Protein AF-0000000074486616 (afdb_homodimer)

InterPro domains:
  IPR001910 Inosine/uridine-preferring nucleoside hydrolase domain [PF01156] (8-369)
  IPR015910 Inosine/uridine-preferring nucleoside hydrolase, conserved site [PS01247] (11-21)
  IPR023186 Inosine/uridine-preferring nucleoside hydrolase [PTHR12304] (7-376)
  IPR036452 Ribonucleoside hydrolase-like [G3DSA:3.90.245.10] (1-377)
  IPR036452 Ribonucleoside hydrolase-like [SSF53590] (5-376)

Nearest PDB structures (foldseek):
  6zk5-assembly1_B  TM=9.108E-01  e=3.977E-26  Zea mays
  6zk1-assembly2_C  TM=8.961E-01  e=3.470E-25  Zea mays
  4kpn-assembly1_B  TM=8.952E-01  e=1.955E-23  Physcomitrium patens
  6ba1-assembly1_A  TM=8.740E-01  e=4.024E-23  Gardnerella vaginalis 315-A
  3t8j-assembly1_A  TM=8.726E-01  e=1.054E-22  Saccharolobus solfataricus P2

Solvent-accessible surface area (backbone atoms only — not comparable to full-atom values): 38657 Å² total; per-residue (Å²): 132,87,70,74,62,42,35,27,35,42,32,31,20,40,18,43,46,40,45,52,18,52,54,43,42,43,36,30,65,51,43,38,68,58,32,38,27,37,25,28,24,30,28,51,42,68,39,24,53,54,40,49,53,50,49,52,46,34,50,39,39,28,54,48,35,57,69,60,45,65,93,47,88,54,74,54,66,82,37,37,44,67,75,74,42,92,64,50,34,31,37,17,52,35,88,40,51,30,84,65,79,70,68,43,64,36,32,91,59,19,23,85,57,6,32,20,35,43,55,79,77,39,53,56,63,75,74,75,76,73,49,32,51,63,57,51,49,44,32,50,75,43,59,54,79,59,68,74,68,56,77,70,61,50,47,43,77,48,94,39,41,18,27,53,42,54,50,48,53,47,70,75,41,68,72,52,51,40,31,36,40,29,58,24,27,37,34,39,60,34,49,26,39,73,75,35,54,73,59,54,64,30,46,46,33,38,38,31,40,35,29,10,74,91,35,54,17,78,72,39,44,42,11,16,52,30,17,38,36,13,10,48,20,40,22,53,55,64,69,41,86,52,45,33,36,31,47,18,47,59,21,29,73,64,26,22,63,44,56,45,66,57,44,60,66,58,38,45,69,63,65,40,48,51,34,50,50,54,60,50,26,47,44,48,40,33,54,49,35,32,63,37,64,67,42,51,55,44,64,30,49,37,34,48,58,51,43,35,74,77,39,59,79,36,41,44,71,40,69,51,51,59,47,40,26,42,64,17,86,71,40,26,12,17,49,46,57,71,70,52,84,76,44,72,78,44,73,69,58,69,68,67,62,41,67,36,32,27,33,38,72,41,48,37,38,69,62,39,47,35,51,50,35,24,55,71,67,37,38,60,40,82,61,56,57,58,72,72,106,134,86,70,75,64,42,36,28,34,42,34,32,20,40,18,44,46,40,44,54,19,50,53,42,43,42,36,30,65,51,42,38,69,60,31,38,27,37,24,27,25,32,28,51,42,68,41,24,54,54,40,49,52,51,49,52,48,33,51,40,35,29,54,46,33,58,70,61,44,64,92,47,87,54,72,51,66,82,37,34,48,66,76,75,43,92,61,50,35,32,36,17,50,34,90,39,52,29,82,64,79,70,68,44,64,35,31,91,60,19,21,84,58,6,34,21,36,43,53,78,77,38,51,54,62,77,76,74,77,72,50,32,50,63,56,49,49,40,33,51,74,39,60,53,82,59,66,77,66,58,81,71,62,50,46,42,77,48,93,40,42,17,28,53,43,53,50,47,52,47,69,74,42,66,73,52,52,39,29,36,40,30,58,24,26,37,34,40,59,34,49,25,39,72,75,37,54,73,60,53,64,29,45,47,34,36,38,30,39,36,28,10,75,92,34,54,16,78,70,40,45,43,10,16,52,29,18,38,36,13,9,48,20,38,22,53,54,63,69,43,85,53,47,33,36,32,46,18,46,59,22,30,71,64,27,22,62,44,56,45,65,58,43,60,68,59,37,44,69,64,65,39,47,50,34,49,51,54,62,51,25,46,44,49,39,32,53,48,36,31,63,37,66,68,40,51,55,45,64,31,49,37,34,48,59,51,41,35,74,78,39,58,79,36,41,44,70,39,69,49,50,59,46,39,25,43,64,16,84,72,41,26,12,17,49,45,57,71,71,51,82,75,45,70,77,44,73,68,56,69,67,66,62,42,70,36,32,28,35,39,71,43,48,36,40,69,62,39,47,35,50,49,36,24,54,70,67,35,37,59,39,81,60,55,57,58,72,73,103

Secondary structure (DSSP, 8-state):
-----EEEEEEE---HHHHHHHHHHHT-TTEEEEEEEE-SSSS-HHHHHHHHHHHHHHHHHHHHHHHHS-S-S--------STT-SSPEEEEE--SS-SSS-----HHHH-TTSSTTHHHHS-B-SSSS--BHHHHHHHHHTT-SS----SBTTEEE-SS-HHHHHHHHHHHS-TT-EEEEE-S-THHHHHHHHH-HHHHTT-SEEEEE---SSS--SSSSS--HHHHHTHHHHHHHHHSSS-EEEE-HHHHHHH-EEEHHHIIIIIGGG--HHHHHHHHHTHHHHHHHHHHHS--EEE-HHHHHHHHHH-GGGEEEEE---EE-SS-TTTTT-EE---SPPPTTS---GGGG--SEEEEEEE-HHHHHHHHHHHHH---HHHHHHHH-/-----EEEEEEE---HHHHHHHHHHHT-TTEEEEEEEE-SSSS-HHHHHHHHHHHHHHHHHHHHHHHHS-S-S--------STT-SSPEEEEE--SS-SSS-----HHHH-TTSSTTHHHHS-B-SSSS--BHHHHHHHHHTT-SS----SBTTEEE-SS-HHHHHHHHHHHS-TT-EEEEE-S-THHHHHHHHH-HHHHTT-SEEEEE---SSS--SSSSS--HHHHHTHHHHHHHHHSSS-EEEE-HHHHHHH-EEEHHHIIIIIGGG--HHHHHHHHHTHHHHHHHHHHHS--EEE-HHHHHHHHHH-GGGEEEEE---EE-SS-TTTTT-EE---SPPPTTS---GGGG--SEEEEEEE-HHHHHHHHHHHHH---HHHHHHHH-

Radius of gyration: 33.06 Å; Cα contacts (8 Å, |Δi|>4): 1768; chains: 2; bounding box: 50×106×76 Å

Sequence (778 aa):
MSGGKHSVIIDTDPGVDDAIALLFAFLSPNIDIRAITLTQGNTTIENAFRNIKQILAVQAAHERYLASTAPTDIKVAPPAALVSRESPVVIALGQGIPLEGEAEYAHHFHGEDGLGNYFTMNPPNGSGDGQTEAVSKAAAAAGAKTPDAGAEGLYTVSERSAEDEIIHQLQSHPDKTITILALGPLSNVARAMQKAPETMKKVKHIISMGGAINHPGNITPVSEFNWFADGLAAHLVIASSLPVRVLPLDVTMVSAVVESRYLYEHVAALSTPLSNFVTQIIQHILQLTERSWGYRWLTMHDPLTIGCLVDNSLVEFEPLHFEVEPSGKLTRGMCIIDRRPPKLNEPAPAATKRKNVEVAVRGDTHKFLKLFYYTLFGLDWDTLKKTTSMSGGKHSVIIDTDPGVDDAIALLFAFLSPNIDIRAITLTQGNTTIENAFRNIKQILAVQAAHERYLASTAPTDIKVAPPAALVSRESPVVIALGQGIPLEGEAEYAHHFHGEDGLGNYFTMNPPNGSGDGQTEAVSKAAAAAGAKTPDAGAEGLYTVSERSAEDEIIHQLQSHPDKTITILALGPLSNVARAMQKAPETMKKVKHIISMGGAINHPGNITPVSEFNWFADGLAAHLVIASSLPVRVLPLDVTMVSAVVESRYLYEHVAALSTPLSNFVTQIIQHILQLTERSWGYRWLTMHDPLTIGCLVDNSLVEFEPLHFEVEPSGKLTRGMCIIDRRPPKLNEPAPAATKRKNVEVAVRGDTHKFLKLFYYTLFGLDWDTLKKTTS

pLDDT: mean 87.42, std 16.72, range [29.62, 98.94]

Organism: Spizellomyces punctatus (strain DAOM BR117) (NCBI:txid645134)

Foldseek 3Di:
DPDAAQEEEEEDQDFQLNLLQVLLQQLQARYHYQAYEYEAFQAFLVLSVLVVLASLLLQQLQLLLCVLDPPPPLPRPNGNHLVPDPAAHEYAYAPRAAPDDGFDHNCLQRNHSRQLCPCVVFPCPPPPLSYTPLSQVLSVVSVVVDRCPGSPRSYHYDPDHSLVVVLVVLVVDAFLRYEYEYEAAQRSVLVNCVVCVPSNLSHNEYEYEFADDPAAEDVARFTDRRCLRALQSQQRVLLDLAQYEYEYCLAQVPQAKAAVVLLVVPLCVLVHSLSVSSNNRCVSNQVVCCVVPNGRMDRSRSNLSSVCVSPVQQFDKFFFQWGTARDDPRGRRGTGHPPDDDDPPDDPPPSRVRRSYIYTNYGHNQVSVQSSCCSRPSDGVVVSVVVVD/DPDAAQEEEEEDADFQLNLLQVLLQQLQARYHYQAYEYEAFQAFLVLSVLVVLASLLLLQLQLLLCVLDPVPLLPRPNGNHLVPDPAAHEYAYAPRAAPDDGFDHNCLQRNHSRQLCPCVVFPCPPPPLSYTVLSQVSNVVSVVVPRPPGSPGSYHYDPDHSLVVVLVVLVVDAFLRYEYEYEAAQRSVLVNCVVCVPSNLSHNEYEYEFADDPAAEDVARFTDRRCLRALQSQQRVLQDLAQYEYEYCLAQVPQAKAAVVLLVVPLCVVVHSLSVSSNNRCVSNQVVCCVVPNGRMDRSRSNVSSVCVSPVQQFDKDFAQWGTARDDPRGRRGTGHPPDDDDPPDDPPPSRVRRSYIYTNYGHNQVSVQSSCCSRPSDGPVVSVVVVD

Structure (mmCIF, N/CA/C/O backbone):
data_AF-0000000074486616-model_v1
#
loop_
_entity.id
_entity.type
_entity.pdbx_description
1 polymer 'Inosine/uridine-preferring nucleoside hydrolase domain-containing protein'
#
loop_
_atom_site.group_PDB
_atom_site.id
_atom_site.type_symbol
_atom_site.label_atom_id
_atom_site.label_alt_id
_atom_site.label_comp_id
_atom_site.label_asym_id
_atom_site.label_entity_id
_atom_site.label_seq_id
_atom_site.pdbx_PDB_ins_code
_atom_site.Cartn_x
_atom_site.Cartn_y
_atom_site.Cartn_z
_atom_site.occupancy
_atom_site.B_iso_or_equiv
_atom_site.auth_seq_id
_atom_site.auth_comp_id
_atom_site.auth_asym_id
_atom_site.auth_atom_id
_atom_site.pdbx_PDB_model_num
ATOM 1 N N . MET A 1 1 ? -9.414 -41.938 3.262 1 29.62 1 MET A N 1
ATOM 2 C CA . MET A 1 1 ? -10.234 -40.781 2.889 1 29.62 1 MET A CA 1
ATOM 3 C C . MET A 1 1 ? -10.594 -40.844 1.407 1 29.62 1 MET A C 1
ATOM 5 O O . MET A 1 1 ? -9.75 -40.562 0.549 1 29.62 1 MET A O 1
ATOM 9 N N . SER A 1 2 ? -11.336 -41.781 0.972 1 38 2 SER A N 1
ATOM 10 C CA . SER A 1 2 ? -11.891 -42.219 -0.304 1 38 2 SER A CA 1
ATOM 11 C C . SER A 1 2 ? -12.422 -41.031 -1.109 1 38 2 SER A C 1
ATOM 13 O O . SER A 1 2 ? -13.406 -41.188 -1.84 1 38 2 SER A O 1
ATOM 15 N N . GLY A 1 3 ? -12.305 -39.656 -0.715 1 48.19 3 GLY A N 1
ATOM 16 C CA . GLY A 1 3 ? -13.102 -38.625 -1.329 1 48.19 3 GLY A CA 1
ATOM 17 C C . GLY A 1 3 ? -12.898 -38.5 -2.828 1 48.19 3 GLY A C 1
ATOM 18 O O . GLY A 1 3 ? -11.898 -39 -3.359 1 48.19 3 GLY A O 1
ATOM 19 N N . GLY A 1 4 ? -14.055 -38.469 -3.637 1 64.75 4 GLY A N 1
ATOM 20 C CA . GLY A 1 4 ? -14.195 -38.344 -5.082 1 64.75 4 GLY A CA 1
ATOM 21 C C . GLY A 1 4 ? -13.172 -37.438 -5.719 1 64.75 4 GLY A C 1
ATOM 22 O O . GLY A 1 4 ? -12.484 -36.688 -5.023 1 64.75 4 GLY A O 1
ATOM 23 N N . LYS A 1 5 ? -12.711 -37.656 -6.992 1 84.25 5 LYS A N 1
ATOM 24 C CA . LYS A 1 5 ? -11.758 -36.875 -7.777 1 84.25 5 LYS A CA 1
ATOM 25 C C . LYS A 1 5 ? -12.172 -35.406 -7.848 1 84.25 5 LYS A C 1
ATOM 27 O O . LYS A 1 5 ? -13.359 -35.094 -7.949 1 84.25 5 LYS A O 1
ATOM 32 N N . HIS A 1 6 ? -11.219 -34.594 -7.531 1 90 6 HIS A N 1
ATOM 33 C CA . HIS A 1 6 ? -11.414 -33.188 -7.758 1 90 6 HIS A CA 1
ATOM 34 C C . HIS A 1 6 ? -11.305 -32.844 -9.242 1 90 6 HIS A C 1
ATOM 36 O O . HIS A 1 6 ? -10.242 -32.969 -9.844 1 90 6 HIS A O 1
ATOM 42 N N . SER A 1 7 ? -12.453 -32.438 -9.805 1 94.88 7 SER A N 1
ATOM 43 C CA . SER A 1 7 ? -12.391 -31.922 -11.164 1 94.88 7 SER A CA 1
ATOM 44 C C . SER A 1 7 ? -11.852 -30.484 -11.188 1 94.88 7 SER A C 1
ATOM 46 O O . SER A 1 7 ? -12.359 -29.625 -10.477 1 94.88 7 SER A O 1
ATOM 48 N N . VAL A 1 8 ? -10.758 -30.281 -12.047 1 97.69 8 VAL A N 1
ATOM 49 C CA . VAL A 1 8 ? -10.125 -28.969 -11.93 1 97.69 8 VAL A CA 1
ATOM 50 C C . VAL A 1 8 ? -9.852 -28.406 -13.32 1 97.69 8 VAL A C 1
ATOM 52 O O . VAL A 1 8 ? -9.727 -29.141 -14.289 1 97.69 8 VAL A O 1
ATOM 55 N N . ILE A 1 9 ? -9.945 -27.094 -13.414 1 98.56 9 ILE A N 1
ATOM 56 C CA . ILE A 1 9 ? -9.297 -26.312 -14.461 1 98.56 9 ILE A CA 1
ATOM 57 C C . ILE A 1 9 ? -8.023 -25.672 -13.906 1 98.56 9 ILE A C 1
ATOM 59 O O . ILE A 1 9 ? -8.055 -25.031 -12.859 1 98.56 9 ILE A O 1
ATOM 63 N N . ILE A 1 10 ? -6.887 -25.906 -14.539 1 98.75 10 ILE A N 1
ATOM 64 C CA . ILE A 1 10 ? -5.641 -25.266 -14.125 1 98.75 10 ILE A CA 1
ATOM 65 C C . ILE A 1 10 ? -5.332 -24.094 -15.055 1 98.75 10 ILE A C 1
ATOM 67 O O . ILE A 1 10 ? -5.074 -24.281 -16.25 1 98.75 10 ILE A O 1
ATOM 71 N N . ASP A 1 11 ? -5.449 -22.891 -14.555 1 98.88 11 ASP A N 1
ATOM 72 C CA . ASP A 1 11 ? -5.082 -21.656 -15.258 1 98.88 11 ASP A CA 1
ATOM 73 C C . ASP A 1 11 ? -3.645 -21.25 -14.945 1 98.88 11 ASP A C 1
ATOM 75 O O . ASP A 1 11 ? -3.322 -20.922 -13.797 1 98.88 11 ASP A O 1
ATOM 79 N N . THR A 1 12 ? -2.771 -21.266 -15.961 1 98.75 12 THR A N 1
ATOM 80 C CA . THR A 1 12 ? -1.354 -21.219 -15.625 1 98.75 12 THR A CA 1
ATOM 81 C C . THR A 1 12 ? -0.568 -20.469 -16.688 1 98.75 12 THR A C 1
ATOM 83 O O . THR A 1 12 ? -1.095 -20.172 -17.766 1 98.75 12 THR A O 1
ATOM 86 N N . ASP A 1 13 ? 0.527 -19.922 -16.375 1 97.94 13 ASP A N 1
ATOM 87 C CA . ASP A 1 13 ? 1.591 -19.344 -17.188 1 97.94 13 ASP A CA 1
ATOM 88 C C . ASP A 1 13 ? 2.902 -20.109 -17 1 97.94 13 ASP A C 1
ATOM 90 O O . ASP A 1 13 ? 3.85 -19.578 -16.406 1 97.94 13 ASP A O 1
ATOM 94 N N . PRO A 1 14 ? 2.926 -21.328 -17.531 1 97.06 14 PRO A N 1
ATOM 95 C CA . PRO A 1 14 ? 3.863 -22.375 -17.109 1 97.06 14 PRO A CA 1
ATOM 96 C C . PRO A 1 14 ? 5.32 -21.922 -17.172 1 97.06 14 PRO A C 1
ATOM 98 O O . PRO A 1 14 ? 6.016 -22.172 -18.156 1 97.06 14 PRO A O 1
ATOM 101 N N . GLY A 1 15 ? 5.723 -21.344 -16.031 1 96.69 15 GLY A N 1
ATOM 102 C CA . GLY A 1 15 ? 7.125 -21.203 -15.68 1 96.69 15 GLY A CA 1
ATOM 103 C C . GLY A 1 15 ? 7.688 -22.422 -14.977 1 96.69 15 GLY A C 1
ATOM 104 O O . GLY A 1 15 ? 7.188 -23.547 -15.156 1 96.69 15 GLY A O 1
ATOM 105 N N . VAL A 1 16 ? 8.727 -22.281 -14.25 1 97.12 16 VAL A N 1
ATOM 106 C CA . VAL A 1 16 ? 9.461 -23.391 -13.656 1 97.12 16 VAL A CA 1
ATOM 107 C C . VAL A 1 16 ? 8.602 -24.062 -12.578 1 97.12 16 VAL A C 1
ATOM 109 O O . VAL A 1 16 ? 8.336 -25.266 -12.641 1 97.12 16 VAL A O 1
ATOM 112 N N . ASP A 1 17 ? 8.109 -23.25 -11.57 1 96.5 17 ASP A N 1
ATOM 113 C CA . ASP A 1 17 ? 7.367 -23.906 -10.5 1 96.5 17 ASP A CA 1
ATOM 114 C C . ASP A 1 17 ? 5.957 -24.266 -10.961 1 96.5 17 ASP A C 1
ATOM 116 O O . ASP A 1 17 ? 5.32 -25.156 -10.383 1 96.5 17 ASP A O 1
ATOM 120 N N . ASP A 1 18 ? 5.461 -23.656 -12.062 1 98.25 18 ASP A N 1
ATOM 121 C CA . ASP A 1 18 ? 4.23 -24.109 -12.695 1 98.25 18 ASP A CA 1
ATOM 122 C C . ASP A 1 18 ? 4.398 -25.516 -13.273 1 98.25 18 ASP A C 1
ATOM 124 O O . ASP A 1 18 ? 3.5 -26.359 -13.148 1 98.25 18 ASP A O 1
ATOM 128 N N . ALA A 1 19 ? 5.5 -25.703 -13.953 1 98.06 19 ALA A N 1
ATOM 129 C CA . ALA A 1 19 ? 5.773 -27 -14.555 1 98.06 19 ALA A CA 1
ATOM 130 C C . ALA A 1 19 ? 5.762 -28.109 -13.5 1 98.06 19 ALA A C 1
ATOM 132 O O . ALA A 1 19 ? 5.141 -29.156 -13.695 1 98.06 19 ALA A O 1
ATOM 133 N N . ILE A 1 20 ? 6.41 -27.828 -12.445 1 97.81 20 ILE A N 1
ATOM 134 C CA . ILE A 1 20 ? 6.477 -28.797 -11.359 1 97.81 20 ILE A CA 1
ATOM 135 C C . ILE A 1 20 ? 5.09 -29 -10.758 1 97.81 20 ILE A C 1
ATOM 137 O O . ILE A 1 20 ? 4.715 -30.125 -10.422 1 97.81 20 ILE A O 1
ATOM 141 N N . ALA A 1 21 ? 4.305 -27.953 -10.68 1 98.38 21 ALA A N 1
ATOM 142 C CA . ALA A 1 21 ? 2.939 -28.031 -10.172 1 98.38 21 ALA A CA 1
ATOM 143 C C . ALA A 1 21 ? 2.066 -28.891 -11.078 1 98.38 21 ALA A C 1
ATOM 145 O O . ALA A 1 21 ? 1.251 -29.688 -10.602 1 98.38 21 ALA A O 1
ATOM 146 N N . LEU A 1 22 ? 2.199 -28.703 -12.352 1 97.19 22 LEU A N 1
ATOM 147 C CA . LEU A 1 22 ? 1.423 -29.484 -13.312 1 97.19 22 LEU A CA 1
ATOM 148 C C . LEU A 1 22 ? 1.784 -30.953 -13.234 1 97.19 22 LEU A C 1
ATOM 150 O O . LEU A 1 22 ? 0.9 -31.812 -13.234 1 97.19 22 LEU A O 1
ATOM 154 N N . LEU A 1 23 ? 3.092 -31.266 -13.188 1 95.69 23 LEU A N 1
ATOM 155 C CA . LEU A 1 23 ? 3.531 -32.656 -13.008 1 95.69 23 LEU A CA 1
ATOM 156 C C . LEU A 1 23 ? 2.977 -33.219 -11.719 1 95.69 23 LEU A C 1
ATOM 158 O O . LEU A 1 23 ? 2.492 -34.375 -11.703 1 95.69 23 LEU A O 1
ATOM 162 N N . PHE A 1 24 ? 3.043 -32.406 -10.664 1 95.56 24 PHE A N 1
ATOM 163 C CA . PHE A 1 24 ? 2.494 -32.75 -9.367 1 95.56 24 PHE A CA 1
ATOM 164 C C . PHE A 1 24 ? 1.009 -33.094 -9.477 1 95.56 24 PHE A C 1
ATOM 166 O O . PHE A 1 24 ? 0.541 -34.094 -8.93 1 95.56 24 PHE A O 1
ATOM 173 N N . ALA A 1 25 ? 0.254 -32.344 -10.203 1 95.75 25 ALA A N 1
ATOM 174 C CA . ALA A 1 25 ? -1.183 -32.531 -10.383 1 95.75 25 ALA A CA 1
ATOM 175 C C . ALA A 1 25 ? -1.471 -33.812 -11.156 1 95.75 25 ALA A C 1
ATOM 177 O O . ALA A 1 25 ? -2.34 -34.594 -10.766 1 95.75 25 ALA A O 1
ATOM 178 N N . PHE A 1 26 ? -0.761 -34.062 -12.234 1 92.88 26 PHE A N 1
ATOM 179 C CA . PHE A 1 26 ? -0.978 -35.25 -13.055 1 92.88 26 PHE A CA 1
ATOM 180 C C . PHE A 1 26 ? -0.644 -36.531 -12.281 1 92.88 26 PHE A C 1
ATOM 182 O O . PHE A 1 26 ? -1.21 -37.594 -12.539 1 92.88 26 PHE A O 1
ATOM 189 N N . LEU A 1 27 ? 0.223 -36.406 -11.312 1 92 27 LEU A N 1
ATOM 190 C CA . LEU A 1 27 ? 0.656 -37.562 -10.547 1 92 27 LEU A CA 1
ATOM 191 C C . LEU A 1 27 ? -0.166 -37.719 -9.273 1 92 27 LEU A C 1
ATOM 193 O O . LEU A 1 27 ? 0.069 -38.625 -8.484 1 92 27 LEU A O 1
ATOM 197 N N . SER A 1 28 ? -1.092 -36.812 -9.047 1 91.31 28 SER A N 1
ATOM 198 C CA . SER A 1 28 ? -2 -36.906 -7.91 1 91.31 28 SER A CA 1
ATOM 199 C C . SER A 1 28 ? -3.271 -37.656 -8.273 1 91.31 28 SER A C 1
ATOM 201 O O . SER A 1 28 ? -4.047 -37.188 -9.117 1 91.31 28 SER A O 1
ATOM 203 N N . PRO A 1 29 ? -3.553 -38.781 -7.641 1 83 29 PRO A N 1
ATOM 204 C CA . PRO A 1 29 ? -4.648 -39.656 -8.07 1 83 29 PRO A CA 1
ATOM 205 C C . PRO A 1 29 ? -6.023 -39.031 -7.824 1 83 29 PRO A C 1
ATOM 207 O O . PRO A 1 29 ? -7.008 -39.438 -8.453 1 83 29 PRO A O 1
ATOM 210 N N . ASN A 1 30 ? -6.117 -38.031 -7.043 1 87.75 30 ASN A N 1
ATOM 211 C CA . ASN A 1 30 ? -7.426 -37.469 -6.719 1 87.75 30 ASN A CA 1
ATOM 212 C C . ASN A 1 30 ? -7.699 -36.188 -7.5 1 87.75 30 ASN A C 1
ATOM 214 O O . ASN A 1 30 ? -8.641 -35.469 -7.191 1 87.75 30 ASN A O 1
ATOM 218 N N . ILE A 1 31 ? -6.902 -35.906 -8.523 1 92.62 31 ILE A N 1
ATOM 219 C CA . ILE A 1 31 ? -7.117 -34.719 -9.344 1 92.62 31 ILE A CA 1
ATOM 220 C C . ILE A 1 31 ? -7.5 -35.125 -10.758 1 92.62 31 ILE A C 1
ATOM 222 O O . ILE A 1 31 ? -6.824 -35.969 -11.375 1 92.62 31 ILE A O 1
ATOM 226 N N . ASP A 1 32 ? -8.602 -34.656 -11.188 1 92.31 32 ASP A N 1
ATOM 227 C CA . ASP A 1 32 ? -9.055 -34.812 -12.562 1 92.31 32 ASP A CA 1
ATOM 228 C C . ASP A 1 32 ? -8.961 -33.5 -13.336 1 92.31 32 ASP A C 1
ATOM 230 O O . ASP A 1 32 ? -9.828 -32.625 -13.203 1 92.31 32 ASP A O 1
ATOM 234 N N . ILE A 1 33 ? -7.941 -33.375 -14.188 1 95.44 33 ILE A N 1
ATOM 235 C CA . ILE A 1 33 ? -7.719 -32.156 -14.93 1 95.44 33 ILE A CA 1
ATOM 236 C C . ILE A 1 33 ? -8.617 -32.125 -16.156 1 95.44 33 ILE A C 1
ATOM 238 O O . ILE A 1 33 ? -8.406 -32.875 -17.109 1 95.44 33 ILE A O 1
ATOM 242 N N . ARG A 1 34 ? -9.539 -31.219 -16.125 1 94.38 34 ARG A N 1
ATOM 243 C CA . ARG A 1 34 ? -10.492 -31.094 -17.219 1 94.38 34 ARG A CA 1
ATOM 244 C C . ARG A 1 34 ? -9.938 -30.219 -18.344 1 94.38 34 ARG A C 1
ATOM 246 O O . ARG A 1 34 ? -10.18 -30.469 -19.516 1 94.38 34 ARG A O 1
ATOM 253 N N . ALA A 1 35 ? -9.305 -29.219 -17.953 1 96.5 35 ALA A N 1
ATOM 254 C CA . ALA A 1 35 ? -8.734 -28.266 -18.906 1 96.5 35 ALA A CA 1
ATOM 255 C C . ALA A 1 35 ? -7.531 -27.547 -18.312 1 96.5 35 ALA A C 1
ATOM 257 O O . ALA A 1 35 ? -7.43 -27.406 -17.094 1 96.5 35 ALA A O 1
ATOM 258 N N . ILE A 1 36 ? -6.648 -27.203 -19.172 1 98 36 ILE A N 1
ATOM 259 C CA . ILE A 1 36 ? -5.551 -26.281 -18.859 1 98 36 ILE A CA 1
ATOM 260 C C . ILE A 1 36 ? -5.703 -25 -19.672 1 98 36 ILE A C 1
ATOM 262 O O . ILE A 1 36 ? -5.738 -25.047 -20.906 1 98 36 ILE A O 1
ATOM 266 N N . THR A 1 37 ? -5.879 -23.906 -19 1 98.19 37 THR A N 1
ATOM 267 C CA . THR A 1 37 ? -5.98 -22.594 -19.656 1 98.19 37 THR A CA 1
ATOM 268 C C . THR A 1 37 ? -4.699 -21.797 -19.453 1 98.19 37 THR A C 1
ATOM 270 O O . THR A 1 37 ? -4.133 -21.781 -18.359 1 98.19 37 THR A O 1
ATOM 273 N N . LEU A 1 38 ? -4.234 -21.203 -20.562 1 96.75 38 LEU A N 1
ATOM 274 C CA . LEU A 1 38 ? -2.941 -20.531 -20.531 1 96.75 38 LEU A CA 1
ATOM 275 C C . LEU A 1 38 ? -3.119 -19.016 -20.469 1 96.75 38 LEU A C 1
ATOM 277 O O . LEU A 1 38 ? -4.004 -18.453 -21.125 1 96.75 38 LEU A O 1
ATOM 281 N N . THR A 1 39 ? -2.34 -18.359 -19.641 1 97.56 39 THR A N 1
ATOM 282 C CA . THR A 1 39 ? -2.324 -16.906 -19.531 1 97.56 39 THR A CA 1
ATOM 283 C C . THR A 1 39 ? -0.899 -16.375 -19.625 1 97.56 39 THR A C 1
ATOM 285 O O . THR A 1 39 ? 0.059 -17.156 -19.672 1 97.56 39 THR A O 1
ATOM 288 N N . GLN A 1 40 ? -0.749 -15.055 -19.781 1 95.12 40 GLN A N 1
ATOM 289 C CA . GLN A 1 40 ? 0.545 -14.383 -19.719 1 95.12 40 GLN A CA 1
ATOM 290 C C . GLN A 1 40 ? 1.01 -14.234 -18.266 1 95.12 40 GLN A C 1
ATOM 292 O O . GLN A 1 40 ? 0.198 -14.289 -17.344 1 95.12 40 GLN A O 1
ATOM 297 N N . GLY A 1 41 ? 2.281 -14.016 -18.094 1 97.5 41 GLY A N 1
ATOM 298 C CA . GLY A 1 41 ? 2.836 -13.781 -16.766 1 97.5 41 GLY A CA 1
ATOM 299 C C . GLY A 1 41 ? 4.324 -14.07 -16.688 1 97.5 41 GLY A C 1
ATOM 300 O O . GLY A 1 41 ? 5.145 -13.227 -17.047 1 97.5 41 GLY A O 1
ATOM 301 N N . ASN A 1 42 ? 4.617 -15.367 -16.312 1 97.69 42 ASN A N 1
ATOM 302 C CA . ASN A 1 42 ? 6.023 -15.758 -16.281 1 97.69 42 ASN A CA 1
ATOM 303 C C . ASN A 1 42 ? 6.691 -15.562 -17.641 1 97.69 42 ASN A C 1
ATOM 305 O O . ASN A 1 42 ? 7.879 -15.25 -17.703 1 97.69 42 ASN A O 1
ATOM 309 N N . THR A 1 43 ? 5.883 -15.789 -18.656 1 95.62 43 THR A N 1
ATOM 310 C CA . THR A 1 43 ? 6.348 -15.633 -20.031 1 95.62 43 THR A CA 1
ATOM 311 C C . THR A 1 43 ? 5.184 -15.305 -20.969 1 95.62 43 THR A C 1
ATOM 313 O O . THR A 1 43 ? 4.066 -15.062 -20.516 1 95.62 43 THR A O 1
ATOM 316 N N . THR A 1 44 ? 5.477 -15.234 -22.344 1 93 44 THR A N 1
ATOM 317 C CA . THR A 1 44 ? 4.453 -14.922 -23.328 1 93 44 THR A CA 1
ATOM 318 C C . THR A 1 44 ? 3.51 -16.094 -23.531 1 93 44 THR A C 1
ATOM 320 O O . THR A 1 44 ? 3.83 -17.234 -23.156 1 93 44 THR A O 1
ATOM 323 N N . ILE A 1 45 ? 2.363 -15.812 -24.125 1 92.44 45 ILE A N 1
ATOM 324 C CA . ILE A 1 45 ? 1.369 -16.844 -24.359 1 92.44 45 ILE A CA 1
ATOM 325 C C . ILE A 1 45 ? 1.931 -17.891 -25.328 1 92.44 45 ILE A C 1
ATOM 327 O O . ILE A 1 45 ? 1.618 -19.078 -25.219 1 92.44 45 ILE A O 1
ATOM 331 N N . GLU A 1 46 ? 2.76 -17.516 -26.297 1 89.25 46 GLU A N 1
ATOM 332 C CA . GLU A 1 46 ? 3.402 -18.422 -27.234 1 89.25 46 GLU 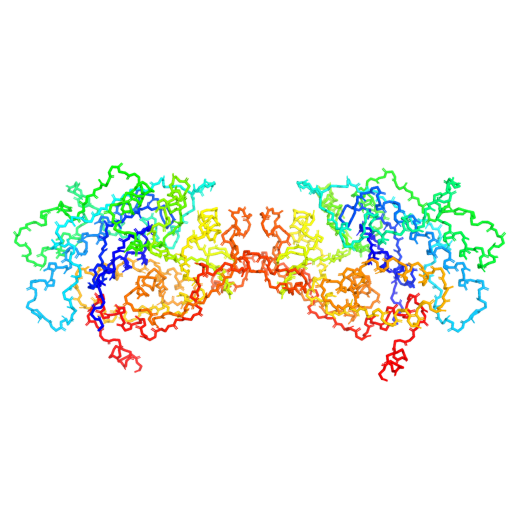A CA 1
ATOM 333 C C . GLU A 1 46 ? 4.359 -19.375 -26.516 1 89.25 46 GLU A C 1
ATOM 335 O O . GLU A 1 46 ? 4.328 -20.578 -26.734 1 89.25 46 GLU A O 1
ATOM 340 N N . ASN A 1 47 ? 5.191 -18.766 -25.656 1 91.88 47 ASN A N 1
ATOM 341 C CA . ASN A 1 47 ? 6.09 -19.594 -24.844 1 91.88 47 ASN A CA 1
ATOM 342 C C . ASN A 1 47 ? 5.32 -20.531 -23.922 1 91.88 47 ASN A C 1
ATOM 344 O O . ASN A 1 47 ? 5.719 -21.672 -23.719 1 91.88 47 ASN A O 1
ATOM 348 N N . ALA A 1 48 ? 4.254 -19.984 -23.344 1 93.62 48 ALA A N 1
ATOM 349 C CA . ALA A 1 48 ? 3.43 -20.797 -22.453 1 93.62 48 ALA A CA 1
ATOM 350 C C . ALA A 1 48 ? 2.898 -22.031 -23.172 1 93.62 48 ALA A C 1
ATOM 352 O O . ALA A 1 48 ? 2.893 -23.125 -22.594 1 93.62 48 ALA A O 1
ATOM 353 N N . PHE A 1 49 ? 2.482 -21.844 -24.391 1 90.12 49 PHE A N 1
ATOM 354 C CA . PHE A 1 49 ? 1.965 -22.953 -25.172 1 90.12 49 PHE A CA 1
ATOM 355 C C . PHE A 1 49 ? 3.068 -23.969 -25.484 1 90.12 49 PHE A C 1
ATOM 357 O O . PHE A 1 49 ? 2.865 -25.172 -25.359 1 90.12 49 PHE A O 1
ATOM 364 N N . ARG A 1 50 ? 4.203 -23.5 -25.844 1 89.06 50 ARG A N 1
ATOM 365 C CA . ARG A 1 50 ? 5.355 -24.375 -26.062 1 89.06 50 ARG A CA 1
ATOM 366 C C . ARG A 1 50 ? 5.695 -25.156 -24.797 1 89.06 50 ARG A C 1
ATOM 368 O O . ARG A 1 50 ? 5.926 -26.359 -24.844 1 89.06 50 ARG A O 1
ATOM 375 N N . ASN A 1 51 ? 5.738 -24.484 -23.688 1 93.69 51 ASN A N 1
ATOM 376 C CA . ASN A 1 51 ? 6.141 -25.062 -22.422 1 93.69 51 ASN A CA 1
ATOM 377 C C . ASN A 1 51 ? 5.164 -26.156 -21.969 1 93.69 51 ASN A C 1
ATOM 379 O O . ASN A 1 51 ? 5.582 -27.203 -21.469 1 93.69 51 ASN A O 1
ATOM 383 N N . ILE A 1 52 ? 3.838 -25.891 -22.156 1 93.25 52 ILE A N 1
ATOM 384 C CA . ILE A 1 52 ? 2.854 -26.875 -21.719 1 93.25 52 ILE A CA 1
ATOM 385 C C . ILE A 1 52 ? 3 -28.156 -22.547 1 93.25 52 ILE A C 1
ATOM 387 O O . ILE A 1 52 ? 2.846 -29.266 -22.016 1 93.25 52 ILE A O 1
ATOM 391 N N . LYS A 1 53 ? 3.316 -28.031 -23.797 1 88.31 53 LYS A N 1
ATOM 392 C CA . LYS A 1 53 ? 3.529 -29.203 -24.625 1 88.31 53 LYS A CA 1
ATOM 393 C C . LYS A 1 53 ? 4.711 -30.031 -24.125 1 88.31 53 LYS A C 1
ATOM 395 O O . LYS A 1 53 ? 4.641 -31.266 -24.078 1 88.31 53 LYS A O 1
ATOM 400 N N . GLN A 1 54 ? 5.715 -29.359 -23.797 1 90.06 54 GLN A N 1
ATOM 401 C CA . GLN A 1 54 ? 6.895 -30.031 -23.266 1 90.06 54 GLN A CA 1
ATOM 402 C C . GLN A 1 54 ? 6.598 -30.719 -21.938 1 90.06 54 GLN A C 1
ATOM 404 O O . GLN A 1 54 ? 7.035 -31.844 -21.703 1 90.06 54 GLN A O 1
ATOM 409 N N . ILE A 1 55 ? 5.906 -30.078 -21.094 1 93.81 55 ILE A N 1
ATOM 410 C CA . ILE A 1 55 ? 5.559 -30.609 -19.781 1 93.81 55 ILE A CA 1
ATOM 411 C C . ILE A 1 55 ? 4.715 -31.875 -19.938 1 93.81 55 ILE A C 1
ATOM 413 O O . ILE A 1 55 ? 4.957 -32.875 -19.281 1 93.81 55 ILE A O 1
ATOM 417 N N . LEU A 1 56 ? 3.744 -31.875 -20.875 1 91 56 LEU A N 1
ATOM 418 C CA . LEU A 1 56 ? 2.895 -33.031 -21.125 1 91 56 LEU A CA 1
ATOM 419 C C . LEU A 1 56 ? 3.699 -34.188 -21.734 1 91 56 LEU A C 1
ATOM 421 O O . LEU A 1 56 ? 3.451 -35.344 -21.422 1 91 56 LEU A O 1
ATOM 425 N N . ALA A 1 57 ? 4.648 -33.781 -22.562 1 87.5 57 ALA A N 1
ATOM 426 C CA . ALA A 1 57 ? 5.523 -34.812 -23.125 1 87.5 57 ALA A CA 1
ATOM 427 C C . ALA A 1 57 ? 6.336 -35.5 -22.047 1 87.5 57 ALA A C 1
ATOM 429 O O . ALA A 1 57 ? 6.5 -36.719 -22.062 1 87.5 57 ALA A O 1
ATOM 430 N N . VAL A 1 58 ? 6.832 -34.719 -21.141 1 89.62 58 VAL A N 1
ATOM 431 C CA . VAL A 1 58 ? 7.605 -35.281 -20.031 1 89.62 58 VAL A CA 1
ATOM 432 C C . VAL A 1 58 ? 6.719 -36.156 -19.172 1 89.62 58 VAL A C 1
ATOM 434 O O . VAL A 1 58 ? 7.129 -37.25 -18.75 1 89.62 58 VAL A O 1
ATOM 437 N N . GLN A 1 59 ? 5.539 -35.688 -18.875 1 91.19 59 GLN A N 1
ATOM 438 C CA . GLN A 1 59 ? 4.586 -36.438 -18.094 1 91.19 59 GLN A CA 1
ATOM 439 C C . GLN A 1 59 ? 4.297 -37.781 -18.75 1 91.19 59 GLN A C 1
ATOM 441 O O . GLN A 1 59 ? 4.297 -38.844 -18.078 1 91.19 59 GLN A O 1
ATOM 446 N N . ALA A 1 60 ? 4.059 -37.812 -20.016 1 86.88 60 ALA A N 1
ATOM 447 C CA . ALA A 1 60 ? 3.766 -39.031 -20.766 1 86.88 60 ALA A CA 1
ATOM 448 C C . ALA A 1 60 ? 4.953 -40 -20.719 1 86.88 60 ALA A C 1
ATOM 450 O O . ALA A 1 60 ? 4.781 -41.188 -20.5 1 86.88 60 ALA A O 1
ATOM 451 N N . ALA A 1 61 ? 6.125 -39.406 -20.969 1 84.81 61 ALA A N 1
ATOM 452 C CA . ALA A 1 61 ? 7.336 -40.219 -20.938 1 84.81 61 ALA A CA 1
ATOM 453 C C . ALA A 1 61 ? 7.535 -40.844 -19.562 1 84.81 61 ALA A C 1
ATOM 455 O O . ALA A 1 61 ? 7.969 -42 -19.453 1 84.81 61 ALA A O 1
ATOM 456 N N . HIS A 1 62 ? 7.242 -40.094 -18.609 1 88.06 62 HIS A N 1
ATOM 457 C CA . HIS A 1 62 ? 7.418 -40.594 -17.25 1 88.06 62 HIS A CA 1
ATOM 458 C C . HIS A 1 62 ? 6.422 -41.688 -16.938 1 88.06 62 HIS A C 1
ATOM 460 O O . HIS A 1 62 ? 6.777 -42.688 -16.297 1 88.06 62 HIS A O 1
ATOM 466 N N . GLU A 1 63 ? 5.191 -41.562 -17.344 1 84.81 63 GLU A N 1
ATOM 467 C CA . GLU A 1 63 ? 4.176 -42.594 -17.141 1 84.81 63 GLU A CA 1
ATOM 468 C C . GLU A 1 63 ? 4.559 -43.875 -17.844 1 84.81 63 GLU A C 1
ATOM 470 O O . GLU A 1 63 ? 4.359 -44.969 -17.297 1 84.81 63 GLU A O 1
ATOM 475 N N . ARG A 1 64 ? 5.121 -43.719 -18.984 1 82.88 64 ARG A N 1
ATOM 476 C CA . ARG A 1 64 ? 5.562 -44.875 -19.734 1 82.88 64 ARG A CA 1
ATOM 477 C C . ARG A 1 64 ? 6.738 -45.562 -19.047 1 82.88 64 ARG A C 1
ATOM 479 O O . ARG A 1 64 ? 6.824 -46.781 -19.016 1 82.88 64 ARG A O 1
ATOM 486 N N . TYR A 1 65 ? 7.59 -44.719 -18.578 1 82.38 65 TYR A N 1
ATOM 487 C CA . TYR A 1 65 ? 8.719 -45.25 -17.812 1 82.38 65 TYR A CA 1
ATOM 488 C C . TYR A 1 65 ? 8.242 -46.062 -16.625 1 82.38 65 TYR A C 1
ATOM 490 O O . TYR A 1 65 ? 8.719 -47.156 -16.375 1 82.38 65 TYR A O 1
ATOM 498 N N . LEU A 1 66 ? 7.301 -45.531 -15.898 1 81.44 66 LEU A N 1
ATOM 499 C CA . LEU A 1 66 ? 6.777 -46.219 -14.719 1 81.44 66 LEU A CA 1
ATOM 500 C C . LEU A 1 66 ? 6.098 -47.531 -15.094 1 81.44 66 LEU A C 1
ATOM 502 O O . LEU A 1 66 ? 6.172 -48.5 -14.352 1 81.44 66 LEU A O 1
ATOM 506 N N . ALA A 1 67 ? 5.449 -47.562 -16.219 1 77.81 67 ALA A N 1
ATOM 507 C CA . ALA A 1 67 ? 4.742 -48.75 -16.672 1 77.81 67 ALA A CA 1
ATOM 508 C C . ALA A 1 67 ? 5.719 -49.844 -17.078 1 77.81 67 ALA A C 1
ATOM 510 O O . ALA A 1 67 ? 5.398 -51.031 -17 1 77.81 67 ALA A O 1
ATOM 511 N N . SER A 1 68 ? 6.836 -49.531 -17.562 1 76.62 68 SER A N 1
ATOM 512 C CA . SER A 1 68 ? 7.809 -50.5 -18.062 1 76.62 68 SER A CA 1
ATOM 513 C C . SER A 1 68 ? 8.656 -51.062 -16.938 1 76.62 68 SER A C 1
ATOM 515 O O . SER A 1 68 ? 9.25 -52.125 -17.094 1 76.62 68 SER A O 1
ATOM 517 N N . THR A 1 69 ? 8.828 -50.312 -16.047 1 69.38 69 THR A N 1
ATOM 518 C CA . THR A 1 69 ? 9.688 -50.75 -14.945 1 69.38 69 THR A CA 1
ATOM 519 C C . THR A 1 69 ? 8.883 -51.562 -13.93 1 69.38 69 THR A C 1
ATOM 521 O O . THR A 1 69 ? 7.711 -51.281 -13.68 1 69.38 69 THR A O 1
ATOM 524 N N . ALA A 1 70 ? 9.07 -53.062 -13.906 1 53.72 70 ALA A N 1
ATOM 525 C CA . ALA A 1 70 ? 8.492 -53.906 -12.867 1 53.72 70 ALA A CA 1
ATOM 526 C C . ALA A 1 70 ? 8.281 -53.094 -11.578 1 53.72 70 ALA A C 1
ATOM 528 O O . ALA A 1 70 ? 8.969 -52.125 -11.328 1 53.72 70 ALA A O 1
ATOM 529 N N . PRO A 1 71 ? 7.07 -53.375 -10.844 1 49.12 71 PRO A N 1
ATOM 530 C CA . PRO A 1 71 ? 6.816 -52.625 -9.609 1 49.12 71 PRO A CA 1
ATOM 531 C C . PRO A 1 71 ? 8.102 -52.219 -8.883 1 49.12 71 PRO A C 1
ATOM 533 O O . PRO A 1 71 ? 8.812 -53.094 -8.367 1 49.12 71 PRO A O 1
ATOM 536 N N . THR A 1 72 ? 8.914 -51.562 -9.547 1 45.59 72 THR A N 1
ATOM 537 C CA . THR A 1 72 ? 10.078 -51.156 -8.781 1 45.59 72 THR A CA 1
ATOM 538 C C . THR A 1 72 ? 9.656 -50.5 -7.461 1 45.59 72 THR A C 1
ATOM 540 O O . THR A 1 72 ? 8.484 -50.156 -7.273 1 45.59 72 THR A O 1
ATOM 543 N N . ASP A 1 73 ? 10.57 -50.5 -6.539 1 44.94 73 ASP A N 1
ATOM 544 C CA . ASP A 1 73 ? 10.438 -49.969 -5.184 1 44.94 73 ASP A CA 1
ATOM 545 C C . ASP A 1 73 ? 9.82 -48.594 -5.195 1 44.94 73 ASP A C 1
ATOM 547 O O . ASP A 1 73 ? 9.672 -47.969 -4.148 1 44.94 73 ASP A O 1
ATOM 551 N N . ILE A 1 74 ? 9.805 -48.062 -6.418 1 49.28 74 ILE A N 1
ATOM 552 C CA . ILE A 1 74 ? 9.195 -46.75 -6.32 1 49.28 74 ILE A CA 1
ATOM 553 C C . ILE A 1 74 ? 7.676 -46.906 -6.191 1 49.28 74 ILE A C 1
ATOM 555 O O . ILE A 1 74 ? 7.023 -47.438 -7.086 1 49.28 74 ILE A O 1
ATOM 559 N N . LYS A 1 75 ? 7.191 -46.969 -4.996 1 45.75 75 LYS A N 1
ATOM 560 C CA . LYS A 1 75 ? 5.82 -47.188 -4.539 1 45.75 75 LYS A CA 1
ATOM 561 C C . LYS A 1 75 ? 4.895 -46.094 -5.086 1 45.75 75 LYS A C 1
ATOM 563 O O . LYS A 1 75 ? 3.809 -45.875 -4.547 1 45.75 75 LYS A O 1
ATOM 568 N N . VAL A 1 76 ? 5.359 -45.344 -6.086 1 49.5 76 VAL A N 1
ATOM 569 C CA . VAL A 1 76 ? 4.445 -44.25 -6.438 1 49.5 76 VAL A CA 1
ATOM 570 C C . VAL A 1 76 ? 3.197 -44.812 -7.105 1 49.5 76 VAL A C 1
ATOM 572 O O . VAL A 1 76 ? 3.289 -45.75 -7.922 1 49.5 76 VAL A O 1
ATOM 575 N N . ALA A 1 77 ? 1.979 -44.719 -6.551 1 48.91 77 ALA A N 1
ATOM 576 C CA . ALA A 1 77 ? 0.634 -45.094 -6.961 1 48.91 77 ALA A CA 1
ATOM 577 C C . ALA A 1 77 ? 0.408 -44.812 -8.445 1 48.91 77 ALA A C 1
ATOM 579 O O . ALA A 1 77 ? 1.001 -43.875 -9 1 48.91 77 ALA A O 1
ATOM 580 N N . PRO A 1 78 ? -0.48 -45.656 -9.031 1 49.41 78 PRO A N 1
ATOM 581 C CA . PRO A 1 78 ? -0.809 -45.438 -10.445 1 49.41 78 PRO A CA 1
ATOM 582 C C . PRO A 1 78 ? -1.302 -44.031 -10.727 1 49.41 78 PRO A C 1
ATOM 584 O O . PRO A 1 78 ? -2.211 -43.531 -10.047 1 49.41 78 PRO A O 1
ATOM 587 N N . PRO A 1 79 ? -0.517 -42.969 -11.141 1 50.47 79 PRO A N 1
ATOM 588 C CA . PRO A 1 79 ? -0.806 -41.562 -11.414 1 50.47 79 PRO A CA 1
ATOM 589 C C . PRO A 1 79 ? -2.121 -41.375 -12.164 1 50.47 79 PRO A C 1
ATOM 591 O O . PRO A 1 79 ? -2.613 -42.281 -12.812 1 50.47 79 PRO A O 1
ATOM 594 N N . ALA A 1 80 ? -3.072 -40.594 -11.719 1 55.38 80 ALA A N 1
ATOM 595 C CA . ALA A 1 80 ? -4.059 -40.094 -12.672 1 55.38 80 ALA A CA 1
ATOM 596 C C . ALA A 1 80 ? -3.408 -39.781 -14.016 1 55.38 80 ALA A C 1
ATOM 598 O O . ALA A 1 80 ? -2.436 -39.031 -14.086 1 55.38 80 ALA A O 1
ATOM 599 N N . ALA A 1 81 ? -3.369 -40.812 -15.008 1 68.88 81 ALA A N 1
ATOM 600 C CA . ALA A 1 81 ? -2.41 -41.031 -16.094 1 68.88 81 ALA A CA 1
ATOM 601 C C . ALA A 1 81 ? -2.793 -40.188 -17.312 1 68.88 81 ALA A C 1
ATOM 603 O O . ALA A 1 81 ? -3.973 -40.094 -17.656 1 68.88 81 ALA A O 1
ATOM 604 N N . LEU A 1 82 ? -2.014 -39.188 -17.672 1 79.81 82 LEU A N 1
ATOM 605 C CA . LEU A 1 82 ? -2.121 -38.469 -18.922 1 79.81 82 LEU A CA 1
ATOM 606 C C . LEU A 1 82 ? -2.283 -39.438 -20.109 1 79.81 82 LEU A C 1
ATOM 608 O O . LEU A 1 82 ? -3.168 -39.25 -20.938 1 79.81 82 LEU A O 1
ATOM 612 N N . VAL A 1 83 ? -1.642 -40.5 -20.016 1 78.5 83 VAL A N 1
ATOM 613 C CA . VAL A 1 83 ? -1.57 -41.406 -21.156 1 78.5 83 VAL A CA 1
ATOM 614 C C . VAL A 1 83 ? -2.812 -42.312 -21.188 1 78.5 83 VAL A C 1
ATOM 616 O O . VAL A 1 83 ? -3.318 -42.656 -22.25 1 78.5 83 VAL A O 1
ATOM 619 N N . SER A 1 84 ? -3.34 -42.656 -20.047 1 76.19 84 SER A N 1
ATOM 620 C CA . SER A 1 84 ? -4.426 -43.625 -19.984 1 76.19 84 SER A CA 1
ATOM 621 C C . SER A 1 84 ? -5.773 -42.938 -19.812 1 76.19 84 SER A C 1
ATOM 623 O O . SER A 1 84 ? -6.793 -43.594 -19.609 1 76.19 84 SER A O 1
ATOM 625 N N . ARG A 1 85 ? -5.754 -41.688 -19.969 1 82.81 85 ARG A N 1
ATOM 626 C CA . ARG A 1 85 ? -7.004 -40.969 -19.797 1 82.81 85 ARG A CA 1
ATOM 627 C C . ARG A 1 85 ? -7.984 -41.281 -20.922 1 82.81 85 ARG A C 1
ATOM 629 O O . ARG A 1 85 ? -7.578 -41.531 -22.047 1 82.81 85 ARG A O 1
ATOM 636 N N . GLU A 1 86 ? -9.266 -41.219 -20.484 1 77.75 86 GLU A N 1
ATOM 637 C CA . GLU A 1 86 ? -10.312 -41.5 -21.469 1 77.75 86 GLU A CA 1
ATOM 638 C C . GLU A 1 86 ? -10.406 -40.375 -22.516 1 77.75 86 GLU A C 1
ATOM 640 O O . GLU A 1 86 ? -10.602 -40.656 -23.703 1 77.75 86 GLU A O 1
ATOM 645 N N . SER A 1 87 ? -10.336 -39.156 -22.016 1 80.75 87 SER A N 1
ATOM 646 C CA . SER A 1 87 ? -10.352 -38 -22.891 1 80.75 87 SER A CA 1
ATOM 647 C C . SER A 1 87 ? -9.109 -37.125 -22.688 1 80.75 87 SER A C 1
ATOM 649 O O . SER A 1 87 ? -8.688 -36.906 -21.547 1 80.75 87 SER A O 1
ATOM 651 N N . PRO A 1 88 ? -8.586 -36.688 -23.812 1 85.69 88 PRO A N 1
ATOM 652 C CA . PRO A 1 88 ? -7.395 -35.844 -23.672 1 85.69 88 PRO A CA 1
ATOM 653 C C . PRO A 1 88 ? -7.656 -34.594 -22.875 1 85.69 88 PRO A C 1
ATOM 655 O O . PRO A 1 88 ? -8.789 -34.094 -22.859 1 85.69 88 PRO A O 1
ATOM 658 N N . VAL A 1 89 ? -6.66 -34.156 -22.234 1 89.19 89 VAL A N 1
ATOM 659 C CA . VAL A 1 89 ? -6.773 -32.875 -21.547 1 89.19 89 VAL A CA 1
ATOM 660 C C . VAL A 1 89 ? -6.957 -31.766 -22.562 1 89.19 89 VAL A C 1
ATOM 662 O O . VAL A 1 89 ? -6.336 -31.781 -23.641 1 89.19 89 VAL A O 1
ATOM 665 N N . VAL A 1 90 ? -7.809 -30.797 -22.266 1 92.12 90 VAL A N 1
ATOM 666 C CA . VAL A 1 90 ? -8.055 -29.672 -23.156 1 92.12 90 VAL A CA 1
ATOM 667 C C . VAL A 1 90 ? -7.113 -28.531 -22.812 1 92.12 90 VAL A C 1
ATOM 669 O O . VAL A 1 90 ? -6.969 -28.172 -21.641 1 92.12 90 VAL A O 1
ATOM 672 N N . ILE A 1 91 ? -6.441 -28 -23.828 1 94.19 91 ILE A N 1
ATOM 673 C CA . ILE A 1 91 ? -5.625 -26.797 -23.672 1 94.19 91 ILE A CA 1
ATOM 674 C C . ILE A 1 91 ? -6.297 -25.625 -24.375 1 94.19 91 ILE A C 1
ATOM 676 O O . ILE A 1 91 ? -6.695 -25.734 -25.531 1 94.19 91 ILE A O 1
ATOM 680 N N . ALA A 1 92 ? -6.523 -24.547 -23.656 1 95.44 92 ALA A N 1
ATOM 681 C CA . ALA A 1 92 ? -7.09 -23.328 -24.25 1 95.44 92 ALA A CA 1
ATOM 682 C C . ALA A 1 92 ? -6.184 -22.125 -24 1 95.44 92 ALA A C 1
ATOM 684 O O . ALA A 1 92 ? -5.625 -21.984 -22.906 1 95.44 92 ALA A O 1
ATOM 685 N N . LEU A 1 93 ? -6.047 -21.297 -25.031 1 95.44 93 LEU A N 1
ATOM 686 C CA . LEU A 1 93 ? -5.133 -20.172 -24.953 1 95.44 93 LEU A CA 1
ATOM 687 C C . LEU A 1 93 ? -5.871 -18.891 -24.562 1 95.44 93 LEU A C 1
ATOM 689 O O . LEU A 1 93 ? -6.957 -18.609 -25.078 1 95.44 93 LEU A O 1
ATOM 693 N N . GLY A 1 94 ? -5.309 -18.219 -23.547 1 96.94 94 GLY A N 1
ATOM 694 C CA . GLY A 1 94 ? -5.828 -16.891 -23.219 1 96.94 94 GLY A CA 1
ATOM 695 C C . GLY A 1 94 ? -5.406 -15.828 -24.203 1 96.94 94 GLY A C 1
ATOM 696 O O . GLY A 1 94 ? -4.723 -16.109 -25.188 1 96.94 94 GLY A O 1
ATOM 697 N N . GLN A 1 95 ? -5.781 -14.586 -23.953 1 94.19 95 GLN A N 1
ATOM 698 C CA . GLN A 1 95 ? -5.5 -13.461 -24.844 1 94.19 95 GLN A CA 1
ATOM 699 C C . GLN A 1 95 ? -4.031 -13.047 -24.766 1 94.19 95 GLN A C 1
ATOM 701 O O . GLN A 1 95 ? -3.527 -12.344 -25.641 1 94.19 95 GLN A O 1
ATOM 706 N N . GLY A 1 96 ? -3.414 -13.43 -23.781 1 94.31 96 GLY A N 1
ATOM 707 C CA . GLY A 1 96 ? -1.988 -13.172 -23.641 1 94.31 96 GLY A CA 1
ATOM 708 C C . GLY A 1 96 ? -1.676 -11.781 -23.141 1 94.31 96 GLY A C 1
ATOM 709 O O . GLY A 1 96 ? -0.526 -11.336 -23.188 1 94.31 96 GLY A O 1
ATOM 710 N N . ILE A 1 97 ? -2.695 -11.062 -22.641 1 95.5 97 ILE A N 1
ATOM 711 C CA . ILE A 1 97 ? -2.51 -9.711 -22.141 1 95.5 97 ILE A CA 1
ATOM 712 C C . ILE A 1 97 ? -3.393 -9.492 -20.906 1 95.5 97 ILE A C 1
ATOM 714 O O . ILE A 1 97 ? -4.441 -10.125 -20.766 1 95.5 97 ILE A O 1
ATOM 718 N N . PRO A 1 98 ? -2.91 -8.633 -19.984 1 98.06 98 PRO A N 1
ATOM 719 C CA . PRO A 1 98 ? -3.775 -8.289 -18.844 1 98.06 98 PRO A CA 1
ATOM 720 C C . PRO A 1 98 ? -5.012 -7.5 -19.266 1 98.06 98 PRO A C 1
ATOM 722 O O . PRO A 1 98 ? -5.137 -7.121 -20.438 1 98.06 98 PRO A O 1
ATOM 725 N N . LEU A 1 99 ? -5.918 -7.316 -18.344 1 98.25 99 LEU A N 1
ATOM 726 C CA . LEU A 1 99 ? -7.148 -6.59 -18.641 1 98.25 99 LEU A CA 1
ATOM 727 C C . LEU A 1 99 ? -6.848 -5.145 -19.031 1 98.25 99 LEU A C 1
ATOM 729 O O . LEU A 1 99 ? -7.562 -4.559 -19.844 1 98.25 99 LEU A O 1
ATOM 733 N N . GLU A 1 100 ? -5.863 -4.566 -18.359 1 96.06 100 GLU A N 1
ATOM 734 C CA . GLU A 1 100 ? -5.41 -3.211 -18.656 1 96.06 100 GLU A CA 1
ATOM 735 C C . GLU A 1 100 ? -3.887 -3.117 -18.625 1 96.06 100 GLU A C 1
ATOM 737 O O . GLU A 1 100 ? -3.234 -3.834 -17.859 1 96.06 100 GLU A O 1
ATOM 742 N N . GLY A 1 101 ? -3.406 -2.238 -19.453 1 93.69 101 GLY A N 1
ATOM 743 C CA . GLY A 1 101 ? -1.968 -2.02 -19.469 1 93.69 101 GLY A CA 1
ATOM 744 C C . GLY A 1 101 ? -1.216 -3.045 -20.297 1 93.69 101 GLY A C 1
ATOM 745 O O . GLY A 1 101 ? -1.813 -3.754 -21.109 1 93.69 101 GLY A O 1
ATOM 746 N N . GLU A 1 102 ? 0.109 -3.072 -20.078 1 93.31 102 GLU A N 1
ATOM 747 C CA . GLU A 1 102 ? 0.992 -3.971 -20.828 1 93.31 102 GLU A CA 1
ATOM 748 C C . GLU A 1 102 ? 1.332 -5.211 -20 1 93.31 102 GLU A C 1
ATOM 750 O O . GLU A 1 102 ? 1.31 -5.172 -18.766 1 93.31 102 GLU A O 1
ATOM 755 N N . ALA A 1 103 ? 1.608 -6.293 -20.75 1 94.5 103 ALA A N 1
ATOM 756 C CA . ALA A 1 103 ? 1.988 -7.535 -20.078 1 94.5 103 ALA A CA 1
ATOM 757 C C . ALA A 1 103 ? 3.352 -7.398 -19.406 1 94.5 103 ALA A C 1
ATOM 759 O O . ALA A 1 103 ? 4.262 -6.77 -19.953 1 94.5 103 ALA A O 1
ATOM 760 N N . GLU A 1 104 ? 3.416 -7.879 -18.219 1 94.62 104 GLU A N 1
ATOM 761 C CA . GLU A 1 104 ? 4.668 -8.023 -17.484 1 94.62 104 GLU A CA 1
ATOM 762 C C . GLU A 1 104 ? 5.125 -9.477 -17.453 1 94.62 104 GLU A C 1
ATOM 764 O O . GLU A 1 104 ? 4.305 -10.383 -17.312 1 94.62 104 GLU A O 1
ATOM 769 N N . TYR A 1 105 ? 6.402 -9.672 -17.625 1 95.81 105 TYR A N 1
ATOM 770 C CA . TYR A 1 105 ? 6.922 -11.031 -17.656 1 95.81 105 TYR A CA 1
ATOM 771 C C . TYR A 1 105 ? 7.984 -11.234 -16.594 1 95.81 105 TYR A C 1
ATOM 773 O O . TYR A 1 105 ? 8.57 -10.273 -16.094 1 95.81 105 TYR A O 1
ATOM 781 N N . ALA A 1 106 ? 8.195 -12.453 -16.203 1 96.44 106 ALA A N 1
ATOM 782 C CA . ALA A 1 106 ? 9.203 -12.82 -15.227 1 96.44 106 ALA A CA 1
ATOM 783 C C . ALA A 1 106 ? 10.352 -13.586 -15.875 1 96.44 106 ALA A C 1
ATOM 785 O O . ALA A 1 106 ? 10.867 -14.547 -15.305 1 96.44 106 ALA A O 1
ATOM 786 N N . HIS A 1 107 ? 10.789 -13.141 -17.016 1 94 107 HIS A N 1
ATOM 787 C CA . HIS A 1 107 ? 11.852 -13.805 -17.766 1 94 107 HIS A CA 1
ATOM 788 C C . HIS A 1 107 ? 13.148 -13.844 -16.953 1 94 107 HIS A C 1
ATOM 790 O O . HIS A 1 107 ? 13.922 -14.797 -17.062 1 94 107 HIS A O 1
ATOM 796 N N . HIS A 1 108 ? 13.344 -12.844 -16.203 1 92.38 108 HIS A N 1
ATOM 797 C CA . HIS A 1 108 ? 14.547 -12.789 -15.383 1 92.38 108 HIS A CA 1
ATOM 798 C C . HIS A 1 108 ? 14.609 -13.953 -14.398 1 92.38 108 HIS A C 1
ATOM 800 O O . HIS A 1 108 ? 15.688 -14.438 -14.07 1 92.38 108 HIS A O 1
ATOM 806 N N . PHE A 1 109 ? 13.477 -14.445 -13.953 1 93.88 109 PHE A N 1
ATOM 807 C CA . PHE A 1 109 ? 13.383 -15.484 -12.938 1 93.88 109 PHE A CA 1
ATOM 808 C C . PHE A 1 109 ? 13.195 -16.859 -13.57 1 93.88 109 PHE A C 1
ATOM 810 O O . PHE A 1 109 ? 13.828 -17.828 -13.156 1 93.88 109 PHE A O 1
ATOM 817 N N . HIS A 1 110 ? 12.422 -16.938 -14.625 1 96.25 110 HIS A N 1
ATOM 818 C CA . HIS A 1 110 ? 12.055 -18.219 -15.211 1 96.25 110 HIS A CA 1
ATOM 819 C C . HIS A 1 110 ? 12.828 -18.484 -16.5 1 96.25 110 HIS A C 1
ATOM 821 O O . HIS A 1 110 ? 12.617 -19.516 -17.156 1 96.25 110 HIS A O 1
ATOM 827 N N . GLY A 1 111 ? 13.719 -17.609 -16.859 1 95.31 111 GLY A N 1
ATOM 828 C CA . GLY A 1 111 ? 14.422 -17.734 -18.141 1 95.31 111 GLY A CA 1
ATOM 829 C C . GLY A 1 111 ? 13.672 -17.094 -19.297 1 95.31 111 GLY A C 1
ATOM 830 O O . GLY A 1 111 ? 12.461 -16.906 -19.219 1 95.31 111 GLY A O 1
ATOM 831 N N . GLU A 1 112 ? 14.344 -16.891 -20.375 1 93.19 112 GLU A N 1
ATOM 832 C CA . GLU A 1 112 ? 13.75 -16.234 -21.531 1 93.19 112 GLU A CA 1
ATOM 833 C C . GLU A 1 112 ? 12.617 -17.062 -22.125 1 93.19 112 GLU A C 1
ATOM 835 O O . GLU A 1 112 ? 11.648 -16.5 -22.641 1 93.19 112 GLU A O 1
ATOM 840 N N . ASP A 1 113 ? 12.766 -18.375 -22.047 1 93.81 113 ASP A N 1
ATOM 841 C CA . ASP A 1 113 ? 11.758 -19.266 -22.609 1 93.81 113 ASP A CA 1
ATOM 842 C C . ASP A 1 113 ? 10.664 -19.562 -21.594 1 93.81 113 ASP A C 1
ATOM 844 O O . ASP A 1 113 ? 9.734 -20.328 -21.875 1 93.81 113 ASP A O 1
ATOM 848 N N . GLY A 1 114 ? 10.812 -19.062 -20.375 1 96 114 GLY A N 1
ATOM 849 C CA . GLY A 1 114 ? 9.828 -19.266 -19.312 1 96 114 GLY A CA 1
ATOM 850 C C . GLY A 1 114 ? 9.992 -20.594 -18.609 1 96 114 GLY A C 1
ATOM 851 O O . GLY A 1 114 ? 9.219 -20.922 -17.703 1 96 114 GLY A O 1
ATOM 852 N N . LEU A 1 115 ? 10.977 -21.344 -19 1 96.75 115 LEU A N 1
ATOM 853 C CA . LEU A 1 115 ? 11.117 -22.688 -18.453 1 96.75 115 LEU A CA 1
ATOM 854 C C . LEU A 1 115 ? 12.578 -22.969 -18.094 1 96.75 115 LEU A C 1
ATOM 856 O O . LEU A 1 115 ? 13.117 -24.016 -18.484 1 96.75 115 LEU A O 1
ATOM 860 N N . GLY A 1 116 ? 13.219 -21.953 -17.469 1 96.38 116 GLY A N 1
ATOM 861 C CA . GLY A 1 116 ? 14.594 -22.109 -17 1 96.38 116 GLY A CA 1
ATOM 862 C C . GLY A 1 116 ? 15.586 -22.234 -18.141 1 96.38 116 GLY A C 1
ATOM 863 O O . GLY A 1 116 ? 16.609 -22.906 -18 1 96.38 116 GLY A O 1
ATOM 864 N N . ASN A 1 117 ? 15.234 -21.75 -19.328 1 94.94 117 ASN A N 1
ATOM 865 C CA . ASN A 1 117 ? 16.047 -21.828 -20.547 1 94.94 117 ASN A CA 1
ATOM 866 C C . ASN A 1 117 ? 16.234 -23.266 -21 1 94.94 117 ASN A C 1
ATOM 868 O O . ASN A 1 117 ? 17.297 -23.641 -21.484 1 94.94 117 ASN A O 1
ATOM 872 N N . TYR A 1 118 ? 15.266 -24 -20.75 1 93.5 118 TYR A N 1
ATOM 873 C CA . TYR A 1 118 ? 15.273 -25.406 -21.109 1 93.5 118 TYR A CA 1
ATOM 874 C C . TYR A 1 118 ? 15.516 -25.594 -22.609 1 93.5 118 TYR A C 1
ATOM 876 O O . TYR A 1 118 ? 16.312 -26.438 -23.016 1 93.5 118 TYR A O 1
ATOM 884 N N . PHE A 1 119 ? 14.938 -24.797 -23.453 1 90.12 119 PHE A N 1
ATOM 885 C CA . PHE A 1 119 ? 14.969 -24.969 -24.891 1 90.12 119 PHE A CA 1
ATOM 886 C C . PHE A 1 119 ? 16.281 -24.453 -25.484 1 90.12 119 PHE A C 1
ATOM 888 O O . PHE A 1 119 ? 16.656 -24.828 -26.594 1 90.12 119 PHE A O 1
ATOM 895 N N . THR A 1 120 ? 16.844 -23.547 -24.781 1 85.88 120 THR A N 1
ATOM 896 C CA . THR A 1 120 ? 18.188 -23.141 -25.156 1 85.88 120 THR A CA 1
ATOM 897 C C . THR A 1 120 ? 19.172 -24.281 -24.953 1 85.88 120 THR A C 1
ATOM 899 O O . THR A 1 120 ? 20.062 -24.5 -25.781 1 85.88 120 THR A O 1
ATOM 902 N N . MET A 1 121 ? 18.938 -25.016 -23.922 1 82.69 121 MET A N 1
ATOM 903 C CA . MET A 1 121 ? 19.828 -26.125 -23.578 1 82.69 121 MET A CA 1
ATOM 904 C C . MET A 1 121 ? 19.453 -27.375 -24.359 1 82.69 121 MET A C 1
ATOM 906 O O . MET A 1 121 ? 20.297 -28.25 -24.578 1 82.69 121 MET A O 1
ATOM 910 N N . ASN A 1 122 ? 18.141 -27.438 -24.672 1 84.31 122 ASN A N 1
ATOM 911 C CA . ASN A 1 122 ? 17.594 -28.578 -25.406 1 84.31 122 ASN A CA 1
ATOM 912 C C . ASN A 1 122 ? 16.828 -28.156 -26.641 1 84.31 122 ASN A C 1
ATOM 914 O O . ASN A 1 122 ? 15.594 -28.188 -26.656 1 84.31 122 ASN A O 1
ATOM 918 N N . PRO A 1 123 ? 17.484 -27.828 -27.703 1 77.94 123 PRO A N 1
ATOM 919 C CA . PRO A 1 123 ? 16.781 -27.359 -28.906 1 77.94 123 PRO A CA 1
ATOM 920 C C . PRO A 1 123 ? 15.93 -28.453 -29.547 1 77.94 123 PRO A C 1
ATOM 922 O O . PRO A 1 123 ? 16.297 -29.625 -29.516 1 77.94 123 PRO A O 1
ATOM 925 N N . PRO A 1 124 ? 14.727 -28.047 -30 1 71.44 124 PRO A N 1
ATOM 926 C CA . PRO A 1 124 ? 13.867 -29.062 -30.641 1 71.44 124 PRO A CA 1
ATOM 927 C C . PRO A 1 124 ? 14.547 -29.734 -31.828 1 71.44 124 PRO A C 1
ATOM 929 O O . PRO A 1 124 ? 15.375 -29.125 -32.5 1 71.44 124 PRO A O 1
ATOM 932 N N . ASN A 1 125 ? 14.523 -31.141 -31.906 1 60.72 125 ASN A N 1
ATOM 933 C CA . ASN A 1 125 ? 15.203 -31.953 -32.906 1 60.72 125 ASN A CA 1
ATOM 934 C C . ASN A 1 125 ? 14.688 -31.688 -34.312 1 60.72 125 ASN A C 1
ATOM 936 O O . ASN A 1 125 ? 15.141 -32.312 -35.281 1 60.72 125 ASN A O 1
ATOM 940 N N . GLY A 1 126 ? 14.172 -30.578 -34.594 1 53.28 126 GLY A N 1
ATOM 941 C CA . GLY A 1 126 ? 13.766 -30.25 -35.969 1 53.28 126 GLY A CA 1
ATOM 942 C C . GLY A 1 126 ? 12.703 -31.188 -36.5 1 53.28 126 GLY A C 1
ATOM 943 O O . GLY A 1 126 ? 12.297 -31.078 -37.656 1 53.28 126 GLY A O 1
ATOM 944 N N . SER A 1 127 ? 12.516 -32.438 -35.812 1 45.47 127 SER A N 1
ATOM 945 C CA . SER A 1 127 ? 11.695 -33.469 -36.406 1 45.47 127 SER A CA 1
ATOM 946 C C . SER A 1 127 ? 10.219 -33.094 -36.438 1 45.47 127 SER A C 1
ATOM 948 O O . SER A 1 127 ? 9.367 -33.875 -36.844 1 45.47 127 SER A O 1
ATOM 950 N N . GLY A 1 128 ? 9.945 -31.984 -36.438 1 47.03 128 GLY A N 1
ATOM 951 C CA . GLY A 1 128 ? 8.586 -31.5 -36.656 1 47.03 128 GLY A CA 1
ATOM 952 C C . GLY A 1 128 ? 7.676 -31.75 -35.469 1 47.03 128 GLY A C 1
ATOM 953 O O . GLY A 1 128 ? 6.559 -31.219 -35.438 1 47.03 128 GLY A O 1
ATOM 954 N N . ASP A 1 129 ? 8.031 -32.812 -34.656 1 45.41 129 ASP A N 1
ATOM 955 C CA . ASP A 1 129 ? 7.062 -33.125 -33.594 1 45.41 129 ASP A CA 1
ATOM 956 C C . ASP A 1 129 ? 7.184 -32.156 -32.438 1 45.41 129 ASP A C 1
ATOM 958 O O . ASP A 1 129 ? 6.41 -32.25 -31.469 1 45.41 129 ASP A O 1
ATOM 962 N N . GLY A 1 130 ? 8.062 -31.312 -32.656 1 52.56 130 GLY A N 1
ATOM 963 C CA . GLY A 1 130 ? 8.219 -30.25 -31.672 1 52.56 130 GLY A CA 1
ATOM 964 C C . GLY A 1 130 ? 8.797 -30.719 -30.359 1 52.56 130 GLY A C 1
ATOM 965 O O . GLY A 1 130 ? 8.875 -29.969 -29.391 1 52.56 130 GLY A O 1
ATOM 966 N N . GLN A 1 131 ? 9.18 -32.094 -30.328 1 52.78 131 GLN A N 1
ATOM 967 C CA . GLN A 1 131 ? 9.727 -32.688 -29.109 1 52.78 131 GLN A CA 1
ATOM 968 C C . GLN A 1 131 ? 11.227 -32.406 -29 1 52.78 131 GLN A C 1
ATOM 970 O O . GLN A 1 131 ? 11.922 -32.344 -30.016 1 52.78 131 GLN A O 1
ATOM 975 N N . THR A 1 132 ? 11.641 -32.219 -27.797 1 58.66 132 THR A N 1
ATOM 976 C CA . THR A 1 132 ? 13.062 -32 -27.562 1 58.66 132 THR A CA 1
ATOM 977 C C . THR A 1 132 ? 13.797 -33.344 -27.531 1 58.66 132 THR A C 1
ATOM 979 O O . THR A 1 132 ? 13.18 -34.406 -27.344 1 58.66 132 THR A O 1
ATOM 982 N N . GLU A 1 133 ? 15 -33.406 -27.891 1 57.59 133 GLU A N 1
ATOM 983 C CA . GLU A 1 133 ? 15.852 -34.562 -27.859 1 57.59 133 GLU A CA 1
ATOM 984 C C . GLU A 1 133 ? 15.82 -35.219 -26.484 1 57.59 133 GLU A C 1
ATOM 986 O O . GLU A 1 133 ? 15.812 -36.469 -26.375 1 57.59 133 GLU A O 1
ATOM 991 N N . ALA A 1 134 ? 15.656 -34.469 -25.547 1 51.62 134 ALA A N 1
ATOM 992 C CA . ALA A 1 134 ? 15.641 -35 -24.188 1 51.62 134 ALA A CA 1
ATOM 993 C C . ALA A 1 134 ? 14.406 -35.844 -23.953 1 51.62 134 ALA A C 1
ATOM 995 O O . ALA A 1 134 ? 14.516 -36.938 -23.391 1 51.62 134 ALA A O 1
ATOM 996 N N . VAL A 1 135 ? 13.406 -35.406 -24.422 1 54.03 135 VAL A N 1
ATOM 997 C CA . VAL A 1 135 ? 12.172 -36.188 -24.281 1 54.03 135 VAL A CA 1
ATOM 998 C C . VAL A 1 135 ? 12.258 -37.469 -25.125 1 54.03 135 VAL A C 1
ATOM 1000 O O . VAL A 1 135 ? 11.875 -38.531 -24.672 1 54.03 135 VAL A O 1
ATOM 1003 N N . SER A 1 136 ? 12.836 -37.344 -26.219 1 55.78 136 SER A N 1
ATOM 1004 C CA . SER A 1 136 ? 12.984 -38.5 -27.094 1 55.78 136 SER A CA 1
ATOM 1005 C C . SER A 1 136 ? 13.914 -39.531 -26.484 1 55.78 136 SER A C 1
ATOM 1007 O O . SER A 1 136 ? 13.617 -40.719 -26.516 1 55.78 136 SER A O 1
ATOM 1009 N N . LYS A 1 137 ? 14.961 -39.094 -25.984 1 54.47 137 LYS A N 1
ATOM 1010 C CA . LYS A 1 137 ? 15.945 -40 -25.375 1 54.47 137 LYS A CA 1
ATOM 1011 C C . LYS A 1 137 ? 15.359 -40.719 -24.156 1 54.47 137 LYS A C 1
ATOM 1013 O O . LYS A 1 137 ? 15.57 -41.906 -23.984 1 54.47 137 LYS A O 1
ATOM 1018 N N . ALA A 1 138 ? 14.766 -39.969 -23.422 1 48.38 138 ALA A N 1
ATOM 1019 C CA . ALA A 1 138 ? 14.164 -40.594 -22.234 1 48.38 138 ALA A CA 1
ATOM 1020 C C . ALA A 1 138 ? 13.117 -41.625 -22.609 1 48.38 138 ALA A C 1
ATOM 1022 O O . ALA A 1 138 ? 13.031 -42.688 -22 1 48.38 138 ALA A O 1
ATOM 1023 N N . ALA A 1 139 ? 12.398 -41.344 -23.609 1 48.06 139 ALA A N 1
ATOM 1024 C CA . ALA A 1 139 ? 11.406 -42.281 -24.109 1 48.06 139 ALA A CA 1
ATOM 1025 C C . ALA A 1 139 ? 12.078 -43.531 -24.641 1 48.06 139 ALA A C 1
ATOM 1027 O O . ALA A 1 139 ? 11.625 -44.656 -24.375 1 48.06 139 ALA A O 1
ATOM 1028 N N . ALA A 1 140 ? 13.094 -43.406 -25.328 1 52.75 140 ALA A N 1
ATOM 1029 C CA . ALA A 1 140 ? 13.852 -44.531 -25.875 1 52.75 140 ALA A CA 1
ATOM 1030 C C . ALA A 1 140 ? 14.445 -45.375 -24.75 1 52.75 140 ALA A C 1
ATOM 1032 O O . ALA A 1 140 ? 14.391 -46.625 -24.812 1 52.75 140 ALA A O 1
ATOM 1033 N N . ALA A 1 141 ? 15.055 -44.75 -23.891 1 47.22 141 ALA A N 1
ATOM 1034 C CA . ALA A 1 141 ? 15.672 -45.469 -22.766 1 47.22 141 ALA A CA 1
ATOM 1035 C C . ALA A 1 141 ? 14.641 -46.281 -21.984 1 47.22 141 ALA A C 1
ATOM 1037 O O . ALA A 1 141 ? 14.969 -47.312 -21.406 1 47.22 141 ALA A O 1
ATOM 1038 N N . ALA A 1 142 ? 13.477 -45.75 -22.062 1 40.44 142 ALA A N 1
ATOM 1039 C CA . ALA A 1 142 ? 12.398 -46.438 -21.359 1 40.44 142 ALA A CA 1
ATOM 1040 C C . ALA A 1 142 ? 11.891 -47.625 -22.172 1 40.44 142 ALA A C 1
ATOM 1042 O O . ALA A 1 142 ? 10.992 -48.344 -21.734 1 40.44 142 ALA A O 1
ATOM 1043 N N . GLY A 1 143 ? 12.609 -48.094 -23.297 1 42.47 143 GLY A N 1
ATOM 1044 C CA . GLY A 1 143 ? 12.242 -49.219 -24.141 1 42.47 143 GLY A CA 1
ATOM 1045 C C . GLY A 1 143 ? 10.906 -49.031 -24.844 1 42.47 143 GLY A C 1
ATOM 1046 O O . GLY A 1 143 ? 10.227 -50 -25.156 1 42.47 143 GLY A O 1
ATOM 1047 N N . ALA A 1 144 ? 10.453 -47.969 -24.859 1 40.22 144 ALA A N 1
ATOM 1048 C CA . ALA A 1 144 ? 9.148 -47.781 -25.5 1 40.22 144 ALA A CA 1
ATOM 1049 C C . ALA A 1 144 ? 9.164 -48.281 -26.938 1 40.22 144 ALA A C 1
ATOM 1051 O O . ALA A 1 144 ? 10.055 -47.906 -27.719 1 40.22 144 ALA A O 1
ATOM 1052 N N . LYS A 1 145 ? 8.797 -49.594 -27.234 1 41.75 145 LYS A N 1
ATOM 1053 C CA . LYS A 1 145 ? 8.664 -50.25 -28.516 1 41.75 145 LYS A CA 1
ATOM 1054 C C . LYS A 1 145 ? 7.895 -49.406 -29.516 1 41.75 145 LYS A C 1
ATOM 1056 O O . LYS A 1 145 ? 7.871 -49.688 -30.703 1 41.75 145 LYS A O 1
ATOM 1061 N N . THR A 1 146 ? 6.859 -48.844 -29.188 1 35.25 146 THR A N 1
ATOM 1062 C CA . THR A 1 146 ? 6.09 -48.031 -30.141 1 35.25 146 THR A CA 1
ATOM 1063 C C . THR A 1 146 ? 6.594 -46.594 -30.156 1 35.25 146 THR A C 1
ATOM 1065 O O . THR A 1 146 ? 6.785 -45.969 -29.094 1 35.25 146 THR A O 1
ATOM 1068 N N . PRO A 1 147 ? 7.246 -46.375 -31.125 1 36.31 147 PRO A N 1
ATOM 1069 C CA . PRO A 1 147 ? 7.59 -44.938 -31.266 1 36.31 147 PRO A CA 1
ATOM 1070 C C . PRO A 1 147 ? 6.551 -44.031 -30.625 1 36.31 147 PRO A C 1
ATOM 1072 O O . PRO A 1 147 ? 5.363 -44.375 -30.594 1 36.31 147 PRO A O 1
ATOM 1075 N N . ASP A 1 148 ? 6.918 -43.188 -29.594 1 39.62 148 ASP A N 1
ATOM 1076 C CA . ASP A 1 148 ? 6.055 -42.156 -29.047 1 39.62 148 ASP A CA 1
ATOM 1077 C C . ASP A 1 148 ? 5.02 -41.688 -30.078 1 39.62 148 ASP A C 1
ATOM 1079 O O . ASP A 1 148 ? 5.371 -41.156 -31.125 1 39.62 148 ASP A O 1
ATOM 1083 N N . ALA A 1 149 ? 4.293 -42.531 -30.516 1 40.66 149 ALA A N 1
ATOM 1084 C CA . ALA A 1 149 ? 3.273 -41.938 -31.375 1 40.66 149 ALA A CA 1
ATOM 1085 C C . ALA A 1 149 ? 2.984 -40.469 -30.984 1 40.66 149 ALA A C 1
ATOM 1087 O O . ALA A 1 149 ? 2.42 -40.219 -29.906 1 40.66 149 ALA A O 1
ATOM 1088 N N . GLY A 1 150 ? 3.955 -39.625 -31 1 44.34 150 GLY A N 1
ATOM 1089 C CA . GLY A 1 150 ? 3.922 -38.188 -30.812 1 44.34 150 GLY A CA 1
ATOM 1090 C C . GLY A 1 150 ? 2.922 -37.75 -29.75 1 44.34 150 GLY A C 1
ATOM 1091 O O . GLY A 1 150 ? 2.23 -38.562 -29.172 1 44.34 150 GLY A O 1
ATOM 1092 N N . ALA A 1 151 ? 3.131 -36.406 -29.062 1 50.94 151 ALA A N 1
ATOM 1093 C CA . ALA A 1 151 ? 2.186 -35.594 -28.297 1 50.94 151 ALA A CA 1
ATOM 1094 C C . ALA A 1 151 ? 0.77 -35.719 -28.844 1 50.94 151 ALA A C 1
ATOM 1096 O O . ALA A 1 151 ? -0.166 -35.094 -28.344 1 50.94 151 ALA A O 1
ATOM 1097 N N . GLU A 1 152 ? 0.657 -36.688 -29.922 1 52.19 152 GLU A N 1
ATOM 1098 C CA . GLU A 1 152 ? -0.658 -36.75 -30.547 1 52.19 152 GLU A CA 1
ATOM 1099 C C . GLU A 1 152 ? -1.65 -37.5 -29.688 1 52.19 152 GLU A C 1
ATOM 1101 O O . GLU A 1 152 ? -1.328 -38.562 -29.156 1 52.19 152 GLU A O 1
ATOM 1106 N N . GLY A 1 153 ? -2.537 -36.938 -29.062 1 70.75 153 GLY A N 1
ATOM 1107 C CA . GLY A 1 153 ? -3.691 -37.438 -28.344 1 70.75 153 GLY A CA 1
ATOM 1108 C C . GLY A 1 153 ? -3.668 -37.094 -26.875 1 70.75 153 GLY A C 1
ATOM 1109 O O . GLY A 1 153 ? -4.633 -37.344 -26.156 1 70.75 153 GLY A O 1
ATOM 1110 N N . LEU A 1 154 ? -2.453 -36.656 -26.406 1 78.38 154 LEU A N 1
ATOM 1111 C CA . LEU A 1 154 ? -2.33 -36.312 -25 1 78.38 154 LEU A CA 1
ATOM 1112 C C . LEU A 1 154 ? -3.223 -35.125 -24.641 1 78.38 154 LEU A C 1
ATOM 1114 O O . LEU A 1 154 ? -3.699 -35.031 -23.516 1 78.38 154 LEU A O 1
ATOM 1118 N N . TYR A 1 155 ? -3.363 -34.344 -25.641 1 85.31 155 TYR A N 1
ATOM 1119 C CA . TYR A 1 155 ? -4.145 -33.125 -25.422 1 85.31 155 TYR A CA 1
ATOM 1120 C C . TYR A 1 155 ? -4.867 -32.688 -26.688 1 85.31 155 TYR A C 1
ATOM 1122 O O . TYR A 1 155 ? -4.559 -33.188 -27.781 1 85.31 155 TYR A O 1
ATOM 1130 N N . THR A 1 156 ? -5.891 -31.938 -26.531 1 86.94 156 THR A N 1
ATOM 1131 C CA . THR A 1 156 ? -6.551 -31.219 -27.609 1 86.94 156 THR A CA 1
ATOM 1132 C C . THR A 1 156 ? -6.48 -29.719 -27.375 1 86.94 156 THR A C 1
ATOM 1134 O O . THR A 1 156 ? -6.625 -29.25 -26.25 1 86.94 156 THR A O 1
ATOM 1137 N N . VAL A 1 157 ? -6.184 -29 -28.406 1 89.75 157 VAL A N 1
ATOM 1138 C CA . VAL A 1 157 ? -6.199 -27.531 -28.328 1 89.75 157 VAL A CA 1
ATOM 1139 C C . VAL A 1 157 ? -7.602 -27.016 -28.641 1 89.75 157 VAL A C 1
ATOM 1141 O O . VAL A 1 157 ? -8.117 -27.25 -29.734 1 89.75 157 VAL A O 1
ATOM 1144 N N . SER A 1 158 ? -8.109 -26.359 -27.688 1 92.25 158 SER A N 1
ATOM 1145 C CA . SER A 1 158 ? -9.477 -25.859 -27.844 1 92.25 158 SER A CA 1
ATOM 1146 C C . SER A 1 158 ? -9.539 -24.734 -28.859 1 92.25 158 SER A C 1
ATOM 1148 O O . SER A 1 158 ? -8.641 -23.891 -28.922 1 92.25 158 SER A O 1
ATOM 1150 N N . GLU A 1 159 ? -10.672 -24.672 -29.578 1 91 159 GLU A N 1
ATOM 1151 C CA . GLU A 1 159 ? -10.961 -23.516 -30.422 1 91 159 GLU A CA 1
ATOM 1152 C C . GLU A 1 159 ? -11.453 -22.328 -29.594 1 91 159 GLU A C 1
ATOM 1154 O O . GLU A 1 159 ? -11.461 -21.188 -30.062 1 91 159 GLU A O 1
ATOM 1159 N N . ARG A 1 160 ? -11.82 -22.641 -28.391 1 94.19 160 ARG A N 1
ATOM 1160 C CA . ARG A 1 160 ? -12.273 -21.609 -27.469 1 94.19 160 ARG A CA 1
ATOM 1161 C C . ARG A 1 160 ? -11.094 -20.891 -26.812 1 94.19 160 ARG A C 1
ATOM 1163 O O . ARG A 1 160 ? -10.055 -21.516 -26.547 1 94.19 160 ARG A O 1
ATOM 1170 N N . SER A 1 161 ? -11.367 -19.625 -26.609 1 94.88 161 SER A N 1
ATOM 1171 C CA . SER A 1 161 ? -10.406 -18.922 -25.766 1 94.88 161 SER A CA 1
ATOM 1172 C C . SER A 1 161 ? -10.391 -19.484 -24.344 1 94.88 161 SER A C 1
ATOM 1174 O O . SER A 1 161 ? -11.305 -20.219 -23.953 1 94.88 161 SER A O 1
ATOM 1176 N N . ALA A 1 162 ? -9.352 -19.188 -23.641 1 97.75 162 ALA A N 1
ATOM 1177 C CA . ALA A 1 162 ? -9.25 -19.672 -22.266 1 97.75 162 ALA A CA 1
ATOM 1178 C C . ALA A 1 162 ? -10.484 -19.281 -21.453 1 97.75 162 ALA A C 1
ATOM 1180 O O . ALA A 1 162 ? -11.039 -20.109 -20.734 1 97.75 162 ALA A O 1
ATOM 1181 N N . GLU A 1 163 ? -10.922 -17.969 -21.547 1 98.62 163 GLU A N 1
ATOM 1182 C CA . GLU A 1 163 ? -12.094 -17.531 -20.797 1 98.62 163 GLU A CA 1
ATOM 1183 C C . GLU A 1 163 ? -13.352 -18.266 -21.25 1 98.62 163 GLU A C 1
ATOM 1185 O O . GLU A 1 163 ? -14.195 -18.641 -20.438 1 98.62 163 GLU A O 1
ATOM 1190 N N . ASP A 1 164 ? -13.445 -18.562 -22.562 1 97.88 164 ASP A N 1
ATOM 1191 C CA . ASP A 1 164 ? -14.594 -19.281 -23.094 1 97.88 164 ASP A CA 1
ATOM 1192 C C . ASP A 1 164 ? -14.547 -20.75 -22.688 1 97.88 164 ASP A C 1
ATOM 1194 O O . ASP A 1 164 ? -15.586 -21.375 -22.469 1 97.88 164 ASP A O 1
ATOM 1198 N N . GLU A 1 165 ? -13.336 -21.328 -22.609 1 97.75 165 GLU A N 1
ATOM 1199 C CA . GLU A 1 165 ? -13.195 -22.719 -22.188 1 97.75 165 GLU A CA 1
ATOM 1200 C C . GLU A 1 165 ? -13.562 -22.891 -20.719 1 97.75 165 GLU A C 1
ATOM 1202 O O . GLU A 1 165 ? -14.188 -23.891 -20.344 1 97.75 165 GLU A O 1
ATOM 1207 N N . ILE A 1 166 ? -13.195 -21.922 -19.891 1 98.81 166 ILE A N 1
ATOM 1208 C CA . ILE A 1 166 ? -13.602 -21.938 -18.484 1 98.81 166 ILE A CA 1
ATOM 1209 C C . ILE A 1 166 ? -15.125 -21.953 -18.391 1 98.81 166 ILE A C 1
ATOM 1211 O O . ILE A 1 166 ? -15.695 -22.797 -17.703 1 98.81 166 ILE A O 1
ATOM 1215 N N . ILE A 1 167 ? -15.734 -21.094 -19.156 1 98.81 167 ILE A N 1
ATOM 1216 C CA . ILE A 1 167 ? -17.188 -20.984 -19.156 1 98.81 167 ILE A CA 1
ATOM 1217 C C . ILE A 1 167 ? -17.797 -22.297 -19.625 1 98.81 167 ILE A C 1
ATOM 1219 O O . ILE A 1 167 ? -18.734 -22.812 -19.016 1 98.81 167 ILE A O 1
ATOM 1223 N N . HIS A 1 168 ? -17.266 -22.859 -20.672 1 98.56 168 HIS A N 1
ATOM 1224 C CA . HIS A 1 168 ? -17.766 -24.094 -21.25 1 98.56 168 HIS A CA 1
ATOM 1225 C C . HIS A 1 168 ? -17.703 -25.234 -20.234 1 98.56 168 HIS A C 1
ATOM 1227 O O . HIS A 1 168 ? -18.656 -26 -20.078 1 98.56 168 HIS A O 1
ATOM 1233 N N . GLN A 1 169 ? -16.562 -25.359 -19.562 1 98.06 169 GLN A N 1
ATOM 1234 C CA . GLN A 1 169 ? -16.391 -26.422 -18.578 1 98.06 169 GLN A CA 1
ATOM 1235 C C . GLN A 1 169 ? -17.406 -26.281 -17.438 1 98.06 169 GLN A C 1
ATOM 1237 O O . GLN A 1 169 ? -17.984 -27.281 -17 1 98.06 169 GLN A O 1
ATOM 1242 N N . LEU A 1 170 ? -17.625 -25.062 -17 1 98.62 170 LEU A N 1
ATOM 1243 C CA . LEU A 1 170 ? -18.578 -24.812 -15.914 1 98.62 170 LEU A CA 1
ATOM 1244 C C . LEU A 1 170 ? -20 -25.094 -16.375 1 98.62 170 LEU A C 1
ATOM 1246 O O . LEU A 1 170 ? -20.828 -25.562 -15.578 1 98.62 170 LEU A O 1
ATOM 1250 N N . GLN A 1 171 ? -20.281 -24.875 -17.609 1 98.31 171 GLN A N 1
ATOM 1251 C CA . GLN A 1 171 ? -21.609 -25.141 -18.172 1 98.31 171 GLN A CA 1
ATOM 1252 C C . GLN A 1 171 ? -21.828 -26.625 -18.391 1 98.31 171 GLN A C 1
ATOM 1254 O O . GLN A 1 171 ? -22.953 -27.125 -18.266 1 98.31 171 GLN A O 1
ATOM 1259 N N . SER A 1 172 ? -20.797 -27.328 -18.688 1 96.88 172 SER A N 1
ATOM 1260 C CA . SER A 1 172 ? -20.906 -28.703 -19.125 1 96.88 172 SER A CA 1
ATOM 1261 C C . SER A 1 172 ? -20.812 -29.672 -17.953 1 96.88 172 SER A C 1
ATOM 1263 O O . SER A 1 172 ? -20.922 -30.891 -18.125 1 96.88 172 SER A O 1
ATOM 1265 N N . HIS A 1 173 ? -20.609 -29.188 -16.75 1 96.25 173 HIS A N 1
ATOM 1266 C CA . HIS A 1 173 ? -20.516 -30.016 -15.555 1 96.25 173 HIS A CA 1
ATOM 1267 C C . HIS A 1 173 ? -21.5 -29.562 -14.484 1 96.25 173 HIS A C 1
ATOM 1269 O O . HIS A 1 173 ? -22 -28.438 -14.531 1 96.25 173 HIS A O 1
ATOM 1275 N N . PRO A 1 174 ? -21.859 -30.469 -13.531 1 97 174 PRO A N 1
ATOM 1276 C CA . PRO A 1 174 ? -22.766 -30.047 -12.461 1 97 174 PRO A CA 1
ATOM 1277 C C . PRO A 1 174 ? -22.234 -28.875 -11.648 1 97 174 PRO A C 1
ATOM 1279 O O . PRO A 1 174 ? -21.016 -28.734 -11.492 1 97 174 PRO A O 1
ATOM 1282 N N . ASP A 1 175 ? -23.172 -28.109 -11.109 1 98 175 ASP A N 1
ATOM 1283 C CA . ASP A 1 175 ? -22.812 -26.922 -10.328 1 98 175 ASP A CA 1
ATOM 1284 C C . ASP A 1 175 ? -21.891 -27.312 -9.164 1 98 175 ASP A C 1
ATOM 1286 O O . ASP A 1 175 ? -22.078 -28.359 -8.539 1 98 175 ASP A O 1
ATOM 1290 N N . LYS A 1 176 ? -20.938 -26.453 -8.891 1 97.94 176 LYS A N 1
ATOM 1291 C CA . LYS A 1 176 ? -20.094 -26.531 -7.707 1 97.94 176 LYS A CA 1
ATOM 1292 C C . LYS A 1 176 ? -19.25 -27.797 -7.711 1 97.94 176 LYS A C 1
ATOM 1294 O O . LYS A 1 176 ? -18.984 -28.375 -6.652 1 97.94 176 LYS A O 1
ATOM 1299 N N . THR A 1 177 ? -18.844 -28.25 -8.922 1 97.19 177 THR A N 1
ATOM 1300 C CA . THR A 1 177 ? -18.031 -29.453 -8.992 1 97.19 177 THR A CA 1
ATOM 1301 C C . THR A 1 177 ? -16.641 -29.141 -9.531 1 97.19 177 THR A C 1
ATOM 1303 O O . THR A 1 177 ? -15.711 -29.938 -9.367 1 97.19 177 THR A O 1
ATOM 1306 N N . ILE A 1 178 ? -16.516 -28 -10.211 1 97.88 178 ILE A N 1
ATOM 1307 C CA . ILE A 1 178 ? -15.234 -27.656 -10.828 1 97.88 178 ILE A CA 1
ATOM 1308 C C . ILE A 1 178 ? -14.508 -26.625 -9.969 1 97.88 178 ILE A C 1
ATOM 1310 O O . ILE A 1 178 ? -15.094 -25.609 -9.578 1 97.88 178 ILE A O 1
ATOM 1314 N N . THR A 1 179 ? -13.297 -26.922 -9.633 1 98.44 179 THR A N 1
ATOM 1315 C CA . THR A 1 179 ? -12.398 -25.953 -9 1 98.44 179 THR A CA 1
ATOM 1316 C C . THR A 1 179 ? -11.43 -25.375 -10.023 1 98.44 179 THR A C 1
ATOM 1318 O O . THR A 1 179 ? -10.883 -26.094 -10.859 1 98.44 179 THR A O 1
ATOM 1321 N N . ILE A 1 180 ? -11.281 -24.078 -10.008 1 98.81 180 ILE A N 1
ATOM 1322 C CA . ILE A 1 180 ? -10.273 -23.438 -10.836 1 98.81 180 ILE A CA 1
ATOM 1323 C C . ILE A 1 180 ? -9.016 -23.172 -10.008 1 98.81 180 ILE A C 1
ATOM 1325 O O . ILE A 1 180 ? -9.062 -22.469 -8.992 1 98.81 180 ILE A O 1
ATOM 1329 N N . LEU A 1 181 ? -7.926 -23.797 -10.367 1 98.75 181 LEU A N 1
ATOM 1330 C CA . LEU A 1 181 ? -6.609 -23.516 -9.797 1 98.75 181 LEU A CA 1
ATOM 1331 C C . LEU A 1 181 ? -5.875 -22.469 -10.633 1 98.75 181 LEU A C 1
ATOM 1333 O O . LEU A 1 181 ? -5.332 -22.797 -11.695 1 98.75 181 LEU A O 1
ATOM 1337 N N . ALA A 1 182 ? -5.844 -21.266 -10.133 1 98.88 182 ALA A N 1
ATOM 1338 C CA . ALA A 1 182 ? -5.207 -20.156 -10.836 1 98.88 182 ALA A CA 1
ATOM 1339 C C . ALA A 1 182 ? -3.777 -19.938 -10.352 1 98.88 182 ALA A C 1
ATOM 1341 O O . ALA A 1 182 ? -3.557 -19.297 -9.32 1 98.88 182 ALA A O 1
ATOM 1342 N N . LEU A 1 183 ? -2.812 -20.328 -11.156 1 98.75 183 LEU A N 1
ATOM 1343 C CA . LEU A 1 183 ? -1.405 -20.328 -10.766 1 98.75 183 LEU A CA 1
ATOM 1344 C C . LEU A 1 183 ? -0.698 -19.094 -11.336 1 98.75 183 LEU A C 1
ATOM 1346 O O . LEU A 1 183 ? 0.407 -18.766 -10.906 1 98.75 183 LEU A O 1
ATOM 1350 N N . GLY A 1 184 ? -1.293 -18.469 -12.336 1 98.69 184 GLY A N 1
ATOM 1351 C CA . GLY A 1 184 ? -0.771 -17.25 -12.938 1 98.69 184 GLY A CA 1
ATOM 1352 C C . GLY A 1 184 ? -1.666 -16.047 -12.711 1 98.69 184 GLY A C 1
ATOM 1353 O O . GLY A 1 184 ? -2.539 -16.078 -11.844 1 98.69 184 GLY A O 1
ATOM 1354 N N . PRO A 1 185 ? -1.395 -14.977 -13.508 1 98.81 185 PRO A N 1
ATOM 1355 C CA . PRO A 1 185 ? -2.295 -13.82 -13.445 1 98.81 185 PRO A CA 1
ATOM 1356 C C . PRO A 1 185 ? -3.75 -14.195 -13.711 1 98.81 185 PRO A C 1
ATOM 1358 O O . PRO A 1 185 ? -4.027 -15.078 -14.523 1 98.81 185 PRO A O 1
ATOM 1361 N N . LEU A 1 186 ? -4.645 -13.531 -13.141 1 98.88 186 LEU A N 1
ATOM 1362 C CA . LEU A 1 186 ? -6.051 -13.914 -13.109 1 98.88 186 LEU A CA 1
ATOM 1363 C C . LEU A 1 186 ? -6.777 -13.398 -14.344 1 98.88 186 LEU A C 1
ATOM 1365 O O . LEU A 1 186 ? -8.008 -13.297 -14.344 1 98.88 186 LEU A O 1
ATOM 1369 N N . SER A 1 187 ? -6.109 -13.094 -15.398 1 98.75 187 SER A N 1
ATOM 1370 C CA . SER A 1 187 ? -6.664 -12.469 -16.594 1 98.75 187 SER A CA 1
ATOM 1371 C C . SER A 1 187 ? -7.801 -13.305 -17.172 1 98.75 187 SER A C 1
ATOM 1373 O O . SER A 1 187 ? -8.891 -12.781 -17.438 1 98.75 187 SER A O 1
ATOM 1375 N N . ASN A 1 188 ? -7.582 -14.609 -17.391 1 98.81 188 ASN A N 1
ATOM 1376 C CA . ASN A 1 188 ? -8.594 -15.477 -17.984 1 98.81 188 ASN A CA 1
ATOM 1377 C C . ASN A 1 188 ? -9.828 -15.586 -17.078 1 98.81 188 ASN A C 1
ATOM 1379 O O . ASN A 1 188 ? -10.961 -15.531 -17.562 1 98.81 188 ASN A O 1
ATOM 1383 N N . VAL A 1 189 ? -9.578 -15.719 -15.805 1 98.94 189 VAL A N 1
ATOM 1384 C CA . VAL A 1 189 ? -10.664 -15.883 -14.844 1 98.94 189 VAL A CA 1
ATOM 1385 C C . VAL A 1 189 ? -11.516 -14.609 -14.812 1 98.94 189 VAL A C 1
ATOM 1387 O O . VAL A 1 189 ? -12.75 -14.688 -14.844 1 98.94 189 VAL A O 1
ATOM 1390 N N . ALA A 1 190 ? -10.836 -13.469 -14.758 1 98.94 190 ALA A N 1
ATOM 1391 C CA . ALA A 1 190 ? -11.555 -12.195 -14.719 1 98.94 190 ALA A CA 1
ATOM 1392 C C . ALA A 1 190 ? -12.367 -11.984 -15.992 1 98.94 190 ALA A C 1
ATOM 1394 O O . ALA A 1 190 ? -13.5 -11.508 -15.945 1 98.94 190 ALA A O 1
ATOM 1395 N N . ARG A 1 191 ? -11.789 -12.312 -17.125 1 98.75 191 ARG A N 1
ATOM 1396 C CA . ARG A 1 191 ? -12.508 -12.188 -18.391 1 98.75 191 ARG A CA 1
ATOM 1397 C C . ARG A 1 191 ? -13.727 -13.102 -18.422 1 98.75 191 ARG A C 1
ATOM 1399 O O . ARG A 1 191 ? -14.781 -12.727 -18.938 1 98.75 191 ARG A O 1
ATOM 1406 N N . ALA A 1 192 ? -13.578 -14.32 -17.922 1 98.88 192 ALA A N 1
ATOM 1407 C CA . ALA A 1 192 ? -14.711 -15.234 -17.828 1 98.88 192 ALA A CA 1
ATOM 1408 C C . ALA A 1 192 ? -15.82 -14.656 -16.953 1 98.88 192 ALA A C 1
ATOM 1410 O O . ALA A 1 192 ? -17 -14.734 -17.312 1 98.88 192 ALA A O 1
ATOM 1411 N N . MET A 1 193 ? -15.422 -14.023 -15.852 1 98.81 193 MET A N 1
ATOM 1412 C CA . MET A 1 193 ? -16.375 -13.398 -14.945 1 98.81 193 MET A CA 1
ATOM 1413 C C . MET A 1 193 ? -17.141 -12.273 -15.641 1 98.81 193 MET A C 1
ATOM 1415 O O . MET A 1 193 ? -18.344 -12.125 -15.445 1 98.81 193 MET A O 1
ATOM 1419 N N . GLN A 1 194 ? -16.438 -11.477 -16.406 1 98.44 194 GLN A N 1
ATOM 1420 C CA . GLN A 1 194 ? -17.047 -10.359 -17.109 1 98.44 194 GLN A CA 1
ATOM 1421 C C . GLN A 1 194 ? -18 -10.852 -18.203 1 98.44 194 GLN A C 1
ATOM 1423 O O . GLN A 1 194 ? -19.078 -10.273 -18.406 1 98.44 194 GLN A O 1
ATOM 1428 N N . LYS A 1 195 ? -17.656 -11.906 -18.844 1 98.19 195 LYS A N 1
ATOM 1429 C CA . LYS A 1 195 ? -18.391 -12.43 -19.984 1 98.19 195 LYS A CA 1
ATOM 1430 C C . LYS A 1 195 ? -19.625 -13.195 -19.531 1 98.19 195 LYS A C 1
ATOM 1432 O O . LYS A 1 195 ? -20.688 -13.133 -20.172 1 98.19 195 LYS A O 1
ATOM 1437 N N . ALA A 1 196 ? -19.516 -13.969 -18.438 1 98.62 196 ALA A N 1
ATOM 1438 C CA . ALA A 1 196 ? -20.609 -14.828 -18 1 98.62 196 ALA A CA 1
ATOM 1439 C C . ALA A 1 196 ? -20.688 -14.883 -16.484 1 98.62 196 ALA A C 1
ATOM 1441 O O . ALA A 1 196 ? -20.5 -15.938 -15.875 1 98.62 196 ALA A O 1
ATOM 1442 N N . PRO A 1 197 ? -21.078 -13.797 -15.836 1 98.25 197 PRO A N 1
ATOM 1443 C CA . PRO A 1 197 ? -21.094 -13.711 -14.375 1 98.25 197 PRO A CA 1
ATOM 1444 C C . PRO A 1 197 ? -21.969 -14.789 -13.727 1 98.25 197 PRO A C 1
ATOM 1446 O O . PRO A 1 197 ? -21.609 -15.344 -12.695 1 98.25 197 PRO A O 1
ATOM 1449 N N . GLU A 1 198 ? -23.078 -15.156 -14.344 1 98.31 198 GLU A N 1
ATOM 1450 C CA . GLU A 1 198 ? -23.969 -16.141 -13.758 1 98.31 198 GLU A CA 1
ATOM 1451 C C . GLU A 1 198 ? -23.375 -17.547 -13.852 1 98.31 198 GLU A C 1
ATOM 1453 O O . GLU A 1 198 ? -23.484 -18.344 -12.914 1 98.31 198 GLU A O 1
ATOM 1458 N N . THR A 1 199 ? -22.781 -17.859 -14.969 1 98.69 199 THR A N 1
ATOM 1459 C CA . THR A 1 199 ? -22.141 -19.172 -15.133 1 98.69 199 THR A CA 1
ATOM 1460 C C . THR A 1 199 ? -21 -19.344 -14.133 1 98.69 199 THR A C 1
ATOM 1462 O O . THR A 1 199 ? -20.812 -20.422 -13.586 1 98.69 199 THR A O 1
ATOM 1465 N N . MET A 1 200 ? -20.297 -18.25 -13.867 1 98.69 200 MET A N 1
ATOM 1466 C CA . MET A 1 200 ? -19.141 -18.328 -12.984 1 98.69 200 MET A CA 1
ATOM 1467 C C . MET A 1 200 ? -19.562 -18.641 -11.547 1 98.69 200 MET A C 1
ATOM 1469 O O . MET A 1 200 ? -18.766 -19.141 -10.758 1 98.69 200 MET A O 1
ATOM 1473 N N . LYS A 1 201 ? -20.75 -18.391 -11.234 1 98.19 201 LYS A N 1
ATOM 1474 C CA . LYS A 1 201 ? -21.266 -18.703 -9.906 1 98.19 201 LYS A CA 1
ATOM 1475 C C . LYS A 1 201 ? -21.312 -20.219 -9.688 1 98.19 201 LYS A C 1
ATOM 1477 O O . LYS A 1 201 ? -21.484 -20.688 -8.555 1 98.19 201 LYS A O 1
ATOM 1482 N N . LYS A 1 202 ? -21.188 -20.984 -10.766 1 98.38 202 LYS A N 1
ATOM 1483 C CA . LYS A 1 202 ? -21.25 -22.438 -10.68 1 98.38 202 LYS A CA 1
ATOM 1484 C C . LYS A 1 202 ? -19.922 -23.016 -10.188 1 98.38 202 LYS A C 1
ATOM 1486 O O . LYS A 1 202 ? -19.844 -24.203 -9.844 1 98.38 202 LYS A O 1
ATOM 1491 N N . VAL A 1 203 ? -18.891 -22.203 -10.047 1 98.62 203 VAL A N 1
ATOM 1492 C CA . VAL A 1 203 ? -17.578 -22.688 -9.641 1 98.62 203 VAL A CA 1
ATOM 1493 C C . VAL A 1 203 ? -17.625 -23.172 -8.195 1 98.62 203 VAL A C 1
ATOM 1495 O O . VAL A 1 203 ? -18.297 -22.562 -7.355 1 98.62 203 VAL A O 1
ATOM 1498 N N . LYS A 1 204 ? -16.984 -24.25 -7.949 1 97.75 204 LYS A N 1
ATOM 1499 C CA . LYS A 1 204 ? -16.859 -24.719 -6.57 1 97.75 204 LYS A CA 1
ATOM 1500 C C . LYS A 1 204 ? -15.953 -23.797 -5.766 1 97.75 204 LYS A C 1
ATOM 1502 O O . LYS A 1 204 ? -16.344 -23.297 -4.703 1 97.75 204 LYS A O 1
ATOM 1507 N N . HIS A 1 205 ? -14.688 -23.609 -6.289 1 97.56 205 HIS A N 1
ATOM 1508 C CA . HIS A 1 205 ? -13.711 -22.672 -5.742 1 97.56 205 HIS A CA 1
ATOM 1509 C C . HIS A 1 205 ? -12.797 -22.125 -6.836 1 97.56 205 HIS A C 1
ATOM 1511 O O . HIS A 1 205 ? -12.594 -22.766 -7.863 1 97.56 205 HIS A O 1
ATOM 1517 N N . ILE A 1 206 ? -12.438 -20.922 -6.598 1 98.69 206 ILE A N 1
ATOM 1518 C CA . ILE A 1 206 ? -11.234 -20.406 -7.25 1 98.69 206 ILE A CA 1
ATOM 1519 C C . ILE A 1 206 ? -10.086 -20.359 -6.254 1 98.69 206 ILE A C 1
ATOM 1521 O O . ILE A 1 206 ? -10.141 -19.609 -5.27 1 98.69 206 ILE A O 1
ATOM 1525 N N . ILE A 1 207 ? -9.094 -21.188 -6.445 1 98.62 207 ILE A N 1
ATOM 1526 C CA . ILE A 1 207 ? -7.902 -21.172 -5.605 1 98.62 207 ILE A CA 1
ATOM 1527 C C . ILE A 1 207 ? -6.762 -20.484 -6.34 1 98.62 207 ILE A C 1
ATOM 1529 O O . ILE A 1 207 ? -6.301 -20.953 -7.379 1 98.62 207 ILE A O 1
ATOM 1533 N N . SER A 1 208 ? -6.344 -19.359 -5.789 1 98.75 208 SER A N 1
ATOM 1534 C CA . SER A 1 208 ? -5.379 -18.516 -6.48 1 98.75 208 SER A CA 1
ATOM 1535 C C . SER A 1 208 ? -4.059 -18.453 -5.719 1 98.75 208 SER A C 1
ATOM 1537 O O . SER A 1 208 ? -4.039 -18.172 -4.52 1 98.75 208 SER A O 1
ATOM 1539 N N . MET A 1 209 ? -2.979 -18.766 -6.406 1 98.69 209 MET A N 1
ATOM 1540 C CA . MET A 1 209 ? -1.657 -18.359 -5.938 1 98.69 209 MET A CA 1
ATOM 1541 C C . MET A 1 209 ? -1.413 -16.875 -6.23 1 98.69 209 MET A C 1
ATOM 1543 O O . MET A 1 209 ? -1.35 -16.469 -7.395 1 98.69 209 MET A O 1
ATOM 1547 N N . GLY A 1 210 ? -1.412 -16.062 -5.199 1 98.56 210 GLY A N 1
ATOM 1548 C CA . GLY A 1 210 ? -1.239 -14.633 -5.426 1 98.56 210 GLY A CA 1
ATOM 1549 C C . GLY A 1 210 ? -1.393 -13.812 -4.16 1 98.56 210 GLY A C 1
ATOM 1550 O O . GLY A 1 210 ? -1.925 -14.289 -3.158 1 98.56 210 GLY A O 1
ATOM 1551 N N . GLY A 1 211 ? -0.838 -12.664 -4.281 1 98.5 211 GLY A N 1
ATOM 1552 C CA . GLY A 1 211 ? -1.025 -11.688 -3.217 1 98.5 211 GLY A CA 1
ATOM 1553 C C . GLY A 1 211 ? 0.061 -11.75 -2.16 1 98.5 211 GLY A C 1
ATOM 1554 O O . GLY A 1 211 ? 0.806 -12.727 -2.08 1 98.5 211 GLY A O 1
ATOM 1555 N N . ALA A 1 212 ? 0.181 -10.766 -1.396 1 98.44 212 ALA A N 1
ATOM 1556 C CA . ALA A 1 212 ? 0.982 -10.57 -0.19 1 98.44 212 ALA A CA 1
ATOM 1557 C C . ALA A 1 212 ? 0.205 -9.789 0.866 1 98.44 212 ALA A C 1
ATOM 1559 O O . ALA A 1 212 ? -0.048 -8.594 0.702 1 98.44 212 ALA A O 1
ATOM 1560 N N . ILE A 1 213 ? -0.141 -10.531 1.93 1 96.81 213 ILE A N 1
ATOM 1561 C CA . ILE A 1 213 ? -1.035 -9.93 2.912 1 96.81 213 ILE A CA 1
ATOM 1562 C C . ILE A 1 213 ? -0.216 -9.219 3.988 1 96.81 213 ILE A C 1
ATOM 1564 O O . ILE A 1 213 ? -0.313 -7.996 4.148 1 96.81 213 ILE A O 1
ATOM 1568 N N . ASN A 1 214 ? 0.536 -9.875 4.738 1 95.56 214 ASN A N 1
ATOM 1569 C CA . ASN A 1 214 ? 1.429 -9.359 5.77 1 95.56 214 ASN A CA 1
ATOM 1570 C C . ASN A 1 214 ? 2.889 -9.664 5.453 1 95.56 214 ASN A C 1
ATOM 1572 O O . ASN A 1 214 ? 3.691 -9.883 6.363 1 95.56 214 ASN A O 1
ATOM 1576 N N . HIS A 1 215 ? 3.227 -9.781 4.211 1 96.5 215 HIS A N 1
ATOM 1577 C CA . HIS A 1 215 ? 4.543 -10.102 3.668 1 96.5 215 HIS A CA 1
ATOM 1578 C C . HIS A 1 215 ? 4.941 -9.117 2.572 1 96.5 215 HIS A C 1
ATOM 1580 O O . HIS A 1 215 ? 4.082 -8.578 1.873 1 96.5 215 HIS A O 1
ATOM 1586 N N . PRO A 1 216 ? 6.301 -8.82 2.482 1 96.62 216 PRO A N 1
ATOM 1587 C CA . PRO A 1 216 ? 6.703 -8 1.333 1 96.62 216 PRO A CA 1
ATOM 1588 C C . PRO A 1 216 ? 6.367 -8.664 -0.003 1 96.62 216 PRO A C 1
ATOM 1590 O O . PRO A 1 216 ? 6.191 -9.883 -0.067 1 96.62 216 PRO A O 1
ATOM 1593 N N . GLY A 1 217 ? 6.234 -7.797 -1.014 1 97.06 217 GLY A N 1
ATOM 1594 C CA . GLY A 1 217 ? 6.09 -8.344 -2.352 1 97.06 217 GLY A CA 1
ATOM 1595 C C . GLY A 1 217 ? 7.348 -9.023 -2.857 1 97.06 217 GLY A C 1
ATOM 1596 O O . GLY A 1 217 ? 8.383 -9.016 -2.182 1 97.06 217 GLY A O 1
ATOM 1597 N N . ASN A 1 218 ? 7.242 -9.664 -3.99 1 95.25 218 ASN A N 1
ATOM 1598 C CA . ASN A 1 218 ? 8.414 -10.297 -4.578 1 95.25 218 ASN A CA 1
ATOM 1599 C C . ASN A 1 218 ? 8.82 -9.625 -5.887 1 95.25 218 ASN A C 1
ATOM 1601 O O . ASN A 1 218 ? 9.984 -9.695 -6.293 1 95.25 218 ASN A O 1
ATOM 1605 N N . ILE A 1 219 ? 7.887 -9 -6.598 1 95.94 219 ILE A N 1
ATOM 1606 C CA . ILE A 1 219 ? 8.211 -8.297 -7.832 1 95.94 219 ILE A CA 1
ATOM 1607 C C . ILE A 1 219 ? 8.359 -6.801 -7.551 1 95.94 219 ILE A C 1
ATOM 1609 O O . ILE A 1 219 ? 9.195 -6.129 -8.164 1 95.94 219 ILE A O 1
ATOM 1613 N N . THR A 1 220 ? 7.535 -6.242 -6.676 1 96.44 220 THR A N 1
ATOM 1614 C CA . THR A 1 220 ? 7.676 -4.918 -6.078 1 96.44 220 THR A CA 1
ATOM 1615 C C . THR A 1 220 ? 7.75 -5.016 -4.559 1 96.44 220 THR A C 1
ATOM 1617 O O . THR A 1 220 ? 7.543 -6.09 -3.986 1 96.44 220 THR A O 1
ATOM 1620 N N . PRO A 1 221 ? 8 -3.926 -3.887 1 96.75 221 PRO A N 1
ATOM 1621 C CA . PRO A 1 221 ? 8.07 -3.986 -2.426 1 96.75 221 PRO A CA 1
ATOM 1622 C C . PRO A 1 221 ? 6.773 -4.477 -1.79 1 96.75 221 PRO A C 1
ATOM 1624 O O . PRO A 1 221 ? 6.789 -5.043 -0.694 1 96.75 221 PRO A O 1
ATOM 1627 N N . VAL A 1 222 ? 5.617 -4.344 -2.574 1 97.94 222 VAL A N 1
ATOM 1628 C CA . VAL A 1 222 ? 4.371 -4.566 -1.852 1 97.94 222 VAL A CA 1
ATOM 1629 C C . VAL A 1 222 ? 3.496 -5.555 -2.619 1 97.94 222 VAL A C 1
ATOM 1631 O O . VAL A 1 222 ? 2.428 -5.945 -2.145 1 97.94 222 VAL A O 1
ATOM 1634 N N . SER A 1 223 ? 3.924 -6.035 -3.812 1 98.44 223 SER A N 1
ATOM 1635 C CA . SER A 1 223 ? 3.02 -6.832 -4.633 1 98.44 223 SER A CA 1
ATOM 1636 C C . SER A 1 223 ? 3.645 -8.172 -5.004 1 98.44 223 SER A C 1
ATOM 1638 O O . SER A 1 223 ? 4.848 -8.25 -5.262 1 98.44 223 SER A O 1
ATOM 1640 N N . GLU A 1 224 ? 2.859 -9.188 -5.023 1 98.62 224 GLU A N 1
ATOM 1641 C CA . GLU A 1 224 ? 3.174 -10.5 -5.574 1 98.62 224 GLU A CA 1
ATOM 1642 C C . GLU A 1 224 ? 3.039 -10.508 -7.098 1 98.62 224 GLU A C 1
ATOM 1644 O O . GLU A 1 224 ? 2.203 -9.789 -7.652 1 98.62 224 GLU A O 1
ATOM 1649 N N . PHE A 1 225 ? 3.805 -11.227 -7.785 1 98.56 225 PHE A N 1
ATOM 1650 C CA . PHE A 1 225 ? 3.984 -11.148 -9.227 1 98.56 225 PHE A CA 1
ATOM 1651 C C . PHE A 1 225 ? 2.662 -11.375 -9.953 1 98.56 225 PHE A C 1
ATOM 1653 O O . PHE A 1 225 ? 2.295 -10.609 -10.844 1 98.56 225 PHE A O 1
ATOM 1660 N N . ASN A 1 226 ? 1.896 -12.492 -9.656 1 98.75 226 ASN A N 1
ATOM 1661 C CA . ASN A 1 226 ? 0.677 -12.797 -10.398 1 98.75 226 ASN A CA 1
ATOM 1662 C C . ASN A 1 226 ? -0.324 -11.648 -10.328 1 98.75 226 ASN A C 1
ATOM 1664 O O . ASN A 1 226 ? -0.922 -11.281 -11.344 1 98.75 226 ASN A O 1
ATOM 1668 N N . TRP A 1 227 ? -0.459 -11.141 -9.164 1 98.81 227 TRP A N 1
ATOM 1669 C CA . TRP A 1 227 ? -1.449 -10.086 -8.977 1 98.81 227 TRP A CA 1
ATOM 1670 C C . TRP A 1 227 ? -0.912 -8.742 -9.461 1 98.81 227 TRP A C 1
ATOM 1672 O O . TRP A 1 227 ? -1.68 -7.867 -9.875 1 98.81 227 TRP A O 1
ATOM 1682 N N . PHE A 1 228 ? 0.415 -8.555 -9.445 1 98.62 228 PHE A N 1
ATOM 1683 C CA . PHE A 1 228 ? 1.035 -7.402 -10.086 1 98.62 228 PHE A CA 1
ATOM 1684 C C . PHE A 1 228 ? 0.838 -7.457 -11.594 1 98.62 228 PHE A C 1
ATOM 1686 O O . PHE A 1 228 ? 0.541 -6.441 -12.227 1 98.62 228 PHE A O 1
ATOM 1693 N N . ALA A 1 229 ? 1.003 -8.625 -12.188 1 98.62 229 ALA A N 1
ATOM 1694 C CA . ALA A 1 229 ? 0.992 -8.805 -13.633 1 98.62 229 ALA A CA 1
ATOM 1695 C C . ALA A 1 229 ? -0.392 -8.516 -14.211 1 98.62 229 ALA A C 1
ATOM 1697 O O . ALA A 1 229 ? -0.525 -8.219 -15.398 1 98.62 229 ALA A O 1
ATOM 1698 N N . ASP A 1 230 ? -1.41 -8.648 -13.43 1 98.69 230 ASP A N 1
ATOM 1699 C CA . ASP A 1 230 ? -2.74 -8.18 -13.805 1 98.69 230 ASP A CA 1
ATOM 1700 C C . ASP A 1 230 ? -3.52 -7.707 -12.578 1 98.69 230 ASP A C 1
ATOM 1702 O O . ASP A 1 230 ? -4.398 -8.414 -12.086 1 98.69 230 ASP A O 1
ATOM 1706 N N . GLY A 1 231 ? -3.197 -6.477 -12.18 1 98.62 231 GLY A N 1
ATOM 1707 C CA . GLY A 1 231 ? -3.781 -5.918 -10.969 1 98.62 231 GLY A CA 1
ATOM 1708 C C . GLY A 1 231 ? -5.289 -5.758 -11.055 1 98.62 231 GLY A C 1
ATOM 1709 O O . GLY A 1 231 ? -6 -6 -10.078 1 98.62 231 GLY A O 1
ATOM 1710 N N . LEU A 1 232 ? -5.809 -5.332 -12.188 1 98.75 232 LEU A N 1
ATOM 1711 C CA . LEU A 1 232 ? -7.246 -5.148 -12.359 1 98.75 232 LEU A CA 1
ATOM 1712 C C . LEU A 1 232 ? -7.98 -6.477 -12.25 1 98.75 232 LEU A C 1
ATOM 1714 O O . LEU A 1 232 ? -9.039 -6.555 -11.617 1 98.75 232 LEU A O 1
ATOM 1718 N N . ALA A 1 233 ? -7.426 -7.52 -12.859 1 98.88 233 ALA A N 1
ATOM 1719 C CA . ALA A 1 233 ? -8.047 -8.836 -12.766 1 98.88 233 ALA A CA 1
ATOM 1720 C C . ALA A 1 233 ? -8.125 -9.297 -11.312 1 98.88 233 ALA A C 1
ATOM 1722 O O . ALA A 1 233 ? -9.172 -9.781 -10.859 1 98.88 233 ALA A O 1
ATOM 1723 N N . ALA A 1 234 ? -6.992 -9.148 -10.609 1 98.88 234 ALA A N 1
ATOM 1724 C CA . ALA A 1 234 ? -6.973 -9.531 -9.203 1 98.88 234 ALA A CA 1
ATOM 1725 C C . ALA A 1 234 ? -8.008 -8.742 -8.406 1 98.88 234 ALA A C 1
ATOM 1727 O O . ALA A 1 234 ? -8.719 -9.297 -7.57 1 98.88 234 ALA A O 1
ATOM 1728 N N . HIS A 1 235 ? -8.086 -7.453 -8.664 1 98.69 235 HIS A N 1
ATOM 1729 C CA . HIS A 1 235 ? -9.062 -6.586 -8.016 1 98.69 235 HIS A CA 1
ATOM 1730 C C . HIS A 1 235 ? -10.484 -7.094 -8.234 1 98.69 235 HIS A C 1
ATOM 1732 O O . HIS A 1 235 ? -11.258 -7.219 -7.281 1 98.69 235 HIS A O 1
ATOM 1738 N N . LEU A 1 236 ? -10.836 -7.402 -9.453 1 98.56 236 LEU A N 1
ATOM 1739 C CA . LEU A 1 236 ? -12.18 -7.824 -9.82 1 98.56 236 LEU A CA 1
ATOM 1740 C C . LEU A 1 236 ? -12.523 -9.164 -9.18 1 98.56 236 LEU A C 1
ATOM 1742 O O . LEU A 1 236 ? -13.625 -9.344 -8.641 1 98.56 236 LEU A O 1
ATOM 1746 N N . VAL A 1 237 ? -11.594 -10.117 -9.211 1 98.75 237 VAL A N 1
ATOM 1747 C CA . VAL A 1 237 ? -11.852 -11.453 -8.688 1 98.75 237 VAL A CA 1
ATOM 1748 C C . VAL A 1 237 ? -12.031 -11.391 -7.176 1 98.75 237 VAL A C 1
ATOM 1750 O O . VAL A 1 237 ? -12.969 -11.977 -6.633 1 98.75 237 VAL A O 1
ATOM 1753 N N . ILE A 1 238 ? -11.203 -10.648 -6.488 1 98.12 238 ILE A N 1
ATOM 1754 C CA . ILE A 1 238 ? -11.266 -10.555 -5.031 1 98.12 238 ILE A CA 1
ATOM 1755 C C . ILE A 1 238 ? -12.516 -9.797 -4.609 1 98.12 238 ILE A C 1
ATOM 1757 O O . ILE A 1 238 ? -13.125 -10.102 -3.58 1 98.12 238 ILE A O 1
ATOM 1761 N N . ALA A 1 239 ? -12.93 -8.875 -5.422 1 96.62 239 ALA A N 1
ATOM 1762 C CA . ALA A 1 239 ? -14.109 -8.062 -5.102 1 96.62 239 ALA A CA 1
ATOM 1763 C C . ALA A 1 239 ? -15.398 -8.828 -5.402 1 96.62 239 ALA A C 1
ATOM 1765 O O . ALA A 1 239 ? -16.484 -8.406 -4.996 1 96.62 239 ALA A O 1
ATOM 1766 N N . SER A 1 240 ? -15.281 -9.922 -6.09 1 96.69 240 SER A N 1
ATOM 1767 C CA . SER A 1 240 ? -16.469 -10.672 -6.496 1 96.69 240 SER A CA 1
ATOM 1768 C C . SER A 1 240 ? -17.094 -11.398 -5.309 1 96.69 240 SER A C 1
ATOM 1770 O O . SER A 1 240 ? -16.547 -11.398 -4.211 1 96.69 240 SER A O 1
ATOM 1772 N N . SER A 1 241 ? -18.281 -11.984 -5.512 1 95.12 241 SER A N 1
ATOM 1773 C CA . SER A 1 241 ? -18.969 -12.766 -4.492 1 95.12 241 SER A CA 1
ATOM 1774 C C . SER A 1 241 ? -18.641 -14.25 -4.625 1 95.12 241 SER A C 1
ATOM 1776 O O . SER A 1 241 ? -19.219 -15.086 -3.934 1 95.12 241 SER A O 1
ATOM 1778 N N . LEU A 1 242 ? -17.734 -14.602 -5.535 1 97.56 242 LEU A N 1
ATOM 1779 C CA . LEU A 1 242 ? -17.375 -15.992 -5.773 1 97.56 242 LEU A CA 1
ATOM 1780 C C . LEU A 1 242 ? -16.531 -16.531 -4.625 1 97.56 242 LEU A C 1
ATOM 1782 O O . LEU A 1 242 ? -15.898 -15.773 -3.891 1 97.56 242 LEU A O 1
ATOM 1786 N N . PRO A 1 243 ? -16.578 -17.859 -4.438 1 97.81 243 PRO A N 1
ATOM 1787 C CA . PRO A 1 243 ? -15.734 -18.469 -3.412 1 97.81 243 PRO A CA 1
ATOM 1788 C C . PRO A 1 243 ? -14.258 -18.516 -3.816 1 97.81 243 PRO A C 1
ATOM 1790 O O . PRO A 1 243 ? -13.867 -19.359 -4.625 1 97.81 243 PRO A O 1
ATOM 1793 N N . VAL A 1 244 ? -13.461 -17.656 -3.213 1 98.25 244 VAL A N 1
ATOM 1794 C CA . VAL A 1 244 ? -12.055 -17.547 -3.578 1 98.25 244 VAL A CA 1
ATOM 1795 C C . VAL A 1 244 ? -11.18 -17.938 -2.391 1 98.25 244 VAL A C 1
ATOM 1797 O O . VAL A 1 244 ? -11.414 -17.5 -1.263 1 98.25 244 VAL A O 1
ATOM 1800 N N . ARG A 1 245 ? -10.242 -18.844 -2.609 1 98.06 245 ARG A N 1
ATOM 1801 C CA . ARG A 1 245 ? -9.172 -19.156 -1.67 1 98.06 245 ARG A CA 1
ATOM 1802 C C . ARG A 1 245 ? -7.824 -18.641 -2.186 1 98.06 245 ARG A C 1
ATOM 1804 O O . ARG A 1 245 ? -7.484 -18.844 -3.352 1 98.06 245 ARG A O 1
ATOM 1811 N N . VAL A 1 246 ? -7.148 -17.984 -1.326 1 98.5 246 VAL A N 1
ATOM 1812 C CA . VAL A 1 246 ? -5.914 -17.328 -1.741 1 98.5 246 VAL A CA 1
ATOM 1813 C C . VAL A 1 246 ? -4.727 -17.938 -1.005 1 98.5 246 VAL A C 1
ATOM 1815 O O . VAL A 1 246 ? -4.766 -18.109 0.215 1 98.5 246 VAL A O 1
ATOM 1818 N N . LEU A 1 247 ? -3.709 -18.359 -1.682 1 98.62 247 LEU A N 1
ATOM 1819 C CA . LEU A 1 247 ? -2.408 -18.719 -1.129 1 98.62 247 LEU A CA 1
ATOM 1820 C C . LEU A 1 247 ? -1.384 -17.609 -1.392 1 98.62 247 LEU A C 1
ATOM 1822 O O . LEU A 1 247 ? -0.739 -17.609 -2.441 1 98.62 247 LEU A O 1
ATOM 1826 N N . PRO A 1 248 ? -1.204 -16.734 -0.434 1 98.62 248 PRO A N 1
ATOM 1827 C CA . PRO A 1 248 ? -0.309 -15.586 -0.625 1 98.62 248 PRO A CA 1
ATOM 1828 C C . PRO A 1 248 ? 1.147 -15.914 -0.304 1 98.62 248 PRO A C 1
ATOM 1830 O O . PRO A 1 248 ? 1.442 -17.016 0.188 1 98.62 248 PRO A O 1
ATOM 1833 N N . LEU A 1 249 ? 2.023 -14.969 -0.585 1 98.31 249 LEU A N 1
ATOM 1834 C CA . LEU A 1 249 ? 3.441 -15.102 -0.272 1 98.31 249 LEU A CA 1
ATOM 1835 C C . LEU A 1 249 ? 3.643 -15.406 1.21 1 98.31 249 LEU A C 1
ATOM 1837 O O . LEU A 1 249 ? 4.59 -16.094 1.583 1 98.31 249 LEU A O 1
ATOM 1841 N N . ASP A 1 250 ? 2.732 -14.977 2.064 1 97.88 250 ASP A N 1
ATOM 1842 C CA . ASP A 1 250 ? 2.783 -15.188 3.508 1 97.88 250 ASP A CA 1
ATOM 1843 C C . ASP A 1 250 ? 3.002 -16.656 3.846 1 97.88 250 ASP A C 1
ATOM 1845 O O . ASP A 1 250 ? 3.705 -16.984 4.805 1 97.88 250 ASP A O 1
ATOM 1849 N N . VAL A 1 251 ? 2.471 -17.5 3.02 1 97.69 251 VAL A N 1
ATOM 1850 C CA . VAL A 1 251 ? 2.508 -18.922 3.336 1 97.69 251 VAL A CA 1
ATOM 1851 C C . VAL A 1 251 ? 3.451 -19.641 2.375 1 97.69 251 VAL A C 1
ATOM 1853 O O . VAL A 1 251 ? 4.195 -20.547 2.779 1 97.69 251 VAL A O 1
ATOM 1856 N N . THR A 1 252 ? 3.451 -19.25 1.119 1 96.81 252 THR A N 1
ATOM 1857 C CA . THR A 1 252 ? 4.211 -20 0.13 1 96.81 252 THR A CA 1
ATOM 1858 C C . THR A 1 252 ? 5.711 -19.766 0.31 1 96.81 252 THR A C 1
ATOM 1860 O O . THR A 1 252 ? 6.52 -20.656 0.008 1 96.81 252 THR A O 1
ATOM 1863 N N . MET A 1 253 ? 6.094 -18.609 0.821 1 93.75 253 MET A N 1
ATOM 1864 C CA . MET A 1 253 ? 7.504 -18.281 1.009 1 93.75 253 MET A CA 1
ATOM 1865 C C . MET A 1 253 ? 8.062 -18.969 2.242 1 93.75 253 MET A C 1
ATOM 1867 O O . MET A 1 253 ? 9.281 -19.031 2.43 1 93.75 253 MET A O 1
ATOM 1871 N N . VAL A 1 254 ? 7.164 -19.562 2.977 1 88.62 254 VAL A N 1
ATOM 1872 C CA . VAL A 1 254 ? 7.602 -20.156 4.234 1 88.62 254 VAL A CA 1
ATOM 1873 C C . VAL A 1 254 ? 7.414 -21.672 4.176 1 88.62 254 VAL A C 1
ATOM 1875 O O . VAL A 1 254 ? 8.344 -22.422 4.457 1 88.62 254 VAL A O 1
ATOM 1878 N N . SER A 1 255 ? 6.363 -22.078 3.635 1 86.75 255 SER A N 1
ATOM 1879 C CA . SER A 1 255 ? 5.953 -23.469 3.83 1 86.75 255 SER A CA 1
ATOM 1880 C C . SER A 1 255 ? 6.246 -24.312 2.594 1 86.75 255 SER A C 1
ATOM 1882 O O . SER A 1 255 ? 6.074 -25.531 2.613 1 86.75 255 SER A O 1
ATOM 1884 N N . ALA A 1 256 ? 6.762 -23.688 1.557 1 91.31 256 ALA A N 1
ATOM 1885 C CA . ALA A 1 256 ? 6.969 -24.422 0.311 1 91.31 256 ALA A CA 1
ATOM 1886 C C . ALA A 1 256 ? 8.398 -24.25 -0.192 1 91.31 256 ALA A C 1
ATOM 1888 O O . ALA A 1 256 ? 8.625 -24.047 -1.386 1 91.31 256 ALA A O 1
ATOM 1889 N N . VAL A 1 257 ? 9.312 -24.359 0.635 1 91.12 257 VAL A N 1
ATOM 1890 C CA . VAL A 1 257 ? 10.719 -24.172 0.284 1 91.12 257 VAL A CA 1
ATOM 1891 C C . VAL A 1 257 ? 11.398 -25.531 0.134 1 91.12 257 VAL A C 1
ATOM 1893 O O . VAL A 1 257 ? 11.32 -26.375 1.03 1 91.12 257 VAL A O 1
ATOM 1896 N N . VAL A 1 258 ? 12.023 -25.734 -0.978 1 93.31 258 VAL A N 1
ATOM 1897 C CA . VAL A 1 258 ? 12.773 -26.953 -1.274 1 93.31 258 VAL A CA 1
ATOM 1898 C C . VAL A 1 258 ? 14.258 -26.625 -1.424 1 93.31 258 VAL A C 1
ATOM 1900 O O . VAL A 1 258 ? 14.633 -25.781 -2.242 1 93.31 258 VAL A O 1
ATOM 1903 N N . GLU A 1 259 ? 15.047 -27.297 -0.665 1 92.56 259 GLU A N 1
ATOM 1904 C CA . GLU A 1 259 ? 16.5 -27.109 -0.76 1 92.56 259 GLU A CA 1
ATOM 1905 C C . GLU A 1 259 ? 17.078 -27.906 -1.932 1 92.56 259 GLU A C 1
ATOM 1907 O O . GLU A 1 259 ? 16.75 -29.078 -2.113 1 92.56 259 GLU A O 1
ATOM 1912 N N . SER A 1 260 ? 17.953 -27.25 -2.637 1 92.44 260 SER A N 1
ATOM 1913 C CA . SER A 1 260 ? 18.484 -27.859 -3.852 1 92.44 260 SER A CA 1
ATOM 1914 C C . SER A 1 260 ? 19.328 -29.078 -3.531 1 92.44 260 SER A C 1
ATOM 1916 O O . SER A 1 260 ? 19.422 -30.016 -4.336 1 92.44 260 SER A O 1
ATOM 1918 N N . ARG A 1 261 ? 19.938 -29.156 -2.42 1 91.75 261 ARG A N 1
ATOM 1919 C CA . ARG A 1 261 ? 20.812 -30.281 -2.066 1 91.75 261 ARG A CA 1
ATOM 1920 C C . ARG A 1 261 ? 20.047 -31.594 -2.086 1 91.75 261 ARG A C 1
ATOM 1922 O O . ARG A 1 261 ? 20.562 -32.625 -2.543 1 91.75 261 ARG A O 1
ATOM 1929 N N . TYR A 1 262 ? 18.828 -31.594 -1.638 1 91.94 262 TYR A N 1
ATOM 1930 C CA . TYR A 1 262 ? 18.031 -32.812 -1.617 1 91.94 262 TYR A CA 1
ATOM 1931 C C . TYR A 1 262 ? 17.625 -33.219 -3.027 1 91.94 262 TYR A C 1
ATOM 1933 O O . TYR A 1 262 ? 17.531 -34.406 -3.33 1 91.94 262 TYR A O 1
ATOM 1941 N N . LEU A 1 263 ? 17.406 -32.281 -3.879 1 93.06 263 LEU A N 1
ATOM 1942 C CA . LEU A 1 263 ? 17.047 -32.562 -5.266 1 93.06 263 LEU A CA 1
ATOM 1943 C C . LEU A 1 263 ? 18.234 -33.188 -6.008 1 93.06 263 LEU A C 1
ATOM 1945 O O . LEU A 1 263 ? 18.078 -34.188 -6.715 1 93.06 263 LEU A O 1
ATOM 1949 N N . TYR A 1 264 ? 19.359 -32.656 -5.812 1 91.31 264 TYR A N 1
ATOM 1950 C CA . TYR A 1 264 ? 20.531 -33.125 -6.551 1 91.31 264 TYR A CA 1
ATOM 1951 C C . TYR A 1 264 ? 21.047 -34.438 -5.957 1 91.31 264 TYR A C 1
ATOM 1953 O O . TYR A 1 264 ? 21.531 -35.312 -6.684 1 91.31 264 TYR A O 1
ATOM 1961 N N . GLU A 1 265 ? 20.922 -34.594 -4.691 1 92.38 265 GLU A N 1
ATOM 1962 C CA . GLU A 1 265 ? 21.438 -35.781 -4.039 1 92.38 265 GLU A CA 1
ATOM 1963 C C . GLU A 1 265 ? 20.5 -36.969 -4.258 1 92.38 265 GLU A C 1
ATOM 1965 O O . GLU A 1 265 ? 20.969 -38.094 -4.414 1 92.38 265 GLU A O 1
ATOM 1970 N N . HIS A 1 266 ? 19.203 -36.688 -4.285 1 92.38 266 HIS A N 1
ATOM 1971 C CA . HIS A 1 266 ? 18.281 -37.812 -4.238 1 92.38 266 HIS A CA 1
ATOM 1972 C C . HIS A 1 266 ? 17.422 -37.875 -5.492 1 92.38 266 HIS A C 1
ATOM 1974 O O . HIS A 1 266 ? 17.031 -38.969 -5.938 1 92.38 266 HIS A O 1
ATOM 1980 N N . VAL A 1 267 ? 17.078 -36.812 -6.078 1 93.81 267 VAL A N 1
ATOM 1981 C CA . VAL A 1 267 ? 16.156 -36.781 -7.207 1 93.81 267 VAL A CA 1
ATOM 1982 C C . VAL A 1 267 ? 16.922 -36.969 -8.508 1 93.81 267 VAL A C 1
ATOM 1984 O O . VAL A 1 267 ? 16.531 -37.781 -9.367 1 93.81 267 VAL A O 1
ATOM 1987 N N . ALA A 1 268 ? 17.984 -36.281 -8.641 1 92.44 268 ALA A N 1
ATOM 1988 C CA . ALA A 1 268 ? 18.797 -36.375 -9.852 1 92.44 268 ALA A CA 1
ATOM 1989 C C . ALA A 1 268 ? 19.281 -37.812 -10.078 1 92.44 268 ALA A C 1
ATOM 1991 O O . ALA A 1 268 ? 19.344 -38.25 -11.227 1 92.44 268 ALA A O 1
ATOM 1992 N N . ALA A 1 269 ? 19.5 -38.5 -9.062 1 91 269 ALA A N 1
ATOM 1993 C CA . ALA A 1 269 ? 20.078 -39.844 -9.125 1 91 269 ALA A CA 1
ATOM 1994 C C . ALA A 1 269 ? 19.062 -40.844 -9.656 1 91 269 ALA A C 1
ATOM 1996 O O . ALA A 1 269 ? 19.438 -41.906 -10.141 1 91 269 ALA A O 1
ATOM 1997 N N . LEU A 1 270 ? 17.797 -40.5 -9.617 1 88.94 270 LEU A N 1
ATOM 1998 C CA . LEU A 1 270 ? 16.75 -41.406 -10.102 1 88.94 270 LEU A CA 1
ATOM 1999 C C . LEU A 1 270 ? 16.844 -41.562 -11.617 1 88.94 270 LEU A C 1
ATOM 2001 O O . LEU A 1 270 ? 16.469 -42.594 -12.156 1 88.94 270 LEU A O 1
ATOM 2005 N N . SER A 1 271 ? 17.234 -40.531 -12.297 1 88.62 271 SER A N 1
ATOM 2006 C CA . SER A 1 271 ? 17.469 -40.531 -13.742 1 88.62 271 SER A CA 1
ATOM 2007 C C . SER A 1 271 ? 16.203 -40.969 -14.5 1 88.62 271 SER A C 1
ATOM 2009 O O . SER A 1 271 ? 16.281 -41.781 -15.406 1 88.62 271 SER A O 1
ATOM 2011 N N . THR A 1 272 ? 15.055 -40.594 -13.984 1 86.5 272 THR A N 1
ATOM 2012 C CA . THR A 1 272 ? 13.781 -40.75 -14.688 1 86.5 272 THR A CA 1
ATOM 2013 C C . THR A 1 272 ? 13.516 -39.562 -15.609 1 86.5 272 THR A C 1
ATOM 2015 O O . THR A 1 272 ? 14.164 -38.531 -15.5 1 86.5 272 THR A O 1
ATOM 2018 N N . PRO A 1 273 ? 12.586 -39.719 -16.562 1 87.31 273 PRO A N 1
ATOM 2019 C CA . PRO A 1 273 ? 12.242 -38.562 -17.406 1 87.31 273 PRO A CA 1
ATOM 2020 C C . PRO A 1 273 ? 11.844 -37.344 -16.578 1 87.31 273 PRO A C 1
ATOM 2022 O O . PRO A 1 273 ? 12.25 -36.219 -16.891 1 87.31 273 PRO A O 1
ATOM 2025 N N . LEU A 1 274 ? 11.094 -37.594 -15.547 1 91.88 274 LEU A N 1
ATOM 2026 C CA . LEU A 1 274 ? 10.617 -36.5 -14.703 1 91.88 274 LEU A CA 1
ATOM 2027 C C . LEU A 1 274 ? 11.766 -35.875 -13.922 1 91.88 274 LEU A C 1
ATOM 2029 O O . LEU A 1 274 ? 11.914 -34.656 -13.906 1 91.88 274 LEU A O 1
ATOM 2033 N N . SER A 1 275 ? 12.602 -36.688 -13.211 1 93.12 275 SER A N 1
ATOM 2034 C CA . SER A 1 275 ? 13.695 -36.156 -12.398 1 93.12 275 SER A CA 1
ATOM 2035 C C . SER A 1 275 ? 14.703 -35.406 -13.242 1 93.12 275 SER A C 1
ATOM 2037 O O . SER A 1 275 ? 15.234 -34.375 -12.82 1 93.12 275 SER A O 1
ATOM 2039 N N . ASN A 1 276 ? 14.984 -35.938 -14.477 1 91.19 276 ASN A N 1
ATOM 2040 C CA . ASN A 1 276 ? 15.906 -35.25 -15.383 1 91.19 276 ASN A CA 1
ATOM 2041 C C . ASN A 1 276 ? 15.375 -33.906 -15.805 1 91.19 276 ASN A C 1
ATOM 2043 O O . ASN A 1 276 ? 16.125 -32.906 -15.844 1 91.19 276 ASN A O 1
ATOM 2047 N N . PHE A 1 277 ? 14.117 -33.875 -16.125 1 93.06 277 PHE A N 1
ATOM 2048 C CA . PHE A 1 277 ? 13.477 -32.625 -16.547 1 93.06 277 PHE A CA 1
ATOM 2049 C C . PHE A 1 277 ? 13.484 -31.609 -15.422 1 93.06 277 PHE A C 1
ATOM 2051 O O . PHE A 1 277 ? 13.922 -30.469 -15.609 1 93.06 277 PHE A O 1
ATOM 2058 N N . VAL A 1 278 ? 13.094 -31.984 -14.195 1 95.88 278 VAL A N 1
ATOM 2059 C CA . VAL A 1 278 ? 12.953 -31.078 -13.047 1 95.88 278 VAL A CA 1
ATOM 2060 C C . VAL A 1 278 ? 14.32 -30.531 -12.656 1 95.88 278 VAL A C 1
ATOM 2062 O O . VAL A 1 278 ? 14.469 -29.328 -12.438 1 95.88 278 VAL A O 1
ATOM 2065 N N . THR A 1 279 ? 15.359 -31.328 -12.586 1 94.69 279 THR A N 1
ATOM 2066 C CA . THR A 1 279 ? 16.688 -30.891 -12.148 1 94.69 279 THR A CA 1
ATOM 2067 C C . THR A 1 279 ? 17.297 -29.938 -13.164 1 94.69 279 THR A C 1
ATOM 2069 O O . THR A 1 279 ? 18.156 -29.125 -12.82 1 94.69 279 THR A O 1
ATOM 2072 N N . GLN A 1 280 ? 16.859 -30.062 -14.398 1 93.81 280 GLN A N 1
ATOM 2073 C CA . GLN A 1 280 ? 17.375 -29.172 -15.422 1 93.81 280 GLN A CA 1
ATOM 2074 C C . GLN A 1 280 ? 16.703 -27.797 -15.359 1 93.81 280 GLN A C 1
ATOM 2076 O O . GLN A 1 280 ? 17.375 -26.781 -15.414 1 93.81 280 GLN A O 1
ATOM 2081 N N . ILE A 1 281 ? 15.406 -27.734 -15.25 1 96.19 281 ILE A N 1
ATOM 2082 C CA . ILE A 1 281 ? 14.688 -26.469 -15.398 1 96.19 281 ILE A CA 1
ATOM 2083 C C . ILE A 1 281 ? 14.898 -25.609 -14.148 1 96.19 281 ILE A C 1
ATOM 2085 O O . ILE A 1 281 ? 14.711 -24.391 -14.188 1 96.19 281 ILE A O 1
ATOM 2089 N N . ILE A 1 282 ? 15.312 -26.172 -13.031 1 96.5 282 ILE A N 1
ATOM 2090 C CA . ILE A 1 282 ? 15.422 -25.406 -11.797 1 96.5 282 ILE A CA 1
ATOM 2091 C C . ILE A 1 282 ? 16.797 -24.734 -11.727 1 96.5 282 ILE A C 1
ATOM 2093 O O . ILE A 1 282 ? 17.031 -23.875 -10.883 1 96.5 282 ILE A O 1
ATOM 2097 N N . GLN A 1 283 ? 17.703 -25.109 -12.602 1 94.88 283 GLN A N 1
ATOM 2098 C CA . GLN A 1 283 ? 19.078 -24.656 -12.508 1 94.88 283 GLN A CA 1
ATOM 2099 C C . GLN A 1 283 ? 19.188 -23.141 -12.617 1 94.88 283 GLN A C 1
ATOM 2101 O O . GLN A 1 283 ? 19.938 -22.5 -11.875 1 94.88 283 GLN A O 1
ATOM 2106 N N . HIS A 1 284 ? 18.438 -22.594 -13.555 1 93.62 284 HIS A N 1
ATOM 2107 C CA . HIS A 1 284 ? 18.484 -21.156 -13.773 1 93.62 284 HIS A CA 1
ATOM 2108 C C . HIS A 1 284 ? 18.094 -20.406 -12.508 1 93.62 284 HIS A C 1
ATOM 2110 O O . HIS A 1 284 ? 18.75 -19.438 -12.125 1 93.62 284 HIS A O 1
ATOM 2116 N N . ILE A 1 285 ? 17.047 -20.828 -11.867 1 95.38 285 ILE A N 1
ATOM 2117 C CA . ILE A 1 285 ? 16.562 -20.172 -10.656 1 95.38 285 ILE A CA 1
ATOM 2118 C C . ILE A 1 285 ? 17.594 -20.328 -9.531 1 95.38 285 ILE A C 1
ATOM 2120 O O . ILE A 1 285 ? 17.844 -19.375 -8.789 1 95.38 285 ILE A O 1
ATOM 2124 N N . LEU A 1 286 ? 18.188 -21.484 -9.406 1 95.19 286 LEU A N 1
ATOM 2125 C CA . LEU A 1 286 ? 19.172 -21.734 -8.352 1 95.19 286 LEU A CA 1
ATOM 2126 C C . LEU A 1 286 ? 20.391 -20.844 -8.531 1 95.19 286 LEU A C 1
ATOM 2128 O O . LEU A 1 286 ? 20.938 -20.328 -7.559 1 95.19 286 LEU A O 1
ATOM 2132 N N . GLN A 1 287 ? 20.797 -20.688 -9.75 1 94 287 GLN A N 1
ATOM 2133 C CA . GLN A 1 287 ? 21.922 -19.797 -10.023 1 94 287 GLN A CA 1
ATOM 2134 C C . GLN A 1 287 ? 21.578 -18.359 -9.664 1 94 287 GLN A C 1
ATOM 2136 O O . GLN A 1 287 ? 22.406 -17.641 -9.102 1 94 287 GLN A O 1
ATOM 2141 N N . LEU A 1 288 ? 20.406 -17.984 -10.016 1 92.06 288 LEU A N 1
ATOM 2142 C CA . LEU A 1 288 ? 19.953 -16.625 -9.719 1 92.06 288 LEU A CA 1
ATOM 2143 C C . LEU A 1 288 ? 19.891 -16.391 -8.219 1 92.06 288 LEU A C 1
ATOM 2145 O O . LEU A 1 288 ? 20.391 -15.367 -7.73 1 92.06 288 LEU A O 1
ATOM 2149 N N . THR A 1 289 ? 19.266 -17.266 -7.453 1 91.94 289 THR A N 1
ATOM 2150 C CA . THR A 1 289 ? 19.094 -17.078 -6.016 1 91.94 289 THR A CA 1
ATOM 2151 C C . THR A 1 289 ? 20.438 -17.125 -5.297 1 91.94 289 THR A C 1
ATOM 2153 O O . THR A 1 289 ? 20.656 -16.406 -4.316 1 91.94 289 THR A O 1
ATOM 2156 N N . GLU A 1 290 ? 21.281 -17.953 -5.793 1 92.06 290 GLU A N 1
ATOM 2157 C CA . GLU A 1 290 ? 22.625 -18 -5.23 1 92.06 290 GLU A CA 1
ATOM 2158 C C . GLU A 1 290 ? 23.359 -16.672 -5.43 1 92.06 290 GLU A C 1
ATOM 2160 O O . GLU A 1 290 ? 23.969 -16.156 -4.496 1 92.06 290 GLU A O 1
ATOM 2165 N N . ARG A 1 291 ? 23.281 -16.188 -6.578 1 90.88 291 ARG A N 1
ATOM 2166 C CA . ARG A 1 291 ? 23.953 -14.938 -6.914 1 90.88 291 ARG A CA 1
ATOM 2167 C C . ARG A 1 291 ? 23.344 -13.758 -6.16 1 90.88 291 ARG A C 1
ATOM 2169 O O . ARG A 1 291 ? 24.047 -12.859 -5.719 1 90.88 291 ARG A O 1
ATOM 2176 N N . SER A 1 292 ? 22.078 -13.789 -6.023 1 88.38 292 SER A N 1
ATOM 2177 C CA . SER A 1 292 ? 21.375 -12.641 -5.484 1 88.38 292 SER A CA 1
ATOM 2178 C C . SER A 1 292 ? 21.328 -12.68 -3.961 1 88.38 292 SER A C 1
ATOM 2180 O O . SER A 1 292 ? 21.391 -11.641 -3.305 1 88.38 292 SER A O 1
ATOM 2182 N N . TRP A 1 293 ? 21.234 -13.891 -3.375 1 88.75 293 TRP A N 1
ATOM 2183 C CA . TRP A 1 293 ? 20.969 -13.961 -1.942 1 88.75 293 TRP A CA 1
ATOM 2184 C C . TRP A 1 293 ? 21.875 -14.984 -1.266 1 88.75 293 TRP A C 1
ATOM 2186 O O . TRP A 1 293 ? 21.844 -15.125 -0.041 1 88.75 293 TRP A O 1
ATOM 2196 N N . GLY A 1 294 ? 22.531 -15.773 -1.968 1 88.81 294 GLY A N 1
ATOM 2197 C CA . GLY A 1 294 ? 23.531 -16.672 -1.409 1 88.81 294 GLY A CA 1
ATOM 2198 C C . GLY A 1 294 ? 22.953 -18.016 -1.019 1 88.81 294 GLY A C 1
ATOM 2199 O O . GLY A 1 294 ? 23.609 -18.797 -0.318 1 88.81 294 GLY A O 1
ATOM 2200 N N . TYR A 1 295 ? 21.719 -18.234 -1.448 1 87.5 295 TYR A N 1
ATOM 2201 C CA . TYR A 1 295 ? 21.156 -19.531 -1.096 1 87.5 295 TYR A CA 1
ATOM 2202 C C . TYR A 1 295 ? 20.688 -20.281 -2.34 1 87.5 295 TYR A C 1
ATOM 2204 O O . TYR A 1 295 ? 20.5 -19.688 -3.398 1 87.5 295 TYR A O 1
ATOM 2212 N N . ARG A 1 296 ? 20.562 -21.609 -2.152 1 90.12 296 ARG A N 1
ATOM 2213 C CA . ARG A 1 296 ? 20.109 -22.469 -3.238 1 90.12 296 ARG A CA 1
ATOM 2214 C C . ARG A 1 296 ? 18.828 -23.203 -2.857 1 90.12 296 ARG A C 1
ATOM 2216 O O . ARG A 1 296 ? 18.828 -24.438 -2.742 1 90.12 296 ARG A O 1
ATOM 2223 N N . TRP A 1 297 ? 17.828 -22.5 -2.715 1 90.19 297 TRP A N 1
ATOM 2224 C CA . TRP A 1 297 ? 16.531 -23.125 -2.488 1 90.19 297 TRP A CA 1
ATOM 2225 C C . TRP A 1 297 ? 15.492 -22.594 -3.471 1 90.19 297 TRP A C 1
ATOM 2227 O O . TRP A 1 297 ? 15.734 -21.594 -4.156 1 90.19 297 TRP A O 1
ATOM 2237 N N . LEU A 1 298 ? 14.477 -23.328 -3.658 1 93.62 298 LEU A N 1
ATOM 2238 C CA . LEU A 1 298 ? 13.344 -23 -4.52 1 93.62 298 LEU A CA 1
ATOM 2239 C C . LEU A 1 298 ? 12.07 -22.859 -3.701 1 93.62 298 LEU A C 1
ATOM 2241 O O . LEU A 1 298 ? 11.82 -23.641 -2.781 1 93.62 298 LEU A O 1
ATOM 2245 N N . THR A 1 299 ? 11.367 -21.797 -3.945 1 94.69 299 THR A N 1
ATOM 2246 C CA . THR A 1 299 ? 10.031 -21.672 -3.363 1 94.69 299 THR A CA 1
ATOM 2247 C C . THR A 1 299 ? 8.977 -22.25 -4.301 1 94.69 299 THR A C 1
ATOM 2249 O O . THR A 1 299 ? 8.828 -21.781 -5.434 1 94.69 299 THR A O 1
ATOM 2252 N N . MET A 1 300 ? 8.305 -23.219 -3.805 1 96.88 300 MET A N 1
ATOM 2253 C CA . MET A 1 300 ? 7.316 -23.969 -4.582 1 96.88 300 MET A CA 1
ATOM 2254 C C . MET A 1 300 ? 5.922 -23.391 -4.395 1 96.88 300 MET A C 1
ATOM 2256 O O . MET A 1 300 ? 5.031 -24.062 -3.863 1 96.88 300 MET A O 1
ATOM 2260 N N . HIS A 1 301 ? 5.676 -22.172 -4.953 1 97.94 301 HIS A N 1
ATOM 2261 C CA . HIS A 1 301 ? 4.406 -21.469 -4.82 1 97.94 301 HIS A CA 1
ATOM 2262 C C . HIS A 1 301 ? 3.262 -22.297 -5.41 1 97.94 301 HIS A C 1
ATOM 2264 O O . HIS A 1 301 ? 2.307 -22.625 -4.703 1 97.94 301 HIS A O 1
ATOM 2270 N N . ASP A 1 302 ? 3.426 -22.656 -6.617 1 98.5 302 ASP A N 1
ATOM 2271 C CA . ASP A 1 302 ? 2.342 -23.281 -7.375 1 98.5 302 ASP A CA 1
ATOM 2272 C C . ASP A 1 302 ? 2.125 -24.719 -6.941 1 98.5 302 ASP A C 1
ATOM 2274 O O . ASP A 1 302 ? 0.986 -25.172 -6.801 1 98.5 302 ASP A O 1
ATOM 2278 N N . PRO A 1 303 ? 3.197 -25.516 -6.645 1 98.25 303 PRO A N 1
ATOM 2279 C CA . PRO A 1 303 ? 2.984 -26.859 -6.129 1 98.25 303 PRO A CA 1
ATOM 2280 C C . PRO A 1 303 ? 2.225 -26.875 -4.805 1 98.25 303 PRO A C 1
ATOM 2282 O O . PRO A 1 303 ? 1.404 -27.766 -4.566 1 98.25 303 PRO A O 1
ATOM 2285 N N . LEU A 1 304 ? 2.52 -25.922 -3.934 1 98.19 304 LEU A N 1
ATOM 2286 C CA . LEU A 1 304 ? 1.748 -25.844 -2.697 1 98.19 304 LEU A CA 1
ATOM 2287 C C . LEU A 1 304 ? 0.274 -25.578 -2.99 1 98.19 304 LEU A C 1
ATOM 2289 O O . LEU A 1 304 ? -0.603 -26.125 -2.311 1 98.19 304 LEU A O 1
ATOM 2293 N N . THR A 1 305 ? 0.006 -24.766 -3.994 1 97.88 305 THR A N 1
ATOM 2294 C CA . THR A 1 305 ? -1.36 -24.438 -4.387 1 97.88 305 THR A CA 1
ATOM 2295 C C . THR A 1 305 ? -2.09 -25.688 -4.887 1 97.88 305 THR A C 1
ATOM 2297 O O . THR A 1 305 ? -3.254 -25.906 -4.547 1 97.88 305 THR A O 1
ATOM 2300 N N . ILE A 1 306 ? -1.404 -26.547 -5.637 1 96.81 306 ILE A N 1
ATOM 2301 C CA . ILE A 1 306 ? -1.967 -27.828 -6.062 1 96.81 306 ILE A CA 1
ATOM 2302 C C . ILE A 1 306 ? -2.123 -28.75 -4.855 1 96.81 306 ILE A C 1
ATOM 2304 O O . ILE A 1 306 ? -3.16 -29.391 -4.688 1 96.81 306 ILE A O 1
ATOM 2308 N N . GLY A 1 307 ? -1.113 -28.766 -4.039 1 95.44 307 GLY A N 1
ATOM 2309 C CA . GLY A 1 307 ? -1.055 -29.672 -2.902 1 95.44 307 GLY A CA 1
ATOM 2310 C C . GLY A 1 307 ? -2.191 -29.469 -1.919 1 95.44 307 GLY A C 1
ATOM 2311 O O . GLY A 1 307 ? -2.662 -30.422 -1.299 1 95.44 307 GLY A O 1
ATOM 2312 N N . CYS A 1 308 ? -2.617 -28.266 -1.782 1 94.38 308 CYS A N 1
ATOM 2313 C CA . CYS A 1 308 ? -3.658 -27.984 -0.799 1 94.38 308 CYS A CA 1
ATOM 2314 C C . CYS A 1 308 ? -4.977 -28.625 -1.206 1 94.38 308 CYS A C 1
ATOM 2316 O O . CYS A 1 308 ? -5.844 -28.859 -0.362 1 94.38 308 CYS A O 1
ATOM 2318 N N . LEU A 1 309 ? -5.152 -28.891 -2.514 1 92.75 309 LEU A N 1
ATOM 2319 C CA . LEU A 1 309 ? -6.332 -29.609 -2.977 1 92.75 309 LEU A CA 1
ATOM 2320 C C . LEU A 1 309 ? -6.223 -31.094 -2.654 1 92.75 309 LEU A C 1
ATOM 2322 O O . LEU A 1 309 ? -7.227 -31.75 -2.365 1 92.75 309 LEU A O 1
ATOM 2326 N N . VAL A 1 310 ? -5 -31.594 -2.723 1 92 310 VAL A N 1
ATOM 2327 C CA . VAL A 1 310 ? -4.73 -33 -2.475 1 92 310 VAL A CA 1
ATOM 2328 C C . VAL A 1 310 ? -4.867 -33.312 -0.983 1 92 310 VAL A C 1
ATOM 2330 O O . VAL A 1 310 ? -5.461 -34.312 -0.596 1 92 310 VAL A O 1
ATOM 2333 N N . ASP A 1 311 ? -4.324 -32.5 -0.219 1 93.94 311 ASP A N 1
ATOM 2334 C CA . ASP A 1 311 ? -4.371 -32.562 1.237 1 93.94 311 ASP A CA 1
ATOM 2335 C C . ASP A 1 311 ? -4.688 -31.219 1.856 1 93.94 311 ASP A C 1
ATOM 2337 O O . ASP A 1 311 ? -3.795 -30.391 2.027 1 93.94 311 ASP A O 1
ATOM 2341 N N . ASN A 1 312 ? -5.863 -31.062 2.303 1 91.56 312 ASN A N 1
ATOM 2342 C CA . ASN A 1 312 ? -6.352 -29.766 2.777 1 91.56 312 ASN A CA 1
ATOM 2343 C C . ASN A 1 312 ? -5.691 -29.375 4.098 1 91.56 312 ASN A C 1
ATOM 2345 O O . ASN A 1 312 ? -5.781 -28.219 4.516 1 91.56 312 ASN A O 1
ATOM 2349 N N . SER A 1 313 ? -5.008 -30.312 4.676 1 95.44 313 SER A N 1
ATOM 2350 C CA . SER A 1 313 ? -4.379 -30.031 5.961 1 95.44 313 SER A CA 1
ATOM 2351 C C . SER A 1 313 ? -3.027 -29.344 5.77 1 95.44 313 SER A C 1
ATOM 2353 O O . SER A 1 313 ? -2.414 -28.891 6.738 1 95.44 313 SER A O 1
ATOM 2355 N N . LEU A 1 314 ? -2.605 -29.203 4.555 1 96.5 314 LEU A N 1
ATOM 2356 C CA . LEU A 1 314 ? -1.321 -28.562 4.277 1 96.5 314 LEU A CA 1
ATOM 2357 C C . LEU A 1 314 ? -1.345 -27.094 4.672 1 96.5 314 LEU A C 1
ATOM 2359 O O . LEU A 1 314 ? -0.303 -26.516 4.988 1 96.5 314 LEU A O 1
ATOM 2363 N N . VAL A 1 315 ? -2.564 -26.453 4.57 1 97.38 315 VAL A N 1
ATOM 2364 C CA . VAL A 1 315 ? -2.668 -25.031 4.84 1 97.38 315 VAL A CA 1
ATOM 2365 C C . VAL A 1 315 ? -3.924 -24.75 5.66 1 97.38 315 VAL A C 1
ATOM 2367 O O . VAL A 1 315 ? -4.895 -25.5 5.602 1 97.38 315 VAL A O 1
ATOM 2370 N N . GLU A 1 316 ? -3.873 -23.781 6.492 1 97.69 316 GLU A N 1
ATOM 2371 C CA . GLU A 1 316 ? -5.027 -23.281 7.223 1 97.69 316 GLU A CA 1
ATOM 2372 C C . GLU A 1 316 ? -5.59 -22.016 6.566 1 97.69 316 GLU A C 1
ATOM 2374 O O . GLU A 1 316 ? -4.867 -21.031 6.375 1 97.69 316 GLU A O 1
ATOM 2379 N N . PHE A 1 317 ? -6.918 -22.062 6.215 1 96.56 317 PHE A N 1
ATOM 2380 C CA . PHE A 1 317 ? -7.57 -20.922 5.594 1 96.56 317 PHE A CA 1
ATOM 2381 C C . PHE A 1 317 ? -8.414 -20.156 6.613 1 96.56 317 PHE A C 1
ATOM 2383 O O . PHE A 1 317 ? -9.047 -20.766 7.477 1 96.56 317 PHE A O 1
ATOM 2390 N N . GLU A 1 318 ? -8.398 -18.859 6.527 1 96.12 318 GLU A N 1
ATOM 2391 C CA . GLU A 1 318 ? -9.266 -18 7.32 1 96.12 318 GLU A CA 1
ATOM 2392 C C . GLU A 1 318 ? -9.922 -16.922 6.449 1 96.12 318 GLU A C 1
ATOM 2394 O O . GLU A 1 318 ? -9.305 -16.422 5.508 1 96.12 318 GLU A O 1
ATOM 2399 N N . PRO A 1 319 ? -11.211 -16.641 6.793 1 95.44 319 PRO A N 1
ATOM 2400 C CA . PRO A 1 319 ? -11.828 -15.523 6.07 1 95.44 319 PRO A CA 1
ATOM 2401 C C . PRO A 1 319 ? -11.094 -14.195 6.285 1 95.44 319 PRO A C 1
ATOM 2403 O O . PRO A 1 319 ? -10.617 -13.922 7.391 1 95.44 319 PRO A O 1
ATOM 2406 N N . LEU A 1 320 ? -10.906 -13.469 5.285 1 94.62 320 LEU A N 1
ATOM 2407 C CA . LEU A 1 320 ? -10.273 -12.156 5.359 1 94.62 320 LEU A CA 1
ATOM 2408 C C . LEU A 1 320 ? -10.859 -11.211 4.316 1 94.62 320 LEU A C 1
ATOM 2410 O O . LEU A 1 320 ? -10.945 -11.555 3.137 1 94.62 320 LEU A O 1
ATOM 2414 N N . HIS A 1 321 ? -11.297 -10.078 4.781 1 93.38 321 HIS A N 1
ATOM 2415 C CA . HIS A 1 321 ? -11.727 -9.039 3.852 1 93.38 321 HIS A CA 1
ATOM 2416 C C . HIS A 1 321 ? -10.57 -8.117 3.482 1 93.38 321 HIS A C 1
ATOM 2418 O O . HIS A 1 321 ? -9.891 -7.574 4.363 1 93.38 321 HIS A O 1
ATOM 2424 N N . PHE A 1 322 ? -10.32 -7.961 2.238 1 95.38 322 PHE A N 1
ATOM 2425 C CA . PHE A 1 322 ? -9.32 -7.027 1.732 1 95.38 322 PHE A CA 1
ATOM 2426 C C . PHE A 1 322 ? -9.609 -6.652 0.285 1 95.38 322 PHE A C 1
ATOM 2428 O O . PHE A 1 322 ? -10.5 -7.234 -0.345 1 95.38 322 PHE A O 1
ATOM 2435 N N . GLU A 1 323 ? -8.969 -5.641 -0.189 1 96.88 323 GLU A N 1
ATOM 2436 C CA . GLU A 1 323 ? -9.047 -5.195 -1.578 1 96.88 323 GLU A CA 1
ATOM 2437 C C . GLU A 1 323 ? -7.688 -5.285 -2.262 1 96.88 323 GLU A C 1
ATOM 2439 O O . GLU A 1 323 ? -6.66 -5.449 -1.599 1 96.88 323 GLU A O 1
ATOM 2444 N N . VAL A 1 324 ? -7.691 -5.281 -3.572 1 98.56 324 VAL A N 1
ATOM 2445 C CA . VAL A 1 324 ? -6.453 -5.293 -4.348 1 98.56 324 VAL A CA 1
ATOM 2446 C C . VAL A 1 324 ? -6.34 -4.004 -5.156 1 98.56 324 VAL A C 1
ATOM 2448 O O . VAL A 1 324 ? -7.293 -3.598 -5.824 1 98.56 324 VAL A O 1
ATOM 2451 N N . GLU A 1 325 ? -5.176 -3.301 -5.059 1 98.69 325 GLU A N 1
ATOM 2452 C CA . GLU A 1 325 ? -4.938 -2.107 -5.863 1 98.69 325 GLU A CA 1
ATOM 2453 C C . GLU A 1 325 ? -4.855 -2.449 -7.348 1 98.69 325 GLU A C 1
ATOM 2455 O O . GLU A 1 325 ? -3.945 -3.16 -7.777 1 98.69 325 GLU A O 1
ATOM 2460 N N . PRO A 1 326 ? -5.773 -1.93 -8.164 1 98.19 326 PRO A N 1
ATOM 2461 C CA . PRO A 1 326 ? -5.836 -2.363 -9.562 1 98.19 326 PRO A CA 1
ATOM 2462 C C . PRO A 1 326 ? -4.801 -1.665 -10.445 1 98.19 326 PRO A C 1
ATOM 2464 O O . PRO A 1 326 ? -4.441 -2.176 -11.508 1 98.19 326 PRO A O 1
ATOM 2467 N N . SER A 1 327 ? -4.32 -0.414 -10.047 1 94.88 327 SER A N 1
ATOM 2468 C CA . SER A 1 327 ? -3.633 0.365 -11.07 1 94.88 327 SER A CA 1
ATOM 2469 C C . SER A 1 327 ? -2.539 1.236 -10.453 1 94.88 327 SER A C 1
ATOM 2471 O O . SER A 1 327 ? -1.999 2.121 -11.125 1 94.88 327 SER A O 1
ATOM 2473 N N . GLY A 1 328 ? -2.092 1.201 -9.305 1 96 328 GLY A N 1
ATOM 2474 C CA . GLY A 1 328 ? -1.066 2.037 -8.703 1 96 328 GLY A CA 1
ATOM 2475 C C . GLY A 1 328 ? 0.262 1.975 -9.43 1 96 328 GLY A C 1
ATOM 2476 O O . GLY A 1 328 ? 0.63 0.929 -9.977 1 96 328 GLY A O 1
ATOM 2477 N N . LYS A 1 329 ? 0.96 3.131 -9.5 1 96.38 329 LYS A N 1
ATOM 2478 C CA . LYS A 1 329 ? 2.279 3.164 -10.125 1 96.38 329 LYS A CA 1
ATOM 2479 C C . LYS A 1 329 ? 3.264 2.268 -9.375 1 96.38 329 LYS A C 1
ATOM 2481 O O . LYS A 1 329 ? 4.039 1.537 -10 1 96.38 329 LYS A O 1
ATOM 2486 N N . LEU A 1 330 ? 3.217 2.328 -8.07 1 97.62 330 LEU A N 1
ATOM 2487 C CA . LEU A 1 330 ? 4.164 1.589 -7.242 1 97.62 330 LEU A CA 1
ATOM 2488 C C . LEU A 1 330 ? 3.465 0.461 -6.492 1 97.62 330 LEU A C 1
ATOM 2490 O O . LEU A 1 330 ? 4.121 -0.375 -5.867 1 97.62 330 LEU A O 1
ATOM 2494 N N . THR A 1 331 ? 2.049 0.38 -6.609 1 98.44 331 THR A N 1
ATOM 2495 C CA . THR A 1 331 ? 1.327 -0.467 -5.668 1 98.44 331 THR A CA 1
ATOM 2496 C C . THR A 1 331 ? 0.366 -1.397 -6.402 1 98.44 331 THR A C 1
ATOM 2498 O O . THR A 1 331 ? -0.457 -2.068 -5.773 1 98.44 331 THR A O 1
ATOM 2501 N N . ARG A 1 332 ? 0.463 -1.438 -7.766 1 98.25 332 ARG A N 1
ATOM 2502 C CA . ARG A 1 332 ? -0.402 -2.346 -8.508 1 98.25 332 ARG A CA 1
ATOM 2503 C C . ARG A 1 332 ? -0.3 -3.768 -7.969 1 98.25 332 ARG A C 1
ATOM 2505 O O . ARG A 1 332 ? 0.802 -4.277 -7.75 1 98.25 332 ARG A O 1
ATOM 2512 N N . GLY A 1 333 ? -1.504 -4.367 -7.703 1 98.56 333 GLY A N 1
ATOM 2513 C CA . GLY A 1 333 ? -1.525 -5.75 -7.246 1 98.56 333 GLY A CA 1
ATOM 2514 C C . GLY A 1 333 ? -1.388 -5.879 -5.738 1 98.56 333 GLY A C 1
ATOM 2515 O O . GLY A 1 333 ? -1.476 -6.98 -5.195 1 98.56 333 GLY A O 1
ATOM 2516 N N . MET A 1 334 ? -1.244 -4.746 -5.012 1 98.62 334 MET A N 1
ATOM 2517 C CA . MET A 1 334 ? -1.062 -4.77 -3.564 1 98.62 334 MET A CA 1
ATOM 2518 C C . MET A 1 334 ? -2.363 -5.133 -2.857 1 98.62 334 MET A C 1
ATOM 2520 O O . MET A 1 334 ? -3.438 -4.668 -3.244 1 98.62 334 MET A O 1
ATOM 2524 N N . CYS A 1 335 ? -2.26 -5.977 -1.862 1 98.38 335 CYS A N 1
ATOM 2525 C CA . CYS A 1 335 ? -3.391 -6.285 -0.994 1 98.38 335 CYS A CA 1
ATOM 2526 C C . CYS A 1 335 ? -3.574 -5.203 0.066 1 98.38 335 CYS A C 1
ATOM 2528 O O . CYS A 1 335 ? -2.619 -4.824 0.744 1 98.38 335 CYS A O 1
ATOM 2530 N N . ILE A 1 336 ? -4.809 -4.699 0.178 1 97.56 336 ILE A N 1
ATOM 2531 C CA . ILE A 1 336 ? -5.113 -3.617 1.106 1 97.56 336 ILE A CA 1
ATOM 2532 C C . ILE A 1 336 ? -6.105 -4.105 2.158 1 97.56 336 ILE A C 1
ATOM 2534 O O . ILE A 1 336 ? -7.246 -4.449 1.834 1 97.56 336 ILE A O 1
ATOM 2538 N N . ILE A 1 337 ? -5.695 -4.16 3.365 1 95 337 ILE A N 1
ATOM 2539 C CA . ILE A 1 337 ? -6.543 -4.473 4.508 1 95 337 ILE A CA 1
ATOM 2540 C C . ILE A 1 337 ? -6.816 -3.203 5.312 1 95 337 ILE A C 1
ATOM 2542 O O . ILE A 1 337 ? -5.895 -2.451 5.629 1 95 337 ILE A O 1
ATOM 2546 N N . ASP A 1 338 ? -8.031 -2.914 5.586 1 94.06 338 ASP A N 1
ATOM 2547 C CA . ASP A 1 338 ? -8.359 -1.774 6.434 1 94.06 338 ASP A CA 1
ATOM 2548 C C . ASP A 1 338 ? -8.141 -2.105 7.91 1 94.06 338 ASP A C 1
ATOM 2550 O O . ASP A 1 338 ? -8.922 -2.84 8.516 1 94.06 338 ASP A O 1
ATOM 2554 N N . ARG A 1 339 ? -7.066 -1.617 8.406 1 93.62 339 ARG A N 1
ATOM 2555 C CA . ARG A 1 339 ? -6.684 -1.921 9.781 1 93.62 339 ARG A CA 1
ATOM 2556 C C . ARG A 1 339 ? -7.055 -0.777 10.719 1 93.62 339 ARG A C 1
ATOM 2558 O O . ARG A 1 339 ? -6.598 -0.729 11.867 1 93.62 339 ARG A O 1
ATOM 2565 N N . ARG A 1 340 ? -7.832 0.259 10.297 1 92.94 340 ARG A N 1
ATOM 2566 C CA . ARG A 1 340 ? -8.32 1.361 11.125 1 92.94 340 ARG A CA 1
ATOM 2567 C C . ARG A 1 340 ? -9.344 0.874 12.141 1 92.94 340 ARG A C 1
ATOM 2569 O O . ARG A 1 340 ? -10.023 -0.128 11.914 1 92.94 340 ARG A O 1
ATOM 2576 N N . PRO A 1 341 ? -9.391 1.614 13.266 1 86.12 341 PRO A N 1
ATOM 2577 C CA . PRO A 1 341 ? -10.414 1.213 14.234 1 86.12 341 PRO A CA 1
ATOM 2578 C C . PRO A 1 341 ? -11.828 1.304 13.672 1 86.12 341 PRO A C 1
ATOM 2580 O O . PRO A 1 341 ? -12.156 2.258 12.961 1 86.12 341 PRO A O 1
ATOM 2583 N N . PRO A 1 342 ? -12.633 0.258 13.945 1 84.56 342 PRO A N 1
ATOM 2584 C CA . PRO A 1 342 ? -14.016 0.292 13.453 1 84.56 342 PRO A CA 1
ATOM 2585 C C . PRO A 1 342 ? -14.844 1.392 14.109 1 84.56 342 PRO A C 1
ATOM 2587 O O . PRO A 1 342 ? -14.625 1.729 15.273 1 84.56 342 PRO A O 1
ATOM 2590 N N . LYS A 1 343 ? -15.727 1.959 13.352 1 84.75 343 LYS A N 1
ATOM 2591 C CA . LYS A 1 343 ? -16.672 2.939 13.883 1 84.75 343 LYS A CA 1
ATOM 2592 C C . LYS A 1 343 ? -17.812 2.256 14.633 1 84.75 343 LYS A C 1
ATOM 2594 O O . LYS A 1 343 ? -18.25 1.17 14.25 1 84.75 343 LYS A O 1
ATOM 2599 N N . LEU A 1 344 ? -18.156 2.721 15.789 1 78.81 344 LEU A N 1
ATOM 2600 C CA . LEU A 1 344 ? -19.203 2.145 16.641 1 78.81 344 LEU A CA 1
ATOM 2601 C C . LEU A 1 344 ? -20.5 1.973 15.859 1 78.81 344 LEU A C 1
ATOM 2603 O O . LEU A 1 344 ? -21.172 0.942 15.977 1 78.81 344 LEU A O 1
ATOM 2607 N N . ASN A 1 345 ? -21 2.932 15.219 1 68.06 345 ASN A N 1
ATOM 2608 C CA . ASN A 1 345 ? -22.344 2.887 14.68 1 68.06 345 ASN A CA 1
ATOM 2609 C C . ASN A 1 345 ? -22.344 2.648 13.172 1 68.06 345 ASN A C 1
ATOM 2611 O O . ASN A 1 345 ? -23.312 3 12.477 1 68.06 345 ASN A O 1
ATOM 2615 N N . GLU A 1 346 ? -21.312 2.367 12.75 1 64 346 GLU A N 1
ATOM 2616 C CA . GLU A 1 346 ? -21.312 2.018 11.336 1 64 346 GLU A CA 1
ATOM 2617 C C . GLU A 1 346 ? -21.141 0.516 11.133 1 64 346 GLU A C 1
ATOM 2619 O O . GLU A 1 346 ? -20.203 -0.083 11.672 1 64 346 GLU A O 1
ATOM 2624 N N . PRO A 1 347 ? -22.297 0.005 10.727 1 55.69 347 PRO A N 1
ATOM 2625 C CA . PRO A 1 347 ? -22.078 -1.402 10.383 1 55.69 347 PRO A CA 1
ATOM 2626 C C . PRO A 1 347 ? -20.812 -1.621 9.555 1 55.69 347 PRO A C 1
ATOM 2628 O O . PRO A 1 347 ? -20.422 -0.75 8.773 1 55.69 347 PRO A O 1
ATOM 2631 N N . ALA A 1 348 ? -20.031 -2.371 10.102 1 55.16 348 ALA A N 1
ATOM 2632 C CA . ALA A 1 348 ? -18.875 -2.711 9.281 1 55.16 348 ALA A CA 1
ATOM 2633 C C . ALA A 1 348 ? -19.234 -2.752 7.801 1 55.16 348 ALA A C 1
ATOM 2635 O O . ALA A 1 348 ? -20.328 -3.217 7.438 1 55.16 348 ALA A O 1
ATOM 2636 N N . PRO A 1 349 ? -18.609 -1.885 6.98 1 50.25 349 PRO A N 1
ATOM 2637 C CA . PRO A 1 349 ? -18.953 -2 5.562 1 50.25 349 PRO A CA 1
ATOM 2638 C C . PRO A 1 349 ? -19.234 -3.439 5.141 1 50.25 349 PRO A C 1
ATOM 2640 O O . PRO A 1 349 ? -18.625 -4.375 5.668 1 50.25 349 PRO A O 1
ATOM 2643 N N . ALA A 1 350 ? -20.406 -3.664 4.516 1 45.97 350 ALA A N 1
ATOM 2644 C CA . ALA A 1 350 ? -20.844 -4.957 3.996 1 45.97 350 ALA A CA 1
ATOM 2645 C C . ALA A 1 350 ? -19.672 -5.75 3.426 1 45.97 350 ALA A C 1
ATOM 2647 O O . ALA A 1 350 ? -19.609 -6.973 3.584 1 45.97 350 ALA A O 1
ATOM 2648 N N . ALA A 1 351 ? -18.797 -5.059 2.719 1 47.53 351 ALA A N 1
ATOM 2649 C CA . ALA A 1 351 ? -17.672 -5.715 2.082 1 47.53 351 ALA A CA 1
ATOM 2650 C C . ALA A 1 351 ? -16.781 -6.406 3.117 1 47.53 351 ALA A C 1
ATOM 2652 O O . ALA A 1 351 ? -16.188 -7.449 2.836 1 47.53 351 ALA A O 1
ATOM 2653 N N . THR A 1 352 ? -16.719 -5.75 4.391 1 53.12 352 THR A N 1
ATOM 2654 C CA . THR A 1 352 ? -15.898 -6.332 5.438 1 53.12 352 THR A CA 1
ATOM 2655 C C . THR A 1 352 ? -16.5 -7.629 5.953 1 53.12 352 THR A C 1
ATOM 2657 O O . THR A 1 352 ? -15.867 -8.359 6.715 1 53.12 352 THR A O 1
ATOM 2660 N N . LYS A 1 353 ? -17.734 -7.887 5.418 1 56.44 353 LYS A N 1
ATOM 2661 C CA . LYS A 1 353 ? -18.422 -9.078 5.91 1 56.44 353 LYS A CA 1
ATOM 2662 C C . LYS A 1 353 ? -18.391 -10.195 4.879 1 56.44 353 LYS A C 1
ATOM 2664 O O . LYS A 1 353 ? -18.922 -11.281 5.117 1 56.44 353 LYS A O 1
ATOM 2669 N N . ARG A 1 354 ? -17.672 -9.828 3.783 1 64.62 354 ARG A N 1
ATOM 2670 C CA . ARG A 1 354 ? -17.703 -10.922 2.814 1 64.62 354 ARG A CA 1
ATOM 2671 C C . ARG A 1 354 ? -16.828 -12.086 3.258 1 64.62 354 ARG A C 1
ATOM 2673 O O . ARG A 1 354 ? -15.656 -11.883 3.617 1 64.62 354 ARG A O 1
ATOM 2680 N N . LYS A 1 355 ? -17.438 -13.18 3.49 1 74.38 355 LYS A N 1
ATOM 2681 C CA . LYS A 1 355 ? -16.75 -14.391 3.947 1 74.38 355 LYS A CA 1
ATOM 2682 C C . LYS A 1 355 ? -16.406 -15.305 2.773 1 74.38 355 LYS A C 1
ATOM 2684 O O . LYS A 1 355 ? -15.977 -16.438 2.973 1 74.38 355 LYS A O 1
ATOM 2689 N N . ASN A 1 356 ? -16.469 -14.633 1.606 1 87.81 356 ASN A N 1
ATOM 2690 C CA . ASN A 1 356 ? -16.312 -15.5 0.445 1 87.81 356 ASN A CA 1
ATOM 2691 C C . ASN A 1 356 ? -14.836 -15.633 0.051 1 87.81 356 ASN A C 1
ATOM 2693 O O . ASN A 1 356 ? -14.484 -16.5 -0.746 1 87.81 356 ASN A O 1
ATOM 2697 N N . VAL A 1 357 ? -14.023 -14.773 0.659 1 96.19 357 VAL A N 1
ATOM 2698 C CA . VAL A 1 357 ? -12.586 -14.883 0.407 1 96.19 357 VAL A CA 1
ATOM 2699 C C . VAL A 1 357 ? -11.891 -15.453 1.637 1 96.19 357 VAL A C 1
ATOM 2701 O O . VAL A 1 357 ? -12.016 -14.922 2.74 1 96.19 357 VAL A O 1
ATOM 2704 N N . GLU A 1 358 ? -11.234 -16.578 1.431 1 97.31 358 GLU A N 1
ATOM 2705 C CA . GLU A 1 358 ? -10.414 -17.188 2.467 1 97.31 358 GLU A CA 1
ATOM 2706 C C . GLU A 1 358 ? -8.93 -17.156 2.1 1 97.31 358 GLU A C 1
ATOM 2708 O O . GLU A 1 358 ? -8.57 -17.359 0.941 1 97.31 358 GLU A O 1
ATOM 2713 N N . VAL A 1 359 ? -8.117 -16.828 3.074 1 97.62 359 VAL A N 1
ATOM 2714 C CA . VAL A 1 359 ? -6.684 -16.703 2.834 1 97.62 359 VAL A CA 1
ATOM 2715 C C . VAL A 1 359 ? -5.922 -17.734 3.664 1 97.62 359 VAL A C 1
ATOM 2717 O O . VAL A 1 359 ? -6.262 -17.969 4.824 1 97.62 359 VAL A O 1
ATOM 2720 N N . ALA A 1 360 ? -4.945 -18.391 3.018 1 98.06 360 ALA A N 1
ATOM 2721 C CA . ALA A 1 360 ? -4.051 -19.266 3.768 1 98.06 360 ALA A CA 1
ATOM 2722 C C . ALA A 1 360 ? -3.186 -18.469 4.738 1 98.06 360 ALA A C 1
ATOM 2724 O O . ALA A 1 360 ? -2.484 -17.531 4.336 1 98.06 360 ALA A O 1
ATOM 2725 N N . VAL A 1 361 ? -3.174 -18.859 5.988 1 96.81 361 VAL A N 1
ATOM 2726 C CA . VAL A 1 361 ? -2.48 -18.062 6.992 1 96.81 361 VAL A CA 1
ATOM 2727 C C . VAL A 1 361 ? -1.307 -18.859 7.562 1 96.81 361 VAL A C 1
ATOM 2729 O O . VAL A 1 361 ? -0.374 -18.266 8.125 1 96.81 361 VAL A O 1
ATOM 2732 N N . ARG A 1 362 ? -1.379 -20.125 7.426 1 96.5 362 ARG A N 1
ATOM 2733 C CA . ARG A 1 362 ? -0.323 -21 7.922 1 96.5 362 ARG A CA 1
ATOM 2734 C C . ARG A 1 362 ? -0.189 -22.234 7.047 1 96.5 362 ARG A C 1
ATOM 2736 O O . ARG A 1 362 ? -1.184 -22.75 6.527 1 96.5 362 ARG A O 1
ATOM 2743 N N . GLY A 1 363 ? 1.041 -22.688 6.848 1 96.88 363 GLY A N 1
ATOM 2744 C CA . GLY A 1 363 ? 1.313 -23.938 6.137 1 96.88 363 GLY A CA 1
ATOM 2745 C C . GLY A 1 363 ? 2.143 -24.922 6.945 1 96.88 363 GLY A C 1
ATOM 2746 O O . GLY A 1 363 ? 2.789 -24.531 7.922 1 96.88 363 GLY A O 1
ATOM 2747 N N . ASP A 1 364 ? 2.072 -26.141 6.645 1 97.06 364 ASP A N 1
ATOM 2748 C CA . ASP A 1 364 ? 2.867 -27.203 7.25 1 97.06 364 ASP A CA 1
ATOM 2749 C C . ASP A 1 364 ? 3.986 -27.656 6.312 1 97.06 364 ASP A C 1
ATOM 2751 O O . ASP A 1 364 ? 3.777 -28.516 5.457 1 97.06 364 ASP A O 1
ATOM 2755 N N . THR A 1 365 ? 5.137 -27.156 6.609 1 96.44 365 THR A N 1
ATOM 2756 C CA . THR A 1 365 ? 6.281 -27.391 5.738 1 96.44 365 THR A CA 1
ATOM 2757 C C . THR A 1 365 ? 6.609 -28.875 5.668 1 96.44 365 THR A C 1
ATOM 2759 O O . THR A 1 365 ? 6.863 -29.406 4.586 1 96.44 365 THR A O 1
ATOM 2762 N N . HIS A 1 366 ? 6.656 -29.547 6.785 1 96.56 366 HIS A N 1
ATOM 2763 C CA . HIS A 1 366 ? 7.004 -30.969 6.824 1 96.56 366 HIS A CA 1
ATOM 2764 C C . HIS A 1 366 ? 6.008 -31.797 6.023 1 96.56 366 HIS A C 1
ATOM 2766 O O . HIS A 1 366 ? 6.406 -32.656 5.234 1 96.56 366 HIS A O 1
ATOM 2772 N N . LYS A 1 367 ? 4.766 -31.562 6.219 1 96.69 367 LYS A N 1
ATOM 2773 C CA . LYS A 1 367 ? 3.73 -32.281 5.484 1 96.69 367 LYS A CA 1
ATOM 2774 C C . LYS A 1 367 ? 3.836 -32.031 3.986 1 96.69 367 LYS A C 1
ATOM 2776 O O . LYS A 1 367 ? 3.631 -32.938 3.174 1 96.69 367 LYS A O 1
ATOM 2781 N N . PHE A 1 368 ? 4.168 -30.781 3.686 1 97.38 368 PHE A N 1
ATOM 2782 C CA . PHE A 1 368 ? 4.305 -30.438 2.275 1 97.38 368 PHE A CA 1
ATOM 2783 C C . PHE A 1 368 ? 5.457 -31.203 1.639 1 97.38 368 PHE A C 1
ATOM 2785 O O . PHE A 1 368 ? 5.297 -31.797 0.571 1 97.38 368 PHE A O 1
ATOM 2792 N N . LEU A 1 369 ? 6.59 -31.156 2.252 1 97.06 369 LEU A N 1
ATOM 2793 C CA . LEU A 1 369 ? 7.766 -31.812 1.695 1 97.06 369 LEU A CA 1
ATOM 2794 C C . LEU A 1 369 ? 7.543 -33.312 1.572 1 97.06 369 LEU A C 1
ATOM 2796 O O . LEU A 1 369 ? 7.98 -33.938 0.6 1 97.06 369 LEU A O 1
ATOM 2800 N N . LYS A 1 370 ? 6.848 -33.906 2.496 1 96.38 370 LYS A N 1
ATOM 2801 C CA . LYS A 1 370 ? 6.508 -35.344 2.416 1 96.38 370 LYS A CA 1
ATOM 2802 C C . LYS A 1 370 ? 5.664 -35.625 1.178 1 96.38 370 LYS A C 1
ATOM 2804 O O . LYS A 1 370 ? 5.969 -36.531 0.419 1 96.38 370 LYS A O 1
ATOM 2809 N N . LEU A 1 371 ? 4.656 -34.844 1.038 1 95.44 371 LEU A N 1
ATOM 2810 C CA . LEU A 1 371 ? 3.75 -35.062 -0.089 1 95.44 371 LEU A CA 1
ATOM 2811 C C . LEU A 1 371 ? 4.457 -34.781 -1.41 1 95.44 371 LEU A C 1
ATOM 2813 O O . LEU A 1 371 ? 4.273 -35.5 -2.385 1 95.44 371 LEU A O 1
ATOM 2817 N N . PHE A 1 372 ? 5.27 -33.781 -1.446 1 95.88 372 PHE A N 1
ATOM 2818 C CA . PHE A 1 372 ? 5.992 -33.312 -2.629 1 95.88 372 PHE A CA 1
ATOM 2819 C C . PHE A 1 372 ? 6.941 -34.406 -3.129 1 95.88 372 PHE A C 1
ATOM 2821 O O . PHE A 1 372 ? 6.863 -34.812 -4.285 1 95.88 372 PHE A O 1
ATOM 2828 N N . TYR A 1 373 ? 7.77 -34.875 -2.279 1 95.81 373 TYR A N 1
ATOM 2829 C CA . TYR A 1 373 ? 8.781 -35.844 -2.672 1 95.81 373 TYR A CA 1
ATOM 2830 C C . TYR A 1 373 ? 8.148 -37.188 -2.971 1 95.81 373 TYR A C 1
ATOM 2832 O O . TYR A 1 373 ? 8.602 -37.906 -3.865 1 95.81 373 TYR A O 1
ATOM 2840 N N . TYR A 1 374 ? 7.137 -37.5 -2.268 1 94.56 374 TYR A N 1
ATOM 2841 C CA . TYR A 1 374 ? 6.469 -38.75 -2.5 1 94.56 374 TYR A CA 1
ATOM 2842 C C . TYR A 1 374 ? 5.734 -38.75 -3.836 1 94.56 374 TYR A C 1
ATOM 2844 O O . TYR A 1 374 ? 5.895 -39.688 -4.645 1 94.56 374 TYR A O 1
ATOM 2852 N N . THR A 1 375 ? 4.965 -37.75 -4.059 1 93.56 375 THR A N 1
ATOM 2853 C CA . THR A 1 375 ? 4.105 -37.688 -5.238 1 93.56 375 THR A CA 1
ATOM 2854 C C . THR A 1 375 ? 4.941 -37.594 -6.512 1 93.56 375 THR A C 1
ATOM 2856 O O . THR A 1 375 ? 4.684 -38.281 -7.492 1 93.56 375 THR A O 1
ATOM 2859 N N . LEU A 1 376 ? 5.973 -36.781 -6.512 1 94.31 376 LEU A N 1
ATOM 2860 C CA . LEU A 1 376 ? 6.727 -36.5 -7.73 1 94.31 376 LEU A CA 1
ATOM 2861 C C . LEU A 1 376 ? 7.789 -37.594 -7.973 1 94.31 376 LEU A C 1
ATOM 2863 O O . LEU A 1 376 ? 8.047 -37.969 -9.117 1 94.31 376 LEU A O 1
ATOM 2867 N N . PHE A 1 377 ? 8.344 -38.125 -6.855 1 93.25 377 PHE A N 1
ATOM 2868 C CA . PHE A 1 377 ? 9.57 -38.875 -7.066 1 93.25 377 PHE A CA 1
ATOM 2869 C C . PHE A 1 377 ? 9.5 -40.219 -6.352 1 93.25 377 PHE A C 1
ATOM 2871 O O . PHE A 1 377 ? 10.422 -41.031 -6.457 1 93.25 377 PHE A O 1
ATOM 2878 N N . GLY A 1 378 ? 8.469 -40.469 -5.617 1 91.56 378 GLY A N 1
ATOM 2879 C CA . GLY A 1 378 ? 8.344 -41.719 -4.879 1 91.56 378 GLY A CA 1
ATOM 2880 C C . GLY A 1 378 ? 9.312 -41.812 -3.719 1 91.56 378 GLY A C 1
ATOM 2881 O O . GLY A 1 378 ? 9.703 -42.906 -3.326 1 91.56 378 GLY A O 1
ATOM 2882 N N . LEU A 1 379 ? 9.703 -40.656 -3.203 1 93.56 379 LEU A N 1
ATOM 2883 C CA . LEU A 1 379 ? 10.703 -40.656 -2.137 1 93.56 379 LEU A CA 1
ATOM 2884 C C . LEU A 1 379 ? 10.055 -40.312 -0.797 1 93.56 379 LEU A C 1
ATOM 2886 O O . LEU A 1 379 ? 9.086 -39.562 -0.746 1 93.56 379 LEU A O 1
ATOM 2890 N N . ASP A 1 380 ? 10.617 -40.844 0.246 1 94.31 380 ASP A N 1
ATOM 2891 C CA . ASP A 1 380 ? 10.164 -40.594 1.608 1 94.31 380 ASP A CA 1
ATOM 2892 C C . ASP A 1 380 ? 10.992 -39.469 2.252 1 94.31 380 ASP A C 1
ATOM 2894 O O . ASP A 1 380 ? 12.148 -39.688 2.625 1 94.31 380 ASP A O 1
ATOM 2898 N N . TRP A 1 381 ? 10.406 -38.375 2.5 1 94.75 381 TRP A N 1
ATOM 2899 C CA . TRP A 1 381 ? 11.094 -37.188 3.016 1 94.75 381 TRP A CA 1
ATOM 2900 C C . TRP A 1 381 ? 11.734 -37.5 4.371 1 94.75 381 TRP A C 1
ATOM 2902 O O . TRP A 1 381 ? 12.828 -37 4.66 1 94.75 381 TRP A O 1
ATOM 2912 N N . ASP A 1 382 ? 11.039 -38.219 5.227 1 93.81 382 ASP A N 1
ATOM 2913 C CA . ASP A 1 382 ? 11.539 -38.531 6.566 1 93.81 382 ASP A CA 1
ATOM 2914 C C . ASP A 1 382 ? 12.836 -39.312 6.504 1 93.81 382 ASP A C 1
ATOM 2916 O O . ASP A 1 382 ? 13.68 -39.219 7.398 1 93.81 382 ASP A O 1
ATOM 2920 N N . THR A 1 383 ? 13.047 -40 5.465 1 90.5 383 THR A N 1
ATOM 2921 C CA . THR A 1 383 ? 14.281 -40.75 5.258 1 90.5 383 THR A CA 1
ATOM 2922 C C . THR A 1 383 ? 15.359 -39.875 4.641 1 90.5 383 THR A C 1
ATOM 2924 O O . THR A 1 383 ? 16.547 -40 4.984 1 90.5 383 THR A O 1
ATOM 2927 N N . LEU A 1 384 ? 14.984 -38.969 3.799 1 88.5 384 LEU A N 1
ATOM 2928 C CA . LEU A 1 384 ? 15.922 -38.125 3.094 1 88.5 384 LEU A CA 1
ATOM 2929 C C . LEU A 1 384 ? 16.578 -37.125 4.055 1 88.5 384 LEU A C 1
ATOM 2931 O O . LEU A 1 384 ? 17.781 -36.875 3.947 1 88.5 384 LEU A O 1
ATOM 2935 N N . LYS A 1 385 ? 15.805 -36.562 4.934 1 81.56 385 LYS A N 1
ATOM 2936 C CA . LYS A 1 385 ? 16.281 -35.5 5.812 1 81.56 385 LYS A CA 1
ATOM 2937 C C . LYS A 1 385 ? 17.266 -36.031 6.844 1 81.56 385 LYS A C 1
ATOM 2939 O O . LYS A 1 385 ? 18.141 -35.312 7.324 1 81.56 385 LYS A O 1
ATOM 2944 N N . LYS A 1 386 ? 17.156 -37.25 7.227 1 71.88 386 LYS A N 1
ATOM 2945 C CA . LYS A 1 386 ? 18.062 -37.844 8.211 1 71.88 386 LYS A CA 1
ATOM 2946 C C . LYS A 1 386 ? 19.438 -38.094 7.609 1 71.88 386 LYS A C 1
ATOM 2948 O O . LYS A 1 386 ? 20.438 -38.062 8.32 1 71.88 386 LYS A O 1
ATOM 2953 N N . THR A 1 387 ? 19.438 -38.344 6.438 1 55.66 387 THR A N 1
ATOM 2954 C CA . THR A 1 387 ? 20.703 -38.719 5.816 1 55.66 387 THR A CA 1
ATOM 2955 C C . THR A 1 387 ? 21.578 -37.469 5.621 1 55.66 387 THR A C 1
ATOM 2957 O O . THR A 1 387 ? 22.781 -37.594 5.395 1 55.66 387 THR A O 1
ATOM 2960 N N . THR A 1 388 ? 20.906 -36.281 5.691 1 51.62 388 THR A N 1
ATOM 2961 C CA . THR A 1 388 ? 21.688 -35.094 5.402 1 51.62 388 THR A CA 1
ATOM 2962 C C . THR A 1 388 ? 22.047 -34.375 6.691 1 51.62 388 THR A C 1
ATOM 2964 O O . THR A 1 388 ? 22.766 -33.375 6.664 1 51.62 388 THR A O 1
ATOM 2967 N N . SER A 1 389 ? 21.484 -34.719 7.852 1 44.47 389 SER A N 1
ATOM 2968 C CA . SER A 1 389 ? 21.969 -34.094 9.094 1 44.47 389 SER A CA 1
ATOM 2969 C C . SER A 1 389 ? 23.25 -34.781 9.57 1 44.47 389 SER A C 1
ATOM 2971 O O . SER A 1 389 ? 23.406 -36 9.445 1 44.47 389 SER A O 1
ATOM 2973 N N . MET B 1 1 ? 18.859 27.922 26.734 1 29.64 1 MET B N 1
ATOM 2974 C CA . MET B 1 1 ? 19.125 27.547 25.344 1 29.64 1 MET B CA 1
ATOM 2975 C C . MET B 1 1 ? 18.797 28.688 24.391 1 29.64 1 MET B C 1
ATOM 2977 O O . MET B 1 1 ? 17.625 28.984 24.141 1 29.64 1 MET B O 1
ATOM 2981 N N . SER B 1 2 ? 19.484 29.75 24.469 1 37.72 2 SER B N 1
ATOM 2982 C CA . SER B 1 2 ? 19.5 31.062 23.812 1 37.72 2 SER B CA 1
ATOM 2983 C C . SER B 1 2 ? 19.312 30.922 22.297 1 37.72 2 SER B C 1
ATOM 2985 O O . SER B 1 2 ? 19.844 31.719 21.531 1 37.72 2 SER B O 1
ATOM 2987 N N . GLY B 1 3 ? 19.094 29.688 21.609 1 48.25 3 GLY B N 1
ATOM 2988 C CA . GLY B 1 3 ? 19.266 29.562 20.172 1 48.25 3 GLY B CA 1
ATOM 2989 C C . GLY B 1 3 ? 18.375 30.5 19.375 1 48.25 3 GLY B C 1
ATOM 2990 O O . GLY B 1 3 ? 17.375 31.016 19.891 1 48.25 3 GLY B O 1
ATOM 2991 N N . GLY B 1 4 ? 18.984 31.266 18.359 1 64.62 4 GLY B N 1
ATOM 2992 C CA . GLY B 1 4 ? 18.422 32.25 17.438 1 64.62 4 GLY B CA 1
ATOM 2993 C C . GLY B 1 4 ? 17.047 31.844 16.922 1 64.62 4 GLY B C 1
ATOM 2994 O O . GLY B 1 4 ? 16.625 30.703 17.078 1 64.62 4 GLY B O 1
ATOM 2995 N N . LYS B 1 5 ? 16.109 32.781 16.594 1 84.19 5 LYS B N 1
ATOM 2996 C CA . LYS B 1 5 ? 14.758 32.625 16.062 1 84.19 5 LYS B CA 1
ATOM 2997 C C . LYS B 1 5 ? 14.766 31.766 14.805 1 84.19 5 LYS B C 1
ATOM 2999 O O . LYS B 1 5 ? 15.672 31.875 13.977 1 84.19 5 LYS B O 1
ATOM 3004 N N . HIS B 1 6 ? 13.93 30.797 14.844 1 89.81 6 HIS B N 1
ATOM 3005 C CA . HIS B 1 6 ? 13.695 30.016 13.625 1 89.81 6 HIS B CA 1
ATOM 3006 C C . HIS B 1 6 ? 12.844 30.812 12.633 1 89.81 6 HIS B C 1
ATOM 3008 O O . HIS B 1 6 ? 11.68 31.109 12.906 1 89.81 6 HIS B O 1
ATOM 3014 N N . SER B 1 7 ? 13.484 31.172 11.523 1 94.69 7 SER B N 1
ATOM 3015 C CA . SER B 1 7 ? 12.688 31.766 10.453 1 94.69 7 SER B CA 1
ATOM 3016 C C . SER B 1 7 ? 11.914 30.703 9.68 1 94.69 7 SER B C 1
ATOM 3018 O O . SER B 1 7 ? 12.492 29.719 9.219 1 94.69 7 SER B O 1
ATOM 3020 N N . VAL B 1 8 ? 10.531 30.938 9.562 1 97.56 8 VAL B N 1
ATOM 3021 C CA . VAL B 1 8 ? 9.758 29.828 9.008 1 97.56 8 VAL B CA 1
ATOM 3022 C C . VAL B 1 8 ? 8.758 30.375 7.98 1 97.56 8 VAL B C 1
ATOM 3024 O O . VAL B 1 8 ? 8.359 31.531 8.039 1 97.56 8 VAL B O 1
ATOM 3027 N N . ILE B 1 9 ? 8.523 29.578 6.965 1 98.5 9 ILE B N 1
ATOM 3028 C CA . ILE B 1 9 ? 7.316 29.641 6.152 1 98.5 9 ILE B CA 1
ATOM 3029 C C . ILE B 1 9 ? 6.34 28.547 6.59 1 98.5 9 ILE B C 1
ATOM 3031 O O . ILE B 1 9 ? 6.711 27.375 6.688 1 98.5 9 ILE B O 1
ATOM 3035 N N . ILE B 1 10 ? 5.113 28.906 6.93 1 98.75 10 ILE B N 1
ATOM 3036 C CA . ILE B 1 10 ? 4.098 27.922 7.277 1 98.75 10 ILE B CA 1
ATOM 3037 C C . ILE B 1 10 ? 3.154 27.719 6.094 1 98.75 10 ILE B C 1
ATOM 3039 O O . ILE B 1 10 ? 2.426 28.625 5.707 1 98.75 10 ILE B O 1
ATOM 3043 N N . ASP B 1 11 ? 3.232 26.562 5.457 1 98.88 11 ASP B N 1
ATOM 3044 C CA . ASP B 1 11 ? 2.332 26.156 4.387 1 98.88 11 ASP B CA 1
ATOM 3045 C C . ASP B 1 11 ? 1.155 25.359 4.934 1 98.88 11 ASP B C 1
ATOM 3047 O O . ASP B 1 11 ? 1.34 24.266 5.469 1 98.88 11 ASP B O 1
ATOM 3051 N N . THR B 1 12 ? -0.068 25.891 4.797 1 98.69 12 THR B N 1
ATOM 3052 C CA . THR B 1 12 ? -1.144 25.312 5.602 1 98.69 12 THR B CA 1
ATOM 3053 C C . THR B 1 12 ? -2.475 25.391 4.855 1 98.69 12 THR B C 1
ATOM 3055 O O . THR B 1 12 ? -2.576 26.047 3.824 1 98.69 12 THR B O 1
ATOM 3058 N N . ASP B 1 13 ? -3.385 24.562 5.152 1 97.94 13 ASP B N 1
ATOM 3059 C CA . ASP B 1 13 ? -4.801 24.531 4.805 1 97.94 13 ASP B CA 1
ATOM 3060 C C . ASP B 1 13 ? -5.676 24.625 6.051 1 97.94 13 ASP B C 1
ATOM 3062 O O . ASP B 1 13 ? -6.328 23.656 6.434 1 97.94 13 ASP B O 1
ATOM 3066 N N . PRO B 1 14 ? -5.695 25.844 6.633 1 97 14 PRO B N 1
ATOM 3067 C CA . PRO B 1 14 ? -6.09 26.062 8.023 1 97 14 PRO B CA 1
ATOM 3068 C C . PRO B 1 14 ? -7.465 25.469 8.352 1 97 14 PRO B C 1
ATOM 3070 O O . PRO B 1 14 ? -8.469 26.188 8.328 1 97 14 PRO B O 1
ATOM 3073 N N . GLY B 1 15 ? -7.402 24.188 8.742 1 96.69 15 GLY B N 1
ATOM 3074 C CA . GLY B 1 15 ? -8.477 23.547 9.484 1 96.69 15 GLY B CA 1
ATOM 3075 C C . GLY B 1 15 ? -8.375 23.766 10.977 1 96.69 15 GLY B C 1
ATOM 3076 O O . GLY B 1 15 ? -7.793 24.75 11.43 1 96.69 15 GLY B O 1
ATOM 3077 N N . VAL B 1 16 ? -8.969 22.938 11.75 1 97.12 16 VAL B N 1
ATOM 3078 C CA . VAL B 1 16 ? -9.086 23.125 13.195 1 97.12 16 VAL B CA 1
ATOM 3079 C C . VAL B 1 16 ? -7.711 23 13.844 1 97.12 16 VAL B C 1
ATOM 3081 O O . VAL B 1 16 ? -7.254 23.906 14.531 1 97.12 16 VAL B O 1
ATOM 3084 N N . ASP B 1 17 ? -6.992 21.844 13.602 1 96.56 17 ASP B N 1
ATOM 3085 C CA . ASP B 1 17 ? -5.715 21.688 14.289 1 96.56 17 ASP B CA 1
ATOM 3086 C C . ASP B 1 17 ? -4.637 22.562 13.648 1 96.56 17 ASP B C 1
ATOM 3088 O O . ASP B 1 17 ? -3.635 22.891 14.281 1 96.56 17 ASP B O 1
ATOM 3092 N N . ASP B 1 18 ? -4.848 23.031 12.383 1 98.25 18 ASP B N 1
ATOM 3093 C CA . ASP B 1 18 ? -3.99 24.047 11.797 1 98.25 18 ASP B CA 1
ATOM 3094 C C . ASP B 1 18 ? -4.102 25.359 12.555 1 98.25 18 ASP B C 1
ATOM 3096 O O . ASP B 1 18 ? -3.096 26.031 12.797 1 98.25 18 ASP B O 1
ATOM 3100 N N . ALA B 1 19 ? -5.332 25.734 12.82 1 97.94 19 ALA B N 1
ATOM 3101 C CA . ALA B 1 19 ? -5.574 26.984 13.539 1 97.94 19 ALA B CA 1
ATOM 3102 C C . ALA B 1 19 ? -4.84 26.984 14.883 1 97.94 19 ALA B C 1
ATOM 3104 O O . ALA B 1 19 ? -4.176 27.969 15.227 1 97.94 19 ALA B O 1
ATOM 3105 N N . ILE B 1 20 ? -4.969 25.922 15.547 1 97.75 20 ILE B N 1
ATOM 3106 C CA . ILE B 1 20 ? -4.324 25.797 16.859 1 97.75 20 ILE B CA 1
ATOM 3107 C C . ILE B 1 20 ? -2.805 25.812 16.672 1 97.75 20 ILE B C 1
ATOM 3109 O O . ILE B 1 20 ? -2.088 26.406 17.484 1 97.75 20 ILE B O 1
ATOM 3113 N N . ALA B 1 21 ? -2.316 25.203 15.617 1 98.38 21 ALA B N 1
ATOM 3114 C CA . ALA B 1 21 ? -0.887 25.188 15.312 1 98.38 21 ALA B CA 1
ATOM 3115 C C . ALA B 1 21 ? -0.374 26.594 15.031 1 98.38 21 ALA B C 1
ATOM 3117 O O . ALA B 1 21 ? 0.718 26.969 15.469 1 98.38 21 ALA B O 1
ATOM 3118 N N . LEU B 1 22 ? -1.113 27.344 14.281 1 97 22 LEU B N 1
ATOM 3119 C CA . LEU B 1 22 ? -0.727 28.703 13.953 1 97 22 LEU B CA 1
ATOM 3120 C C . LEU B 1 22 ? -0.691 29.578 15.203 1 97 22 LEU B C 1
ATOM 3122 O O . LEU B 1 22 ? 0.25 30.344 15.398 1 97 22 LEU B O 1
ATOM 3126 N N . LEU B 1 23 ? -1.725 29.469 16.031 1 95.44 23 LEU B N 1
ATOM 3127 C CA . LEU B 1 23 ? -1.731 30.188 17.312 1 95.44 23 LEU B CA 1
ATOM 3128 C C . LEU B 1 23 ? -0.531 29.797 18.156 1 95.44 23 LEU B C 1
ATOM 3130 O O . LEU B 1 23 ? 0.132 30.656 18.734 1 95.44 23 LEU B O 1
ATOM 3134 N N . PHE B 1 24 ? -0.288 28.469 18.172 1 95.5 24 PHE B N 1
ATOM 3135 C CA . PHE B 1 24 ? 0.865 27.922 18.875 1 95.5 24 PHE B CA 1
ATOM 3136 C C . PHE B 1 24 ? 2.16 28.547 18.359 1 95.5 24 PHE B C 1
ATOM 3138 O O . PHE B 1 24 ? 3.029 28.922 19.141 1 95.5 24 PHE B O 1
ATOM 3145 N N . ALA B 1 25 ? 2.314 28.703 17.094 1 95.75 25 ALA B N 1
ATOM 3146 C CA . ALA B 1 25 ? 3.508 29.266 16.469 1 95.75 25 ALA B CA 1
ATOM 3147 C C . ALA B 1 25 ? 3.674 30.734 16.828 1 95.75 25 ALA B C 1
ATOM 3149 O O . ALA B 1 25 ? 4.77 31.172 17.188 1 95.75 25 ALA B O 1
ATOM 3150 N N . PHE B 1 26 ? 2.627 31.516 16.75 1 92.75 26 PHE B N 1
ATOM 3151 C CA . PHE B 1 26 ? 2.684 32.938 17.031 1 92.75 26 PHE B CA 1
ATOM 3152 C C . PHE B 1 26 ? 3.021 33.188 18.5 1 92.75 26 PHE B C 1
ATOM 3154 O O . PHE B 1 26 ? 3.607 34.219 18.844 1 92.75 26 PHE B O 1
ATOM 3161 N N . LEU B 1 27 ? 2.705 32.25 19.328 1 91.94 27 LEU B N 1
ATOM 3162 C CA . LEU B 1 27 ? 2.928 32.406 20.766 1 91.94 27 LEU B CA 1
ATOM 3163 C C . LEU B 1 27 ? 4.258 31.781 21.188 1 91.94 27 LEU B C 1
ATOM 3165 O O . LEU B 1 27 ? 4.621 31.812 22.359 1 91.94 27 LEU B O 1
ATOM 3169 N N . SER B 1 28 ? 4.957 31.188 20.234 1 91.25 28 SER B N 1
ATOM 3170 C CA . SER B 1 28 ? 6.285 30.641 20.5 1 91.25 28 SER B CA 1
ATOM 3171 C C . SER B 1 28 ? 7.371 31.688 20.266 1 91.25 28 SER B C 1
ATOM 3173 O O . SER B 1 28 ? 7.543 32.156 19.141 1 91.25 28 SER B O 1
ATOM 3175 N N . PRO B 1 29 ? 8.164 32.031 21.266 1 82.69 29 PRO B N 1
ATOM 3176 C CA . PRO B 1 29 ? 9.102 33.156 21.156 1 82.69 29 PRO B CA 1
ATOM 3177 C C . PRO B 1 29 ? 10.258 32.844 20.219 1 82.69 29 PRO B C 1
ATOM 3179 O O . PRO B 1 29 ? 10.906 33.781 19.719 1 82.69 29 PRO B O 1
ATOM 3182 N N . ASN B 1 30 ? 10.477 31.656 19.875 1 87.44 30 ASN B N 1
ATOM 3183 C CA . ASN B 1 30 ? 11.641 31.344 19.047 1 87.44 30 ASN B CA 1
ATOM 3184 C C . ASN B 1 30 ? 11.242 31.078 17.594 1 87.44 30 ASN B C 1
ATOM 3186 O O . ASN B 1 30 ? 12.039 30.562 16.812 1 87.44 30 ASN B O 1
ATOM 3190 N N . ILE B 1 31 ? 10.016 31.438 17.219 1 92.5 31 ILE B N 1
ATOM 3191 C CA . ILE B 1 31 ? 9.57 31.25 15.836 1 92.5 31 ILE B CA 1
ATOM 3192 C C . ILE B 1 31 ? 9.336 32.625 15.188 1 92.5 31 ILE B C 1
ATOM 3194 O O . ILE B 1 31 ? 8.641 33.469 15.75 1 92.5 31 ILE B O 1
ATOM 3198 N N . ASP B 1 32 ? 9.992 32.844 14.109 1 92.06 32 ASP B N 1
ATOM 3199 C CA . ASP B 1 32 ? 9.781 34 13.273 1 92.06 32 ASP B CA 1
ATOM 3200 C C . ASP B 1 32 ? 9.062 33.656 11.977 1 92.06 32 ASP B C 1
ATOM 3202 O O . ASP B 1 32 ? 9.688 33.156 11.031 1 92.06 32 ASP B O 1
ATOM 3206 N N . ILE B 1 33 ? 7.762 33.969 11.898 1 95.38 33 ILE B N 1
ATOM 3207 C CA . ILE B 1 33 ? 6.969 33.594 10.734 1 95.38 33 ILE B CA 1
ATOM 3208 C C . ILE B 1 33 ? 7.168 34.625 9.633 1 95.38 33 ILE B C 1
ATOM 3210 O O . ILE B 1 33 ? 6.699 35.781 9.742 1 95.38 33 ILE B O 1
ATOM 3214 N N . ARG B 1 34 ? 7.801 34.156 8.586 1 94.12 34 ARG B N 1
ATOM 3215 C CA . ARG B 1 34 ? 8.086 35.062 7.473 1 94.12 34 ARG B CA 1
ATOM 3216 C C . ARG B 1 34 ? 6.91 35.125 6.508 1 94.12 34 ARG B C 1
ATOM 3218 O O . ARG B 1 34 ? 6.633 36.188 5.934 1 94.12 34 ARG B O 1
ATOM 3225 N N . ALA B 1 35 ? 6.32 34.062 6.309 1 96.38 35 ALA B N 1
ATOM 3226 C CA . ALA B 1 35 ? 5.188 33.969 5.395 1 96.38 35 ALA B CA 1
ATOM 3227 C C . ALA B 1 35 ? 4.273 32.812 5.762 1 96.38 35 ALA B C 1
ATOM 3229 O O . ALA B 1 35 ? 4.719 31.828 6.359 1 96.38 35 ALA B O 1
ATOM 3230 N N . ILE B 1 36 ? 3.035 33 5.453 1 97.88 36 ILE B N 1
ATOM 3231 C CA . ILE B 1 36 ? 2.039 31.922 5.48 1 97.88 36 ILE B CA 1
ATOM 3232 C C . ILE B 1 36 ? 1.525 31.656 4.07 1 97.88 36 ILE B C 1
ATOM 3234 O O . ILE B 1 36 ? 0.99 32.562 3.416 1 97.88 36 ILE B O 1
ATOM 3238 N N . THR B 1 37 ? 1.755 30.469 3.578 1 98.12 37 THR B N 1
ATOM 3239 C CA . THR B 1 37 ? 1.266 30.078 2.264 1 98.12 37 THR B CA 1
ATOM 3240 C C . THR B 1 37 ? 0.082 29.125 2.396 1 98.12 37 THR B C 1
ATOM 3242 O O . THR B 1 37 ? 0.098 28.219 3.234 1 98.12 37 THR B O 1
ATOM 3245 N N . LEU B 1 38 ? -0.946 29.391 1.591 1 96.44 38 LEU B N 1
ATOM 3246 C CA . LEU B 1 38 ? -2.189 28.641 1.729 1 96.44 38 LEU B CA 1
ATOM 3247 C C . LEU B 1 38 ? -2.328 27.609 0.616 1 96.44 38 LEU B C 1
ATOM 3249 O O . LEU B 1 38 ? -1.982 27.875 -0.535 1 96.44 38 LEU B O 1
ATOM 3253 N N . THR B 1 39 ? -2.768 26.422 0.959 1 97.56 39 THR B N 1
ATOM 3254 C CA . THR B 1 39 ? -3.033 25.359 0.007 1 97.56 39 THR B CA 1
ATOM 3255 C C . THR B 1 39 ? -4.422 24.75 0.235 1 97.56 39 THR B C 1
ATOM 3257 O O . THR B 1 39 ? -5.105 25.109 1.196 1 97.56 39 THR B O 1
ATOM 3260 N N . GLN B 1 40 ? -4.891 23.953 -0.72 1 95.19 40 GLN B N 1
ATOM 3261 C CA . GLN B 1 40 ? -6.113 23.172 -0.554 1 95.19 40 GLN B CA 1
ATOM 3262 C C . GLN B 1 40 ? -5.875 21.953 0.342 1 95.19 40 GLN B C 1
ATOM 3264 O O . GLN B 1 40 ? -4.734 21.516 0.503 1 95.19 40 GLN B O 1
ATOM 3269 N N . GLY B 1 41 ? -6.934 21.422 0.864 1 97.5 41 GLY B N 1
ATOM 3270 C CA . GLY B 1 41 ? -6.844 20.219 1.681 1 97.5 41 GLY B CA 1
ATOM 3271 C C . GLY B 1 41 ? -8.031 20.031 2.605 1 97.5 41 GLY B C 1
ATOM 3272 O O . GLY B 1 41 ? -9.086 19.547 2.186 1 97.5 41 GLY B O 1
ATOM 3273 N N . ASN B 1 42 ? -7.84 20.578 3.867 1 97.69 42 ASN B N 1
ATOM 3274 C CA . ASN B 1 42 ? -8.953 20.516 4.805 1 97.69 42 ASN B CA 1
ATOM 3275 C C . ASN B 1 42 ? -10.195 21.203 4.238 1 97.69 42 ASN B C 1
ATOM 3277 O O . ASN B 1 42 ? -11.32 20.781 4.527 1 97.69 42 ASN B O 1
ATOM 3281 N N . THR B 1 43 ? -9.938 22.25 3.477 1 95.38 43 THR B N 1
ATOM 3282 C CA . THR B 1 43 ? -11.008 23.016 2.842 1 95.38 43 THR B CA 1
ATOM 3283 C C . THR B 1 43 ? -10.508 23.688 1.57 1 95.38 43 THR B C 1
ATOM 3285 O O . THR B 1 43 ? -9.383 23.453 1.132 1 95.38 43 THR B O 1
ATOM 3288 N N . THR B 1 44 ? -11.406 24.562 0.915 1 92.5 44 THR B N 1
ATOM 3289 C CA . THR B 1 44 ? -11.047 25.266 -0.313 1 92.5 44 THR B CA 1
ATOM 3290 C C . THR B 1 44 ? -10.07 26.391 -0.023 1 92.5 44 THR B C 1
ATOM 3292 O O . THR B 1 44 ? -9.93 26.828 1.125 1 92.5 44 THR B O 1
ATOM 3295 N N . ILE B 1 45 ? -9.43 26.859 -1.087 1 91.62 45 ILE B N 1
ATOM 3296 C CA . ILE B 1 45 ? -8.461 27.938 -0.94 1 91.62 45 ILE B CA 1
ATOM 3297 C C . ILE B 1 45 ? -9.172 29.203 -0.463 1 91.62 45 ILE B C 1
ATOM 3299 O O . ILE B 1 45 ? -8.602 30 0.291 1 91.62 45 ILE B O 1
ATOM 3303 N N . GLU B 1 46 ? -10.406 29.453 -0.876 1 88.81 46 GLU B N 1
ATOM 3304 C CA . GLU B 1 46 ? -11.203 30.594 -0.437 1 88.81 46 GLU B CA 1
ATOM 3305 C C . GLU B 1 46 ? -11.492 30.516 1.059 1 88.81 46 GLU B C 1
ATOM 3307 O O . GLU B 1 46 ? -11.32 31.5 1.779 1 88.81 46 GLU B O 1
ATOM 3312 N N . ASN B 1 47 ? -11.938 29.328 1.479 1 91.12 47 ASN B N 1
ATOM 3313 C CA . ASN B 1 47 ? -12.172 29.125 2.904 1 91.12 47 ASN B CA 1
ATOM 3314 C C . ASN B 1 47 ? -10.883 29.281 3.709 1 91.12 47 ASN B C 1
ATOM 3316 O O . ASN B 1 47 ? -10.891 29.828 4.809 1 91.12 47 ASN B O 1
ATOM 3320 N N . ALA B 1 48 ? -9.805 28.734 3.146 1 92.94 48 ALA B N 1
ATOM 3321 C CA . ALA B 1 48 ? -8.516 28.828 3.816 1 92.94 48 ALA B CA 1
ATOM 3322 C C . ALA B 1 48 ? -8.125 30.281 4.059 1 92.94 48 ALA B C 1
ATOM 3324 O O . ALA B 1 48 ? -7.625 30.625 5.133 1 92.94 48 ALA B O 1
ATOM 3325 N N . PHE B 1 49 ? -8.359 31.109 3.084 1 89.19 49 PHE B N 1
ATOM 3326 C CA . PHE B 1 49 ? -8.039 32.531 3.203 1 89.19 49 PHE B CA 1
ATOM 3327 C C . PHE B 1 49 ? -8.922 33.188 4.258 1 89.19 49 PHE B C 1
ATOM 3329 O O . PHE B 1 49 ? -8.43 33.969 5.086 1 89.19 49 PHE B O 1
ATOM 3336 N N . ARG B 1 50 ? -10.156 32.875 4.254 1 88.19 50 ARG B N 1
ATOM 3337 C CA . ARG B 1 50 ? -11.062 33.375 5.281 1 88.19 50 ARG B CA 1
ATOM 3338 C C . ARG B 1 50 ? -10.609 32.938 6.672 1 88.19 50 ARG B C 1
ATOM 3340 O O . ARG B 1 50 ? -10.586 33.75 7.602 1 88.19 50 ARG B O 1
ATOM 3347 N N . ASN B 1 51 ? -10.289 31.703 6.801 1 93.06 51 ASN B N 1
ATOM 3348 C CA . ASN B 1 51 ? -9.922 31.109 8.086 1 93.06 51 ASN B CA 1
ATOM 3349 C C . ASN B 1 51 ? -8.648 31.734 8.648 1 93.06 51 ASN B C 1
ATOM 3351 O O . ASN B 1 51 ? -8.562 32 9.844 1 93.06 51 ASN B O 1
ATOM 3355 N N . ILE B 1 52 ? -7.648 31.984 7.75 1 92.88 52 ILE B N 1
ATOM 3356 C CA . ILE B 1 52 ? -6.391 32.562 8.227 1 92.88 52 ILE B CA 1
ATOM 3357 C C . ILE B 1 52 ? -6.629 33.969 8.758 1 92.88 52 ILE B C 1
ATOM 3359 O O . ILE B 1 52 ? -6.023 34.375 9.75 1 92.88 52 ILE B O 1
ATOM 3363 N N . LYS B 1 53 ? -7.492 34.688 8.141 1 87.81 53 LYS B N 1
ATOM 3364 C CA . LYS B 1 53 ? -7.816 36.031 8.617 1 87.81 53 LYS B CA 1
ATOM 3365 C C . LYS B 1 53 ? -8.438 36 10.008 1 87.81 53 LYS B C 1
ATOM 3367 O O . LYS B 1 53 ? -8.094 36.812 10.875 1 87.81 53 LYS B O 1
ATOM 3372 N N . GLN B 1 54 ? -9.289 35.062 10.172 1 89.31 54 GLN B N 1
ATOM 3373 C CA . GLN B 1 54 ? -9.93 34.906 11.469 1 89.31 54 GLN B CA 1
ATOM 3374 C C . GLN B 1 54 ? -8.914 34.531 12.539 1 89.31 54 GLN B C 1
ATOM 3376 O O . GLN B 1 54 ? -8.953 35.031 13.664 1 89.31 54 GLN B O 1
ATOM 3381 N N . ILE B 1 55 ? -8.062 33.625 12.227 1 93.38 55 ILE B N 1
ATOM 3382 C CA . ILE B 1 55 ? -7.043 33.156 13.156 1 93.38 55 ILE B CA 1
ATOM 3383 C C . ILE B 1 55 ? -6.129 34.312 13.57 1 93.38 55 ILE B C 1
ATOM 3385 O O . ILE B 1 55 ? -5.82 34.469 14.75 1 93.38 55 ILE B O 1
ATOM 3389 N N . LEU B 1 56 ? -5.711 35.156 12.617 1 90.69 56 LEU B N 1
ATOM 3390 C CA . LEU B 1 56 ? -4.848 36.312 12.906 1 90.69 56 LEU B CA 1
ATOM 3391 C C . LEU B 1 56 ? -5.586 37.344 13.75 1 90.69 56 LEU B C 1
ATOM 3393 O O . LEU B 1 56 ? -4.984 37.969 14.625 1 90.69 56 LEU B O 1
ATOM 3397 N N . ALA B 1 57 ? -6.867 37.438 13.469 1 87.19 57 ALA B N 1
ATOM 3398 C CA . ALA B 1 57 ? -7.668 38.344 14.289 1 87.19 57 ALA B CA 1
ATOM 3399 C C . ALA B 1 57 ? -7.723 37.875 15.734 1 87.19 57 ALA B C 1
ATOM 3401 O O . ALA B 1 57 ? -7.621 38.688 16.656 1 87.19 57 ALA B O 1
ATOM 3402 N N . VAL B 1 58 ? -7.895 36.625 15.898 1 89.19 58 VAL B N 1
ATOM 3403 C CA . VAL B 1 58 ? -7.938 36.062 17.234 1 89.19 58 VAL B CA 1
ATOM 3404 C C . VAL B 1 58 ? -6.586 36.25 17.922 1 89.19 58 VAL B C 1
ATOM 3406 O O . VAL B 1 58 ? -6.527 36.594 19.094 1 89.19 58 VAL B O 1
ATOM 3409 N N . GLN B 1 59 ? -5.539 35.938 17.203 1 91 59 GLN B N 1
ATOM 3410 C CA . GLN B 1 59 ? -4.191 36.125 17.734 1 91 59 GLN B CA 1
ATOM 3411 C C . GLN B 1 59 ? -3.961 37.562 18.188 1 91 59 GLN B C 1
ATOM 3413 O O . GLN B 1 59 ? -3.436 37.781 19.281 1 91 59 GLN B O 1
ATOM 3418 N N . ALA B 1 60 ? -4.34 38.531 17.391 1 86.75 60 ALA B N 1
ATOM 3419 C CA . ALA B 1 60 ? -4.176 39.938 17.719 1 86.75 60 ALA B CA 1
ATOM 3420 C C . ALA B 1 60 ? -4.977 40.312 18.953 1 86.75 60 ALA B C 1
ATOM 3422 O O . ALA B 1 60 ? -4.477 41 19.844 1 86.75 60 ALA B O 1
ATOM 3423 N N . ALA B 1 61 ? -6.215 39.844 18.953 1 84.69 61 ALA B N 1
ATOM 3424 C CA . ALA B 1 61 ? -7.074 40.125 20.109 1 84.69 61 ALA B CA 1
ATOM 3425 C C . ALA B 1 61 ? -6.477 39.531 21.391 1 84.69 61 ALA B C 1
ATOM 3427 O O . ALA B 1 61 ? -6.559 40.156 22.453 1 84.69 61 ALA B O 1
ATOM 3428 N N . HIS B 1 62 ? -5.953 38.406 21.234 1 88.06 62 HIS B N 1
ATOM 3429 C CA . HIS B 1 62 ? -5.375 37.75 22.391 1 88.06 62 HIS B CA 1
ATOM 3430 C C . HIS B 1 62 ? -4.133 38.469 22.891 1 88.06 62 HIS B C 1
ATOM 3432 O O . HIS B 1 62 ? -3.939 38.656 24.094 1 88.06 62 HIS B O 1
ATOM 3438 N N . GLU B 1 63 ? -3.289 38.938 22 1 84.75 63 GLU B N 1
ATOM 3439 C CA . GLU B 1 63 ? -2.102 39.688 22.359 1 84.75 63 GLU B CA 1
ATOM 3440 C C . GLU B 1 63 ? -2.48 41 23.062 1 84.75 63 GLU B C 1
ATOM 3442 O O . GLU B 1 63 ? -1.828 41.375 24.031 1 84.75 63 GLU B O 1
ATOM 3447 N N . ARG B 1 64 ? -3.527 41.562 22.578 1 83.19 64 ARG B N 1
ATOM 3448 C CA . ARG B 1 64 ? -4 42.781 23.203 1 83.19 64 ARG B CA 1
ATOM 3449 C C . ARG B 1 64 ? -4.555 42.531 24.609 1 83.19 64 ARG B C 1
ATOM 3451 O O . ARG B 1 64 ? -4.352 43.312 25.531 1 83.19 64 ARG B O 1
ATOM 3458 N N . TYR B 1 65 ? -5.258 41.438 24.656 1 82.5 65 TYR B N 1
ATOM 3459 C CA . TYR B 1 65 ? -5.77 41.031 25.969 1 82.5 65 TYR B CA 1
ATOM 3460 C C . TYR B 1 65 ? -4.629 40.844 26.953 1 82.5 65 TYR B C 1
ATOM 3462 O O . TYR B 1 65 ? -4.691 41.312 28.094 1 82.5 65 TYR B O 1
ATOM 3470 N N . LEU B 1 66 ? -3.592 40.156 26.562 1 81.69 66 LEU B N 1
ATOM 3471 C CA . LEU B 1 66 ? -2.449 39.906 27.438 1 81.69 66 LEU B CA 1
ATOM 3472 C C . LEU B 1 66 ? -1.758 41.188 27.828 1 81.69 66 LEU B C 1
ATOM 3474 O O . LEU B 1 66 ? -1.268 41.312 28.953 1 81.69 66 LEU B O 1
ATOM 3478 N N . ALA B 1 67 ? -1.703 42.156 26.938 1 78.38 67 ALA B N 1
ATOM 3479 C CA . ALA B 1 67 ? -1.05 43.438 27.203 1 78.38 67 ALA B CA 1
ATOM 3480 C C . ALA B 1 67 ? -1.844 44.25 28.203 1 78.38 67 ALA B C 1
ATOM 3482 O O . ALA B 1 67 ? -1.275 45.062 28.938 1 78.38 67 ALA B O 1
ATOM 3483 N N . SER B 1 68 ? -3.098 44.156 28.25 1 77 68 SER B N 1
ATOM 3484 C CA . SER B 1 68 ? -3.967 44.938 29.109 1 77 68 SER B CA 1
ATOM 3485 C C . SER B 1 68 ? -4.043 44.375 30.516 1 77 68 SER B C 1
ATOM 3487 O O . SER B 1 68 ? -4.379 45.094 31.469 1 77 68 SER B O 1
ATOM 3489 N N . THR B 1 69 ? -3.955 43.188 30.531 1 69.94 69 THR B N 1
ATOM 3490 C CA . THR B 1 69 ? -4.07 42.562 31.844 1 69.94 69 THR B CA 1
ATOM 3491 C C . THR B 1 69 ? -2.727 42.531 32.562 1 69.94 69 THR B C 1
ATOM 3493 O O . THR B 1 69 ? -1.677 42.406 31.922 1 69.94 69 THR B O 1
ATOM 3496 N N . ALA B 1 70 ? -2.518 43.5 33.688 1 54.22 70 ALA B N 1
ATOM 3497 C CA . ALA B 1 70 ? -1.332 43.469 34.562 1 54.22 70 ALA B CA 1
ATOM 3498 C C . ALA B 1 70 ? -0.723 42.062 34.562 1 54.22 70 ALA B C 1
ATOM 3500 O O . ALA B 1 70 ? -1.422 41.062 34.312 1 54.22 70 ALA B O 1
ATOM 3501 N N . PRO B 1 71 ? 0.73 42 34.531 1 49.91 71 PRO B N 1
ATOM 3502 C CA . PRO B 1 71 ? 1.359 40.656 34.5 1 49.91 71 PRO B CA 1
ATOM 3503 C C . PRO B 1 71 ? 0.515 39.594 35.219 1 49.91 71 PRO B C 1
ATOM 3505 O O . PRO B 1 71 ? 0.348 39.656 36.438 1 49.91 71 PRO B O 1
ATOM 3508 N N . THR B 1 72 ? -0.643 39.5 34.781 1 45.88 72 THR B N 1
ATOM 3509 C CA . THR B 1 72 ? -1.382 38.406 35.438 1 45.88 72 THR B CA 1
ATOM 3510 C C . THR B 1 72 ? -0.542 37.125 35.5 1 45.88 72 THR B C 1
ATOM 3512 O O . THR B 1 72 ? 0.47 37.031 34.812 1 45.88 72 THR B O 1
ATOM 3515 N N . ASP B 1 73 ? -0.871 36.312 36.438 1 45.41 73 ASP B N 1
ATOM 3516 C CA . ASP B 1 73 ? -0.258 35 36.75 1 45.41 73 ASP B CA 1
ATOM 3517 C C . ASP B 1 73 ? -0.065 34.188 35.469 1 45.41 73 ASP B C 1
ATOM 3519 O O . ASP B 1 73 ? 0.354 33.031 35.562 1 45.41 73 ASP B O 1
ATOM 3523 N N . ILE B 1 74 ? -0.708 34.719 34.438 1 49.78 74 ILE B N 1
ATOM 3524 C CA . ILE B 1 74 ? -0.459 33.875 33.312 1 49.78 74 ILE B CA 1
ATOM 3525 C C . ILE B 1 74 ? 0.956 34.094 32.781 1 49.78 74 ILE B C 1
ATOM 3527 O O . ILE B 1 74 ? 1.3 35.219 32.375 1 49.78 74 ILE B O 1
ATOM 3531 N N . LYS B 1 75 ? 1.9 33.344 33.25 1 46.62 75 LYS B N 1
ATOM 3532 C CA . LYS B 1 75 ? 3.342 33.375 33.031 1 46.62 75 LYS B CA 1
ATOM 3533 C C . LYS B 1 75 ? 3.66 33.156 31.547 1 46.62 75 LYS B C 1
ATOM 3535 O O . LYS B 1 75 ? 4.773 32.75 31.188 1 46.62 75 LYS B O 1
ATOM 3540 N N . VAL B 1 76 ? 2.668 33.344 30.672 1 50.25 76 VAL B N 1
ATOM 3541 C CA . VAL B 1 76 ? 3.09 33.031 29.312 1 50.25 76 VAL B CA 1
ATOM 3542 C C . VAL B 1 76 ? 4.043 34.094 28.797 1 50.25 76 VAL B C 1
ATOM 3544 O O . VAL B 1 76 ? 3.846 35.281 29.047 1 50.25 76 VAL B O 1
ATOM 3547 N N . ALA B 1 77 ? 5.336 33.844 28.438 1 50.28 77 ALA B N 1
ATOM 3548 C CA . ALA B 1 77 ? 6.391 34.656 27.859 1 50.28 77 ALA B CA 1
ATOM 3549 C C . ALA B 1 77 ? 5.84 35.562 26.766 1 50.28 77 ALA B C 1
ATOM 3551 O O . ALA B 1 77 ? 4.863 35.219 26.094 1 50.28 77 ALA B O 1
ATOM 3552 N N . PRO B 1 78 ? 6.43 36.781 26.703 1 50.59 78 PRO B N 1
ATOM 3553 C CA . PRO B 1 78 ? 5.965 37.656 25.625 1 50.59 78 PRO B CA 1
ATOM 3554 C C . PRO B 1 78 ? 5.996 36.969 24.25 1 50.59 78 PRO B C 1
ATOM 3556 O O . PRO B 1 78 ? 7.016 36.406 23.875 1 50.59 78 PRO B O 1
ATOM 3559 N N . PRO B 1 79 ? 4.875 36.375 23.578 1 52.62 79 PRO B N 1
ATOM 3560 C CA . PRO B 1 79 ? 4.68 35.719 22.297 1 52.62 79 PRO B CA 1
ATOM 3561 C C . PRO B 1 79 ? 5.402 36.438 21.156 1 52.62 79 PRO B C 1
ATOM 3563 O O . PRO B 1 79 ? 5.738 37.625 21.266 1 52.62 79 PRO B O 1
ATOM 3566 N N . ALA B 1 80 ? 6.172 35.781 20.328 1 58.03 80 ALA B N 1
ATOM 3567 C CA . ALA B 1 80 ? 6.426 36.375 19.016 1 58.03 80 ALA B CA 1
ATOM 3568 C C . ALA B 1 80 ? 5.188 37.094 18.5 1 58.03 80 ALA B C 1
ATOM 3570 O O . ALA B 1 80 ? 4.117 36.5 18.375 1 58.03 80 ALA B O 1
ATOM 3571 N N . ALA B 1 81 ? 5.082 38.469 18.688 1 71.19 81 ALA B N 1
ATOM 3572 C CA . ALA B 1 81 ? 3.857 39.25 18.672 1 71.19 81 ALA B CA 1
ATOM 3573 C C . ALA B 1 81 ? 3.43 39.594 17.25 1 71.19 81 ALA B C 1
ATOM 3575 O O . ALA B 1 81 ? 4.266 39.969 16.422 1 71.19 81 ALA B O 1
ATOM 3576 N N . LEU B 1 82 ? 2.295 39.125 16.844 1 80.19 82 LEU B N 1
ATOM 3577 C CA . LEU B 1 82 ? 1.656 39.531 15.602 1 80.19 82 LEU B CA 1
ATOM 3578 C C . LEU B 1 82 ? 1.449 41.062 15.555 1 80.19 82 LEU B C 1
ATOM 3580 O O . LEU B 1 82 ? 1.785 41.688 14.562 1 80.19 82 LEU B O 1
ATOM 3584 N N . VAL B 1 83 ? 1.114 41.594 16.656 1 78.94 83 VAL B N 1
ATOM 3585 C CA . VAL B 1 83 ? 0.715 43 16.703 1 78.94 83 VAL B CA 1
ATOM 3586 C C . VAL B 1 83 ? 1.956 43.906 16.734 1 78.94 83 VAL B C 1
ATOM 3588 O O . VAL B 1 83 ? 1.951 45 16.188 1 78.94 83 VAL B O 1
ATOM 3591 N N . SER B 1 84 ? 3.016 43.469 17.344 1 76.62 84 SER B N 1
ATOM 3592 C CA . SER B 1 84 ? 4.184 44.312 17.547 1 76.62 84 SER B CA 1
ATOM 3593 C C . SER B 1 84 ? 5.285 44 16.547 1 76.62 84 SER B C 1
ATOM 3595 O O . SER B 1 84 ? 6.406 44.5 16.656 1 76.62 84 SER B O 1
ATOM 3597 N N . ARG B 1 85 ? 4.938 43.219 15.594 1 82.75 85 ARG B N 1
ATOM 3598 C CA . ARG B 1 85 ? 5.941 42.875 14.594 1 82.75 85 ARG B CA 1
ATOM 3599 C C . ARG B 1 85 ? 6.34 44.062 13.758 1 82.75 85 ARG B C 1
ATOM 3601 O O . ARG B 1 85 ? 5.52 44.969 13.516 1 82.75 85 ARG B O 1
ATOM 3608 N N . GLU B 1 86 ? 7.637 44 13.391 1 77.81 86 GLU B N 1
ATOM 3609 C CA . GLU B 1 86 ? 8.148 45.094 12.57 1 77.81 86 GLU B CA 1
ATOM 3610 C C . GLU B 1 86 ? 7.512 45.094 11.18 1 77.81 86 GLU B C 1
ATOM 3612 O O . GLU B 1 86 ? 7.191 46.156 10.633 1 77.81 86 GLU B O 1
ATOM 3617 N N . SER B 1 87 ? 7.41 43.906 10.617 1 81.12 87 SER B N 1
ATOM 3618 C CA . SER B 1 87 ? 6.777 43.719 9.312 1 81.12 87 SER B CA 1
ATOM 3619 C C . SER B 1 87 ? 5.617 42.75 9.398 1 81.12 87 SER B C 1
ATOM 3621 O O . SER B 1 87 ? 5.73 41.719 10.047 1 81.12 87 SER B O 1
ATOM 3623 N N . PRO B 1 88 ? 4.555 43.125 8.727 1 85.44 88 PRO B N 1
ATOM 3624 C CA . PRO B 1 88 ? 3.412 42.219 8.758 1 85.44 88 PRO B CA 1
ATOM 3625 C C . PRO B 1 88 ? 3.736 40.844 8.172 1 85.44 88 PRO B C 1
ATOM 3627 O O . PRO B 1 88 ? 4.609 40.719 7.312 1 85.44 88 PRO B O 1
ATOM 3630 N N . VAL B 1 89 ? 3.086 39.906 8.688 1 88.81 89 VAL B N 1
ATOM 3631 C CA . VAL B 1 89 ? 3.229 38.562 8.109 1 88.81 89 VAL B CA 1
ATOM 3632 C C . VAL B 1 89 ? 2.676 38.562 6.684 1 88.81 89 VAL B C 1
ATOM 3634 O O . VAL B 1 89 ? 1.652 39.188 6.406 1 88.81 89 VAL B O 1
ATOM 3637 N N . VAL B 1 90 ? 3.355 37.875 5.785 1 91.88 90 VAL B N 1
ATOM 3638 C CA . VAL B 1 90 ? 2.92 37.781 4.395 1 91.88 90 VAL B CA 1
ATOM 3639 C C . VAL B 1 90 ? 2.029 36.562 4.207 1 91.88 90 VAL B C 1
ATOM 3641 O O . VAL B 1 90 ? 2.373 35.469 4.648 1 91.88 90 VAL B O 1
ATOM 3644 N N . ILE B 1 91 ? 0.865 36.781 3.598 1 93.88 91 ILE B N 1
ATOM 3645 C CA . ILE B 1 91 ? -0.012 35.656 3.219 1 93.88 91 ILE B CA 1
ATOM 3646 C C . ILE B 1 91 ? -0.008 35.5 1.7 1 93.88 91 ILE B C 1
ATOM 3648 O O . ILE B 1 91 ? -0.178 36.469 0.964 1 93.88 91 ILE B O 1
ATOM 3652 N 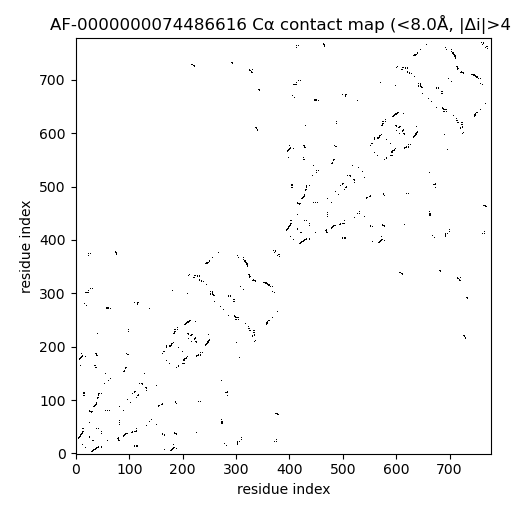N . ALA B 1 92 ? 0.289 34.312 1.222 1 95.25 92 ALA B N 1
ATOM 3653 C CA . ALA B 1 92 ? 0.25 34.031 -0.21 1 95.25 92 ALA B CA 1
ATOM 3654 C C . ALA B 1 92 ? -0.671 32.844 -0.506 1 95.25 92 ALA B C 1
ATOM 3656 O O . ALA B 1 92 ? -0.68 31.875 0.231 1 95.25 92 ALA B O 1
ATOM 3657 N N . LEU B 1 93 ? -1.442 33 -1.571 1 94.94 93 LEU B N 1
ATOM 3658 C CA . LEU B 1 93 ? -2.438 31.984 -1.916 1 94.94 93 LEU B CA 1
ATOM 3659 C C . LEU B 1 93 ? -1.878 31 -2.936 1 94.94 93 LEU B C 1
ATOM 3661 O O . LEU B 1 93 ? -1.233 31.406 -3.906 1 94.94 93 LEU B O 1
ATOM 3665 N N . GLY B 1 94 ? -2.051 29.703 -2.615 1 96.31 94 GLY B N 1
ATOM 3666 C CA . GLY B 1 94 ? -1.729 28.688 -3.605 1 96.31 94 GLY B CA 1
ATOM 3667 C C . GLY B 1 94 ? -2.773 28.578 -4.699 1 96.31 94 GLY B C 1
ATOM 3668 O O . GLY B 1 94 ? -3.752 29.328 -4.715 1 96.31 94 GLY B O 1
ATOM 3669 N N . GLN B 1 95 ? -2.598 27.625 -5.598 1 94 95 GLN B N 1
ATOM 3670 C CA . GLN B 1 95 ? -3.49 27.438 -6.734 1 94 95 GLN B CA 1
ATOM 3671 C C . GLN B 1 95 ? -4.805 26.781 -6.301 1 94 95 GLN B C 1
ATOM 3673 O O . GLN B 1 95 ? -5.793 26.828 -7.035 1 94 95 GLN B O 1
ATOM 3678 N N . GLY B 1 96 ? -4.809 26.219 -5.227 1 93.75 96 GLY B N 1
ATOM 3679 C CA . GLY B 1 96 ? -6.031 25.656 -4.676 1 93.75 96 GLY B CA 1
ATOM 3680 C C . GLY B 1 96 ? -6.359 24.281 -5.238 1 93.75 96 GLY B C 1
ATOM 3681 O O . GLY B 1 96 ? -7.465 23.781 -5.043 1 93.75 96 GLY B O 1
ATOM 3682 N N . ILE B 1 97 ? -5.395 23.656 -5.949 1 95.56 97 ILE B N 1
ATOM 3683 C CA . ILE B 1 97 ? -5.605 22.344 -6.539 1 95.56 97 ILE B CA 1
ATOM 3684 C C . ILE B 1 97 ? -4.32 21.531 -6.438 1 95.56 97 ILE B C 1
ATOM 3686 O O . ILE B 1 97 ? -3.221 22.078 -6.41 1 95.56 97 ILE B O 1
ATOM 3690 N N . PRO B 1 98 ? -4.488 20.172 -6.324 1 98.12 98 PRO B N 1
ATOM 3691 C CA . PRO B 1 98 ? -3.293 19.328 -6.355 1 98.12 98 PRO B CA 1
ATOM 3692 C C . PRO B 1 98 ? -2.59 19.359 -7.711 1 98.12 98 PRO B C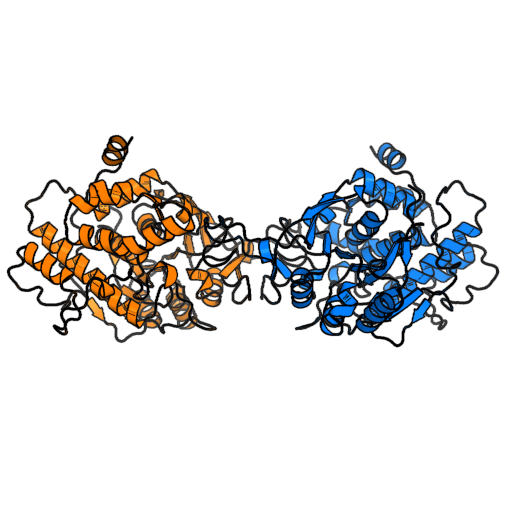 1
ATOM 3694 O O . PRO B 1 98 ? -3.102 19.953 -8.664 1 98.12 98 PRO B O 1
ATOM 3697 N N . LEU B 1 99 ? -1.416 18.781 -7.762 1 98.31 99 LEU B N 1
ATOM 3698 C CA . LEU B 1 99 ? -0.648 18.75 -9 1 98.31 99 LEU B CA 1
ATOM 3699 C C . LEU B 1 99 ? -1.39 17.984 -10.086 1 98.31 99 LEU B C 1
ATOM 3701 O O . LEU B 1 99 ? -1.284 18.312 -11.273 1 98.31 99 LEU B O 1
ATOM 3705 N N . GLU B 1 100 ? -2.045 16.906 -9.68 1 96.12 100 GLU B N 1
ATOM 3706 C CA . GLU B 1 100 ? -2.861 16.109 -10.594 1 96.12 100 GLU B CA 1
ATOM 3707 C C . GLU B 1 100 ? -4.172 15.695 -9.93 1 96.12 100 GLU B C 1
ATOM 3709 O O . GLU B 1 100 ? -4.23 15.508 -8.719 1 96.12 100 GLU B O 1
ATOM 3714 N N . GLY B 1 101 ? -5.16 15.578 -10.773 1 93.75 101 GLY B N 1
ATOM 3715 C CA . GLY B 1 101 ? -6.449 15.133 -10.273 1 93.75 101 GLY B CA 1
ATOM 3716 C C . GLY B 1 101 ? -7.27 16.25 -9.648 1 93.75 101 GLY B C 1
ATOM 3717 O O . GLY B 1 101 ? -6.984 17.422 -9.867 1 93.75 101 GLY B O 1
ATOM 3718 N N . GLU B 1 102 ? -8.305 15.844 -8.906 1 93.31 102 GLU B N 1
ATOM 3719 C CA . GLU B 1 102 ? -9.219 16.781 -8.266 1 93.31 102 GLU B CA 1
ATOM 3720 C C . GLU B 1 102 ? -8.867 16.984 -6.793 1 93.31 102 GLU B C 1
ATOM 3722 O O . GLU B 1 102 ? -8.281 16.094 -6.164 1 93.31 102 GLU B O 1
ATOM 3727 N N . ALA B 1 103 ? -9.219 18.188 -6.309 1 94.44 103 ALA B N 1
ATOM 3728 C CA . ALA B 1 103 ? -8.977 18.484 -4.898 1 94.44 103 ALA B CA 1
ATOM 3729 C C . ALA B 1 103 ? -9.867 17.625 -3.998 1 94.44 103 ALA B C 1
ATOM 3731 O O . ALA B 1 103 ? -11.031 17.391 -4.312 1 94.44 103 ALA B O 1
ATOM 3732 N N . GLU B 1 104 ? -9.281 17.094 -2.986 1 94.69 104 GLU B N 1
ATOM 3733 C CA . GLU B 1 104 ? -9.984 16.406 -1.909 1 94.69 104 GLU B CA 1
ATOM 3734 C C . GLU B 1 104 ? -10.055 17.281 -0.654 1 94.69 104 GLU B C 1
ATOM 3736 O O . GLU B 1 104 ? -9.094 17.969 -0.316 1 94.69 104 GLU B O 1
ATOM 3741 N N . TYR B 1 105 ? -11.195 17.266 -0.022 1 95.75 105 TYR B N 1
ATOM 3742 C CA . TYR B 1 105 ? -11.375 18.094 1.156 1 95.75 105 TYR B CA 1
ATOM 3743 C C . TYR B 1 105 ? -11.75 17.266 2.373 1 95.75 105 TYR B C 1
ATOM 3745 O O . TYR B 1 105 ? -12.219 16.125 2.232 1 95.75 105 TYR B O 1
ATOM 3753 N N . ALA B 1 106 ? -11.5 17.766 3.521 1 96.56 106 ALA B N 1
ATOM 3754 C CA . ALA B 1 106 ? -11.844 17.109 4.777 1 96.56 106 ALA B CA 1
ATOM 3755 C C . ALA B 1 106 ? -12.969 17.844 5.496 1 96.56 106 ALA B C 1
ATOM 3757 O O . ALA B 1 106 ? -12.945 17.984 6.723 1 96.56 106 ALA B O 1
ATOM 3758 N N . HIS B 1 107 ? -13.961 18.266 4.77 1 94.06 107 HIS B N 1
ATOM 3759 C CA . HIS B 1 107 ? -15.086 19.016 5.332 1 94.06 107 HIS B CA 1
ATOM 3760 C C . HIS B 1 107 ? -15.812 18.188 6.391 1 94.06 107 HIS B C 1
ATOM 3762 O O . HIS B 1 107 ? -16.328 18.75 7.359 1 94.06 107 HIS B O 1
ATOM 3768 N N . HIS B 1 108 ? -15.836 16.938 6.188 1 92.5 108 HIS B N 1
ATOM 3769 C CA . HIS B 1 108 ? -16.516 16.062 7.145 1 92.5 108 HIS B CA 1
ATOM 3770 C C . HIS B 1 108 ? -15.859 16.141 8.523 1 92.5 108 HIS B C 1
ATOM 3772 O O . HIS B 1 108 ? -16.547 16.016 9.547 1 92.5 108 HIS B O 1
ATOM 3778 N N . PHE B 1 109 ? -14.586 16.406 8.586 1 93.94 109 PHE B N 1
ATOM 3779 C CA . PHE B 1 109 ? -13.812 16.406 9.82 1 93.94 109 PHE B CA 1
ATOM 3780 C C . PHE B 1 109 ? -13.664 17.828 10.359 1 93.94 109 PHE B C 1
ATOM 3782 O O . PHE B 1 109 ? -13.797 18.062 11.562 1 93.94 109 PHE B O 1
ATOM 3789 N N . HIS B 1 110 ? -13.461 18.812 9.5 1 96.31 110 HIS B N 1
ATOM 3790 C CA . HIS B 1 110 ? -13.141 20.172 9.922 1 96.31 110 HIS B CA 1
ATOM 3791 C C . HIS B 1 110 ? -14.352 21.094 9.773 1 96.31 110 HIS B C 1
ATOM 3793 O O . HIS B 1 110 ? -14.266 22.281 10.055 1 96.31 110 HIS B O 1
ATOM 3799 N N . GLY B 1 111 ? -15.461 20.562 9.359 1 95.38 111 GLY B N 1
ATOM 3800 C CA . GLY B 1 111 ? -16.625 21.391 9.086 1 95.38 111 GLY B CA 1
ATOM 3801 C C . GLY B 1 111 ? -16.641 21.938 7.672 1 95.38 111 GLY B C 1
ATOM 3802 O O . GLY B 1 111 ? -15.609 22.016 7.016 1 95.38 111 GLY B O 1
ATOM 3803 N N . GLU B 1 112 ? -17.781 22.406 7.254 1 93.06 112 GLU B N 1
ATOM 3804 C CA . GLU B 1 112 ? -17.938 22.891 5.887 1 93.06 112 GLU B CA 1
ATOM 3805 C C . GLU B 1 112 ? -17.062 24.125 5.629 1 93.06 112 GLU B C 1
ATOM 3807 O O . GLU B 1 112 ? -16.578 24.328 4.516 1 93.06 112 GLU B O 1
ATOM 3812 N N . ASP B 1 113 ? -16.891 24.938 6.668 1 93.38 113 ASP B N 1
ATOM 3813 C CA . ASP B 1 113 ? -16.094 26.156 6.52 1 93.38 113 ASP B CA 1
ATOM 3814 C C . ASP B 1 113 ? -14.609 25.875 6.777 1 93.38 113 ASP B C 1
ATOM 3816 O O . ASP B 1 113 ? -13.789 26.781 6.73 1 93.38 113 ASP B O 1
ATOM 3820 N N . GLY B 1 114 ? -14.281 24.641 7.148 1 95.88 114 GLY B N 1
ATOM 3821 C CA . GLY B 1 114 ? -12.906 24.25 7.406 1 95.88 114 GLY B CA 1
ATOM 3822 C C . GLY B 1 114 ? -12.43 24.609 8.797 1 95.88 114 GLY B C 1
ATOM 3823 O O . GLY B 1 114 ? -11.273 24.359 9.156 1 95.88 114 GLY B O 1
ATOM 3824 N N . LEU B 1 115 ? -13.297 25.188 9.57 1 96.44 115 LEU B N 1
ATOM 3825 C CA . LEU B 1 115 ? -12.883 25.688 10.875 1 96.44 115 LEU B CA 1
ATOM 3826 C C . LEU B 1 115 ? -13.914 25.328 11.945 1 96.44 115 LEU B C 1
ATOM 3828 O O . LEU B 1 115 ? -14.344 26.188 12.719 1 96.44 115 LEU B O 1
ATOM 3832 N N . GLY B 1 116 ? -14.375 24.047 11.867 1 96.31 116 GLY B N 1
ATOM 3833 C CA . GLY B 1 116 ? -15.312 23.531 12.852 1 96.31 116 GLY B CA 1
ATOM 3834 C C . GLY B 1 116 ? -16.672 24.203 12.789 1 96.31 116 GLY B C 1
ATOM 3835 O O . GLY B 1 116 ? -17.344 24.344 13.812 1 96.31 116 GLY B O 1
ATOM 3836 N N . ASN B 1 117 ? -17.016 24.781 11.656 1 94.56 117 ASN B N 1
ATOM 3837 C CA . ASN B 1 117 ? -18.266 25.516 11.438 1 94.56 117 ASN B CA 1
ATOM 3838 C C . ASN B 1 117 ? -18.344 26.766 12.289 1 94.56 117 ASN B C 1
ATOM 3840 O O . ASN B 1 117 ? -19.406 27.125 12.789 1 94.56 117 ASN B O 1
ATOM 3844 N N . TYR B 1 118 ? -17.234 27.281 12.5 1 93.06 118 TYR B N 1
ATOM 3845 C CA . TYR B 1 118 ? -17.109 28.5 13.305 1 93.06 118 TYR B CA 1
ATOM 3846 C C . TYR B 1 118 ? -17.984 29.609 12.742 1 93.06 118 TYR B C 1
ATOM 3848 O O . TYR B 1 118 ? -18.688 30.312 13.492 1 93.06 118 TYR B O 1
ATOM 3856 N N . PHE B 1 119 ? -18.062 29.797 11.445 1 89.75 119 PHE B N 1
ATOM 3857 C CA . PHE B 1 119 ? -18.719 30.922 10.812 1 89.75 119 PHE B CA 1
ATOM 3858 C C . PHE B 1 119 ? -20.234 30.703 10.742 1 89.75 119 PHE B C 1
ATOM 3860 O O . PHE B 1 119 ? -21 31.656 10.57 1 89.75 119 PHE B O 1
ATOM 3867 N N . THR B 1 120 ? -20.578 29.484 10.742 1 85.44 120 THR B N 1
ATOM 3868 C CA . THR B 1 120 ? -22 29.188 10.875 1 85.44 120 THR B CA 1
ATOM 3869 C C . THR B 1 120 ? -22.516 29.625 12.25 1 85.44 120 THR B C 1
ATOM 3871 O O . THR B 1 120 ? -23.625 30.141 12.367 1 85.44 120 THR B O 1
ATOM 3874 N N . MET B 1 121 ? -21.672 29.438 13.195 1 82.44 121 MET B N 1
ATOM 3875 C CA . MET B 1 121 ? -22.031 29.766 14.57 1 82.44 121 MET B CA 1
ATOM 3876 C C . MET B 1 121 ? -21.812 31.25 14.852 1 82.44 121 MET B C 1
ATOM 3878 O O . MET B 1 121 ? -22.453 31.828 15.727 1 82.44 121 MET B O 1
ATOM 3882 N N . ASN B 1 122 ? -20.828 31.781 14.109 1 83.56 122 ASN B N 1
ATOM 3883 C CA . ASN B 1 122 ? -20.453 33.188 14.25 1 83.56 122 ASN B CA 1
ATOM 3884 C C . ASN B 1 122 ? -20.469 33.906 12.906 1 83.56 122 ASN B C 1
ATOM 3886 O O . ASN B 1 122 ? -19.406 34.188 12.344 1 83.56 122 ASN B O 1
ATOM 3890 N N . PRO B 1 123 ? -21.625 34.219 12.414 1 77.25 123 PRO B N 1
ATOM 3891 C CA . PRO B 1 123 ? -21.688 34.875 11.102 1 77.25 123 PRO B CA 1
ATOM 3892 C C . PRO B 1 123 ? -21.031 36.25 11.094 1 77.25 123 PRO B C 1
ATOM 3894 O O . PRO B 1 123 ? -21.062 36.969 12.102 1 77.25 123 PRO B O 1
ATOM 3897 N N . PRO B 1 124 ? -20.312 36.531 9.977 1 69.44 124 PRO B N 1
ATOM 3898 C CA . PRO B 1 124 ? -19.672 37.844 9.906 1 69.44 124 PRO B CA 1
ATOM 3899 C C . PRO B 1 124 ? -20.656 39 10.055 1 69.44 124 PRO B C 1
ATOM 3901 O O . PRO B 1 124 ? -21.812 38.875 9.688 1 69.44 124 PRO B O 1
ATOM 3904 N N . ASN B 1 125 ? -20.297 40 10.953 1 59.06 125 ASN B N 1
ATOM 3905 C CA . ASN B 1 125 ? -21.172 41.125 11.289 1 59.06 125 ASN B CA 1
ATOM 3906 C C . ASN B 1 125 ? -21.469 42 10.07 1 59.06 125 ASN B C 1
ATOM 3908 O O . ASN B 1 125 ? -22.031 43.094 10.203 1 59.06 125 ASN B O 1
ATOM 3912 N N . GLY B 1 126 ? -21.391 41.5 8.914 1 52.91 126 GLY B N 1
ATOM 3913 C CA . GLY B 1 126 ? -21.781 42.281 7.75 1 52.91 126 GLY B CA 1
ATOM 3914 C C . GLY B 1 126 ? -20.906 43.5 7.52 1 52.91 126 GLY B C 1
ATOM 3915 O O . GLY B 1 126 ? -21.172 44.281 6.617 1 52.91 126 GLY B O 1
ATOM 3916 N N . SER B 1 127 ? -20.125 43.906 8.633 1 45.12 127 SER B N 1
ATOM 3917 C CA . SER B 1 127 ? -19.422 45.188 8.562 1 45.12 127 SER B CA 1
ATOM 3918 C C . SER B 1 127 ? -18.344 45.156 7.484 1 45.12 127 SER B C 1
ATOM 3920 O O . SER B 1 127 ? -17.719 46.188 7.227 1 45.12 127 SER B O 1
ATOM 3922 N N . GLY B 1 128 ? -18.359 44.344 6.648 1 46.62 128 GLY B N 1
ATOM 3923 C CA . GLY B 1 128 ? -17.469 44.375 5.496 1 46.62 128 GLY B CA 1
ATOM 3924 C C . GLY B 1 128 ? -16.078 43.844 5.816 1 46.62 128 GLY B C 1
ATOM 3925 O O . GLY B 1 128 ? -15.273 43.625 4.906 1 46.62 128 GLY B O 1
ATOM 3926 N N . ASP B 1 129 ? -15.664 44.031 7.133 1 44.59 129 ASP B N 1
ATOM 3927 C CA . ASP B 1 129 ? -14.273 43.719 7.398 1 44.59 129 ASP B CA 1
ATOM 3928 C C . ASP B 1 129 ? -14.078 42.188 7.523 1 44.59 129 ASP B C 1
ATOM 3930 O O . ASP B 1 129 ? -12.961 41.719 7.734 1 44.59 129 ASP B O 1
ATOM 3934 N N . GLY B 1 130 ? -15.18 41.625 7.293 1 52.41 130 GLY B N 1
ATOM 3935 C CA . GLY B 1 130 ? -15.148 40.156 7.254 1 52.41 130 GLY B CA 1
ATOM 3936 C C . GLY B 1 130 ? -14.914 39.531 8.617 1 52.41 130 GLY B C 1
ATOM 3937 O O . GLY B 1 130 ? -14.727 38.312 8.719 1 52.41 130 GLY B O 1
ATOM 3938 N N . GLN B 1 131 ? -14.852 40.438 9.672 1 51.84 131 GLN B N 1
ATOM 3939 C CA . GLN B 1 131 ? -14.602 39.969 11.023 1 51.84 131 GLN B CA 1
ATOM 3940 C C . GLN B 1 131 ? -15.891 39.469 11.68 1 51.84 131 GLN B C 1
ATOM 3942 O O . GLN B 1 131 ? -16.984 39.938 11.359 1 51.84 131 GLN B O 1
ATOM 3947 N N . THR B 1 132 ? -15.773 38.438 12.484 1 56.09 132 THR B N 1
ATOM 3948 C CA . THR B 1 132 ? -16.938 37.906 13.203 1 56.09 132 THR B CA 1
ATOM 3949 C C . THR B 1 132 ? -17.188 38.719 14.477 1 56.09 132 THR B C 1
ATOM 3951 O O . THR B 1 132 ? -16.312 39.469 14.945 1 56.09 132 THR B O 1
ATOM 3954 N N . GLU B 1 133 ? -18.406 38.812 14.938 1 55.53 133 GLU B N 1
ATOM 3955 C CA . GLU B 1 133 ? -18.781 39.438 16.188 1 55.53 133 GLU B CA 1
ATOM 3956 C C . GLU B 1 133 ? -17.922 38.938 17.344 1 55.53 133 GLU B C 1
ATOM 3958 O O . GLU B 1 133 ? -17.562 39.719 18.25 1 55.53 133 GLU B O 1
ATOM 3963 N N . ALA B 1 134 ? -17.562 37.781 17.234 1 49.97 134 ALA B N 1
ATOM 3964 C CA . ALA B 1 134 ? -16.766 37.188 18.312 1 49.97 134 ALA B CA 1
ATOM 3965 C C . ALA B 1 134 ? -15.398 37.875 18.422 1 49.97 134 ALA B C 1
ATOM 3967 O O . ALA B 1 134 ? -14.945 38.188 19.531 1 49.97 134 ALA B O 1
ATOM 3968 N N . VAL B 1 135 ? -14.898 38.062 17.344 1 51.22 135 VAL B N 1
ATOM 3969 C CA . VAL B 1 135 ? -13.609 38.75 17.344 1 51.22 135 VAL B CA 1
ATOM 3970 C C . VAL B 1 135 ? -13.797 40.188 17.812 1 51.22 135 VAL B C 1
ATOM 3972 O O . VAL B 1 135 ? -13.008 40.688 18.625 1 51.22 135 VAL B O 1
ATOM 3975 N N . SER B 1 136 ? -14.867 40.75 17.438 1 52.94 136 SER B N 1
ATOM 3976 C CA . SER B 1 136 ? -15.148 42.125 17.859 1 52.94 136 SER B CA 1
ATOM 3977 C C . SER B 1 136 ? -15.398 42.219 19.359 1 52.94 136 SER B C 1
ATOM 3979 O O . SER B 1 136 ? -14.891 43.125 20.031 1 52.94 136 SER B O 1
ATOM 3981 N N . LYS B 1 137 ? -16.109 41.312 19.844 1 51.91 137 LYS B N 1
ATOM 3982 C CA . LYS B 1 137 ? -16.422 41.312 21.266 1 51.91 137 LYS B CA 1
ATOM 3983 C C . LYS B 1 137 ? -15.172 41.062 22.094 1 51.91 137 LYS B C 1
ATOM 3985 O O . LYS B 1 137 ? -14.977 41.688 23.141 1 51.91 137 LYS B O 1
ATOM 3990 N N . ALA B 1 138 ? -14.5 40.156 21.672 1 45.31 138 ALA B N 1
ATOM 3991 C CA . ALA B 1 138 ? -13.273 39.844 22.406 1 45.31 138 ALA B CA 1
ATOM 3992 C C . ALA B 1 138 ? -12.328 41.062 22.406 1 45.31 138 ALA B C 1
ATOM 3994 O O . ALA B 1 138 ? -11.711 41.344 23.438 1 45.31 138 ALA B O 1
ATOM 3995 N N . ALA B 1 139 ? -12.297 41.719 21.328 1 44.91 139 ALA B N 1
ATOM 3996 C CA . ALA B 1 139 ? -11.492 42.938 21.234 1 44.91 139 ALA B CA 1
ATOM 3997 C C . ALA B 1 139 ? -12.031 44.031 22.172 1 44.91 139 ALA B C 1
ATOM 3999 O O . ALA B 1 139 ? -11.266 44.688 22.859 1 44.91 139 ALA B O 1
ATOM 4000 N N . ALA B 1 140 ? -13.273 44.219 22.219 1 49.62 140 ALA B N 1
ATOM 4001 C CA . ALA B 1 140 ? -13.914 45.188 23.094 1 49.62 140 ALA B CA 1
ATOM 4002 C C . ALA B 1 140 ? -13.656 44.875 24.562 1 49.62 140 ALA B C 1
ATOM 4004 O O . ALA B 1 140 ? -13.367 45.75 25.359 1 49.62 140 ALA B O 1
ATOM 4005 N N . ALA B 1 141 ? -13.867 43.688 24.906 1 45.12 141 ALA B N 1
ATOM 4006 C CA . ALA B 1 141 ? -13.68 43.25 26.281 1 45.12 141 ALA B CA 1
ATOM 4007 C C . ALA B 1 141 ? -12.242 43.5 26.75 1 45.12 141 ALA B C 1
ATOM 4009 O O . ALA B 1 141 ? -12 43.719 27.938 1 45.12 141 ALA B O 1
ATOM 4010 N N . ALA B 1 142 ? -11.391 43.406 25.828 1 38.84 142 ALA B N 1
ATOM 4011 C CA . ALA B 1 142 ? -9.992 43.625 26.156 1 38.84 142 ALA B CA 1
ATOM 4012 C C . ALA B 1 142 ? -9.711 45.125 26.312 1 38.84 142 ALA B C 1
ATOM 4014 O O . ALA B 1 142 ? -8.586 45.531 26.625 1 38.84 142 ALA B O 1
ATOM 4015 N N . GLY B 1 143 ? -10.789 46.062 26.391 1 40.53 143 GLY B N 1
ATOM 4016 C CA . GLY B 1 143 ? -10.641 47.5 26.594 1 40.53 143 GLY B CA 1
ATOM 4017 C C . GLY B 1 143 ? -9.938 48.188 25.438 1 40.53 143 GLY B C 1
ATOM 4018 O O . GLY B 1 143 ? -9.328 49.25 25.625 1 40.53 143 GLY B O 1
ATOM 4019 N N . ALA B 1 144 ? -9.766 47.594 24.469 1 38.75 144 ALA B N 1
ATOM 4020 C CA . ALA B 1 144 ? -9.039 48.219 23.375 1 38.75 144 ALA B CA 1
ATOM 4021 C C . ALA B 1 144 ? -9.719 49.531 22.938 1 38.75 144 ALA B C 1
ATOM 4023 O O . ALA B 1 144 ? -10.93 49.562 22.719 1 38.75 144 ALA B O 1
ATOM 4024 N N . LYS B 1 145 ? -9.336 50.688 23.562 1 41.22 145 LYS B N 1
ATOM 4025 C CA . LYS B 1 145 ? -9.797 52.062 23.266 1 41.22 145 LYS B CA 1
ATOM 4026 C C . LYS B 1 145 ? -9.875 52.281 21.75 1 41.22 145 LYS B C 1
ATOM 4028 O O . LYS B 1 145 ? -10.453 53.281 21.312 1 41.22 145 LYS B O 1
ATOM 4033 N N . THR B 1 146 ? -8.93 52 21 1 34 146 THR B N 1
ATOM 4034 C CA . THR B 1 146 ? -8.938 52.219 19.562 1 34 146 THR B CA 1
ATOM 4035 C C . THR B 1 146 ? -9.625 51.062 18.844 1 34 146 THR B C 1
ATOM 4037 O O . THR B 1 146 ? -9.328 49.906 19.109 1 34 146 THR B O 1
ATOM 4040 N N . PRO B 1 147 ? -10.766 51.312 18.531 1 35.84 147 PRO B N 1
ATOM 4041 C CA . PRO B 1 147 ? -11.375 50.281 17.688 1 35.84 147 PRO B CA 1
ATOM 4042 C C . PRO B 1 147 ? -10.344 49.469 16.922 1 35.84 147 PRO B C 1
ATOM 4044 O O . PRO B 1 147 ? -9.266 49.969 16.594 1 35.84 147 PRO B O 1
ATOM 4047 N N . ASP B 1 148 ? -10.266 48.062 17.078 1 39.5 148 ASP B N 1
ATOM 4048 C CA . ASP B 1 148 ? -9.469 47.188 16.234 1 39.5 148 ASP B CA 1
ATOM 4049 C C . ASP B 1 148 ? -9.211 47.844 14.875 1 39.5 148 ASP B C 1
ATOM 4051 O O . ASP B 1 148 ? -10.133 48.031 14.086 1 39.5 148 ASP B O 1
ATOM 4055 N N . ALA B 1 149 ? -8.812 48.938 14.922 1 38.62 149 ALA B N 1
ATOM 4056 C CA . ALA B 1 149 ? -8.508 49.406 13.57 1 38.62 149 ALA B CA 1
ATOM 4057 C C . ALA B 1 149 ? -8.195 48.25 12.648 1 38.62 149 ALA B C 1
ATOM 4059 O O . ALA B 1 149 ? -7.16 47.594 12.789 1 38.62 149 ALA B O 1
ATOM 4060 N N . GLY B 1 150 ? -9.188 47.469 12.281 1 42.97 150 GLY B N 1
ATOM 4061 C CA . GLY B 1 150 ? -9.273 46.375 11.32 1 42.97 150 GLY B CA 1
ATOM 4062 C C . GLY B 1 150 ? -7.984 45.594 11.211 1 42.97 150 GLY B C 1
ATOM 4063 O O . GLY B 1 150 ? -6.977 45.938 11.828 1 42.97 150 GLY B O 1
ATOM 4064 N N . ALA B 1 151 ? -8.039 44.125 10.633 1 48.97 151 ALA B N 1
ATOM 4065 C CA . ALA B 1 151 ? -7.004 43.281 10.039 1 48.97 151 ALA B CA 1
ATOM 4066 C C . ALA B 1 151 ? -5.926 44.125 9.375 1 48.97 151 ALA B C 1
ATOM 4068 O O . ALA B 1 151 ? -4.969 43.594 8.812 1 48.97 151 ALA B O 1
ATOM 4069 N N . GLU B 1 152 ? -6.129 45.531 9.461 1 52.06 152 GLU B N 1
ATOM 4070 C CA . GLU B 1 152 ? -5.223 46.375 8.664 1 52.06 152 GLU B CA 1
ATOM 4071 C C . GLU B 1 152 ? -3.842 46.438 9.312 1 52.06 152 GLU B C 1
ATOM 4073 O O . GLU B 1 152 ? -3.729 46.688 10.516 1 52.06 152 GLU B O 1
ATOM 4078 N N . GLY B 1 153 ? -2.902 45.781 8.852 1 71.44 153 GLY B N 1
ATOM 4079 C CA . GLY B 1 153 ? -1.479 45.844 9.148 1 71.44 153 GLY B CA 1
ATOM 4080 C C . GLY B 1 153 ? -0.934 44.531 9.703 1 71.44 153 GLY B C 1
ATOM 4081 O O . GLY B 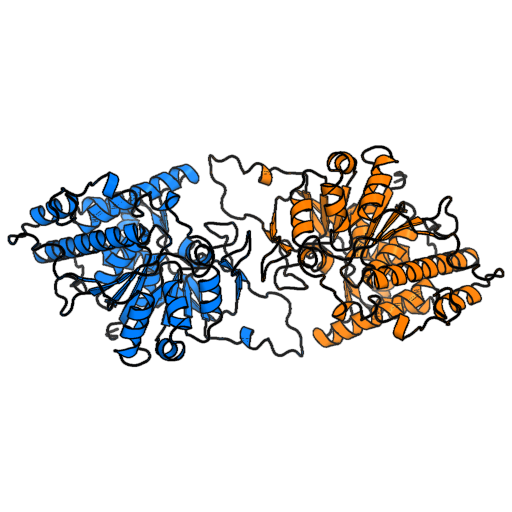1 153 ? 0.281 44.375 9.836 1 71.44 153 GLY B O 1
ATOM 4082 N N . LEU B 1 154 ? -1.91 43.656 10.148 1 78.5 154 LEU B N 1
ATOM 4083 C CA . LEU B 1 154 ? -1.469 42.375 10.719 1 78.5 154 LEU B CA 1
ATOM 4084 C C . LEU B 1 154 ? -0.787 41.531 9.664 1 78.5 154 LEU B C 1
ATOM 4086 O O . LEU B 1 154 ? 0.125 40.75 9.977 1 78.5 154 LEU B O 1
ATOM 4090 N N . TYR B 1 155 ? -1.311 41.719 8.492 1 85.38 155 TYR B N 1
ATOM 4091 C CA . TYR B 1 155 ? -0.789 40.875 7.398 1 85.38 155 TYR B CA 1
ATOM 4092 C C . TYR B 1 155 ? -0.843 41.656 6.078 1 85.38 155 TYR B C 1
ATOM 4094 O O . TYR B 1 155 ? -1.507 42.688 5.977 1 85.38 155 TYR B O 1
ATOM 4102 N N . THR B 1 156 ? -0.028 41.25 5.172 1 86.5 156 THR B N 1
ATOM 4103 C CA . THR B 1 156 ? -0.112 41.656 3.773 1 86.5 156 THR B CA 1
ATOM 4104 C C . THR B 1 156 ? -0.379 40.438 2.871 1 86.5 156 THR B C 1
ATOM 4106 O O . THR B 1 156 ? 0.168 39.375 3.09 1 86.5 156 THR B O 1
ATOM 4109 N N . VAL B 1 157 ? -1.257 40.625 1.935 1 88.75 157 VAL B N 1
ATOM 4110 C CA . VAL B 1 157 ? -1.507 39.562 0.949 1 88.75 157 VAL B CA 1
ATOM 4111 C C . VAL B 1 157 ? -0.558 39.75 -0.235 1 88.75 157 VAL B C 1
ATOM 4113 O O . VAL B 1 157 ? -0.566 40.781 -0.905 1 88.75 157 VAL B O 1
ATOM 4116 N N . SER B 1 158 ? 0.179 38.719 -0.418 1 92.25 158 SER B N 1
ATOM 4117 C CA . SER B 1 158 ? 1.179 38.781 -1.479 1 92.25 158 SER B CA 1
ATOM 4118 C C . SER B 1 158 ? 0.527 38.75 -2.855 1 92.25 158 SER B C 1
ATOM 4120 O O . SER B 1 158 ? -0.453 38.031 -3.064 1 92.25 158 SER B O 1
ATOM 4122 N N . GLU B 1 159 ? 1.155 39.469 -3.805 1 90.69 159 GLU B N 1
ATOM 4123 C CA . GLU B 1 159 ? 0.768 39.344 -5.207 1 90.69 159 GLU B CA 1
ATOM 4124 C C . GLU B 1 159 ? 1.328 38.062 -5.82 1 90.69 159 GLU B C 1
ATOM 4126 O O . GLU B 1 159 ? 0.882 37.625 -6.883 1 90.69 159 GLU B O 1
ATOM 4131 N N . ARG B 1 160 ? 2.27 37.5 -5.129 1 93.75 160 ARG B N 1
ATOM 4132 C CA . ARG B 1 160 ? 2.867 36.219 -5.57 1 93.75 160 ARG B CA 1
ATOM 4133 C C . ARG B 1 160 ? 2.002 35.031 -5.168 1 93.75 160 ARG B C 1
ATOM 4135 O O . ARG B 1 160 ? 1.36 35.062 -4.117 1 93.75 160 ARG B O 1
ATOM 4142 N N . SER B 1 161 ? 2.061 34.094 -6.082 1 94.56 161 SER B N 1
ATOM 4143 C CA . SER B 1 161 ? 1.468 32.812 -5.676 1 94.56 161 SER B CA 1
ATOM 4144 C C . SER B 1 161 ? 2.23 32.188 -4.508 1 94.56 161 SER B C 1
ATOM 4146 O O . SER B 1 161 ? 3.352 32.625 -4.203 1 94.56 161 SER B O 1
ATOM 4148 N N . ALA B 1 162 ? 1.6 31.281 -3.863 1 97.56 162 ALA B N 1
ATOM 4149 C CA . ALA B 1 162 ? 2.248 30.625 -2.732 1 97.56 162 ALA B CA 1
ATOM 4150 C C . ALA B 1 162 ? 3.605 30.047 -3.135 1 97.56 162 ALA B C 1
ATOM 4152 O O . ALA B 1 162 ? 4.594 30.219 -2.414 1 97.56 162 ALA B O 1
ATOM 4153 N N . GLU B 1 163 ? 3.664 29.312 -4.312 1 98.56 163 GLU B N 1
ATOM 4154 C CA . GLU B 1 163 ? 4.934 28.734 -4.742 1 98.56 163 GLU B CA 1
ATOM 4155 C C . GLU B 1 163 ? 5.957 29.828 -5.051 1 98.56 163 GLU B C 1
ATOM 4157 O O . GLU B 1 163 ? 7.141 29.688 -4.738 1 98.56 163 GLU B O 1
ATOM 4162 N N . ASP B 1 164 ? 5.484 30.953 -5.602 1 97.62 164 ASP B N 1
ATOM 4163 C CA . ASP B 1 164 ? 6.387 32.062 -5.906 1 97.62 164 ASP B CA 1
ATOM 4164 C C . ASP B 1 164 ? 6.84 32.781 -4.633 1 97.62 164 ASP B C 1
ATOM 4166 O O . ASP B 1 164 ? 7.969 33.25 -4.559 1 97.62 164 ASP B O 1
ATOM 4170 N N . GLU B 1 165 ? 5.957 32.875 -3.627 1 97.56 165 GLU B N 1
ATOM 4171 C CA . GLU B 1 165 ? 6.324 33.469 -2.355 1 97.56 165 GLU B CA 1
ATOM 4172 C C . GLU B 1 165 ? 7.359 32.625 -1.613 1 97.56 165 GLU B C 1
ATOM 4174 O O . GLU B 1 165 ? 8.281 33.188 -1.002 1 97.56 165 GLU B O 1
ATOM 4179 N N . ILE B 1 166 ? 7.227 31.312 -1.678 1 98.81 166 ILE B N 1
ATOM 4180 C CA . ILE B 1 166 ? 8.2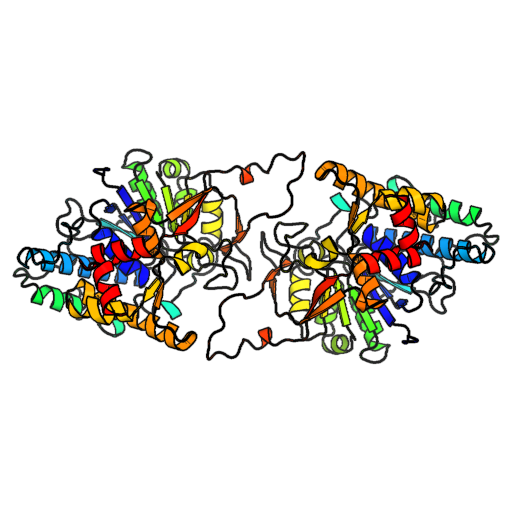27 30.422 -1.104 1 98.81 166 ILE B CA 1
ATOM 4181 C C . ILE B 1 166 ? 9.586 30.688 -1.742 1 98.81 166 ILE B C 1
ATOM 4183 O O . ILE B 1 166 ? 10.578 30.891 -1.039 1 98.81 166 ILE B O 1
ATOM 4187 N N . ILE B 1 167 ? 9.578 30.766 -3.041 1 98.81 167 ILE B N 1
ATOM 4188 C CA . ILE B 1 167 ? 10.805 31 -3.793 1 98.81 167 ILE B CA 1
ATOM 4189 C C . ILE B 1 167 ? 11.383 32.375 -3.404 1 98.81 167 ILE B C 1
ATOM 4191 O O . ILE B 1 167 ? 12.586 32.469 -3.141 1 98.81 167 ILE B O 1
ATOM 4195 N N . HIS B 1 168 ? 10.555 33.344 -3.324 1 98.5 168 HIS B N 1
ATOM 4196 C CA . HIS B 1 168 ? 10.984 34.719 -2.99 1 98.5 168 HIS B CA 1
ATOM 4197 C C . HIS B 1 168 ? 11.633 34.75 -1.613 1 98.5 168 HIS B C 1
ATOM 4199 O O . HIS B 1 168 ? 12.688 35.375 -1.444 1 98.5 168 HIS B O 1
ATOM 4205 N N . GLN B 1 169 ? 10.992 34.125 -0.634 1 98 169 GLN B N 1
ATOM 4206 C CA . GLN B 1 169 ? 11.531 34.125 0.722 1 98 169 GLN B CA 1
ATOM 4207 C C . GLN B 1 169 ? 12.898 33.438 0.763 1 98 169 GLN B C 1
ATOM 4209 O O . GLN B 1 169 ? 13.812 33.906 1.438 1 98 169 GLN B O 1
ATOM 4214 N N . LEU B 1 170 ? 13.039 32.344 0.038 1 98.62 170 LEU B N 1
ATOM 4215 C CA . LEU B 1 170 ? 14.305 31.609 0.016 1 98.62 170 LEU B CA 1
ATOM 4216 C C . LEU B 1 170 ? 15.383 32.438 -0.692 1 98.62 170 LEU B C 1
ATOM 4218 O O . LEU B 1 170 ? 16.562 32.344 -0.329 1 98.62 170 LEU B O 1
ATOM 4222 N N . GLN B 1 171 ? 15.008 33.219 -1.648 1 98.31 171 GLN B N 1
ATOM 4223 C CA . GLN B 1 171 ? 15.945 34.062 -2.379 1 98.31 171 GLN B CA 1
ATOM 4224 C C . GLN B 1 171 ? 16.359 35.281 -1.548 1 98.31 171 GLN B C 1
ATOM 4226 O O . GLN B 1 171 ? 17.484 35.75 -1.66 1 98.31 171 GLN B O 1
ATOM 4231 N N . SER B 1 172 ? 15.469 35.75 -0.75 1 96.81 172 SER B N 1
ATOM 4232 C CA . SER B 1 172 ? 15.641 37 -0.054 1 96.81 172 SER B CA 1
ATOM 4233 C C . SER B 1 172 ? 16.328 36.812 1.296 1 96.81 172 SER B C 1
ATOM 4235 O O . SER B 1 172 ? 16.594 37.781 2.004 1 96.81 172 SER B O 1
ATOM 4237 N N . HIS B 1 173 ? 16.594 35.594 1.701 1 96.25 173 HIS B N 1
ATOM 4238 C CA . HIS B 1 173 ? 17.25 35.281 2.975 1 96.25 173 HIS B CA 1
ATOM 4239 C C . HIS B 1 173 ? 18.484 34.438 2.77 1 96.25 173 HIS B C 1
ATOM 4241 O O . HIS B 1 173 ? 18.656 33.812 1.72 1 96.25 173 HIS B O 1
ATOM 4247 N N . PRO B 1 174 ? 19.438 34.469 3.748 1 97 174 PRO B N 1
ATOM 4248 C CA . PRO B 1 174 ? 20.625 33.625 3.617 1 97 174 PRO B CA 1
ATOM 4249 C C . PRO B 1 174 ? 20.281 32.125 3.473 1 97 174 PRO B C 1
ATOM 4251 O O . PRO B 1 174 ? 19.281 31.656 4.027 1 97 174 PRO B O 1
ATOM 4254 N N . ASP B 1 175 ? 21.188 31.422 2.787 1 98 175 ASP B N 1
ATOM 4255 C CA . ASP B 1 175 ? 20.984 30 2.555 1 98 175 ASP B CA 1
ATOM 4256 C C . ASP B 1 175 ? 20.812 29.25 3.873 1 98 175 ASP B C 1
ATOM 4258 O O . ASP B 1 175 ? 21.484 29.562 4.863 1 98 175 ASP B O 1
ATOM 4262 N N . LYS B 1 176 ? 19.953 28.266 3.859 1 97.88 176 LYS B N 1
ATOM 4263 C CA . LYS B 1 176 ? 19.781 27.297 4.945 1 97.88 176 LYS B CA 1
ATOM 4264 C C . LYS B 1 176 ? 19.328 28 6.227 1 97.88 176 LYS B C 1
ATOM 4266 O O . LYS B 1 176 ? 19.719 27.594 7.324 1 97.88 176 LYS B O 1
ATOM 4271 N N . THR B 1 177 ? 18.5 29.062 6.078 1 97.19 177 THR B N 1
ATOM 4272 C CA . THR B 1 177 ? 18.031 29.766 7.266 1 97.19 177 THR B CA 1
ATOM 4273 C C . THR B 1 177 ? 16.516 29.641 7.398 1 97.19 177 THR B C 1
ATOM 4275 O O . THR B 1 177 ? 15.961 29.859 8.477 1 97.19 177 THR B O 1
ATOM 4278 N N . ILE B 1 178 ? 15.844 29.312 6.293 1 97.88 178 ILE B N 1
ATOM 4279 C CA . ILE B 1 178 ? 14.383 29.234 6.309 1 97.88 178 ILE B CA 1
ATOM 4280 C C . ILE B 1 178 ? 13.938 27.781 6.379 1 97.88 178 ILE B C 1
ATOM 4282 O O . ILE B 1 178 ? 14.406 26.953 5.602 1 97.88 178 ILE B O 1
ATOM 4286 N N . THR B 1 179 ? 13.117 27.5 7.324 1 98.38 179 THR B N 1
ATOM 4287 C CA . THR B 1 179 ? 12.43 26.219 7.402 1 98.38 179 THR B CA 1
ATOM 4288 C C . THR B 1 179 ? 11 26.328 6.891 1 98.38 179 THR B C 1
ATOM 4290 O O . THR B 1 179 ? 10.297 27.297 7.199 1 98.38 179 THR B O 1
ATOM 4293 N N . ILE B 1 180 ? 10.617 25.406 6.059 1 98.81 180 ILE B N 1
ATOM 4294 C CA . ILE B 1 180 ? 9.227 25.328 5.621 1 98.81 180 ILE B CA 1
ATOM 4295 C C . ILE B 1 180 ? 8.469 24.312 6.469 1 98.81 180 ILE B C 1
ATOM 4297 O O . ILE B 1 180 ? 8.836 23.141 6.5 1 98.81 180 ILE B O 1
ATOM 4301 N N . LEU B 1 181 ? 7.5 24.766 7.223 1 98.75 181 LEU B N 1
ATOM 4302 C CA . LEU B 1 181 ? 6.57 23.891 7.934 1 98.75 181 LEU B CA 1
ATOM 4303 C C . LEU B 1 181 ? 5.328 23.625 7.094 1 98.75 181 LEU B C 1
ATOM 4305 O O . LEU B 1 181 ? 4.438 24.469 7 1 98.75 181 LEU B O 1
ATOM 4309 N N . ALA B 1 182 ? 5.277 22.438 6.516 1 98.88 182 ALA B N 1
ATOM 4310 C CA . ALA B 1 182 ? 4.168 22.047 5.652 1 98.88 182 ALA B CA 1
ATOM 4311 C C . ALA B 1 182 ? 3.117 21.25 6.426 1 98.88 182 ALA B C 1
ATOM 4313 O O . ALA B 1 182 ? 3.27 20.047 6.633 1 98.88 182 ALA B O 1
ATOM 4314 N N . LEU B 1 183 ? 1.996 21.891 6.719 1 98.75 183 LEU B N 1
ATOM 4315 C CA . LEU B 1 183 ? 0.958 21.312 7.566 1 98.75 183 LEU B CA 1
ATOM 4316 C C . LEU B 1 183 ? -0.173 20.734 6.723 1 98.75 183 LEU B C 1
ATOM 4318 O O . LEU B 1 183 ? -1 19.969 7.227 1 98.75 183 LEU B O 1
ATOM 4322 N N . GLY B 1 184 ? -0.258 21.141 5.473 1 98.69 184 GLY B N 1
ATOM 4323 C CA . GLY B 1 184 ? -1.242 20.625 4.535 1 98.69 184 GLY B CA 1
ATOM 4324 C C . GLY B 1 184 ? -0.624 19.844 3.395 1 98.69 184 GLY B C 1
ATOM 4325 O O . GLY B 1 184 ? 0.534 19.422 3.479 1 98.69 184 GLY B O 1
ATOM 4326 N N . PRO B 1 185 ? -1.456 19.609 2.336 1 98.81 185 PRO B N 1
ATOM 4327 C CA . PRO B 1 185 ? -0.9 18.969 1.138 1 98.81 185 PRO B CA 1
ATOM 4328 C C . PRO B 1 185 ? 0.31 19.719 0.582 1 98.81 185 PRO B C 1
ATOM 4330 O O . PRO B 1 185 ? 0.355 20.953 0.63 1 98.81 185 PRO B O 1
ATOM 4333 N N . LEU B 1 186 ? 1.209 19.047 0.008 1 98.88 186 LEU B N 1
ATOM 4334 C CA . LEU B 1 186 ? 2.514 19.594 -0.357 1 98.88 186 LEU B CA 1
ATOM 4335 C C . LEU B 1 186 ? 2.463 20.266 -1.725 1 98.88 186 LEU B C 1
ATOM 4337 O O . LEU B 1 186 ? 3.496 20.453 -2.369 1 98.88 186 LEU B O 1
ATOM 4341 N N . SER B 1 187 ? 1.332 20.656 -2.191 1 98.75 187 SER B N 1
ATOM 4342 C CA . SER B 1 187 ? 1.126 21.188 -3.533 1 98.75 187 SER B CA 1
ATOM 4343 C C . SER B 1 187 ? 2.012 22.406 -3.787 1 98.75 187 SER B C 1
ATOM 4345 O O . SER B 1 187 ? 2.719 22.469 -4.793 1 98.75 187 SER B O 1
ATOM 4347 N N . ASN B 1 188 ? 1.997 23.406 -2.885 1 98.81 188 ASN B N 1
ATOM 4348 C CA . ASN B 1 188 ? 2.781 24.625 -3.059 1 98.81 188 ASN B CA 1
ATOM 4349 C C . ASN B 1 188 ? 4.277 24.328 -3.068 1 98.81 188 ASN B C 1
ATOM 4351 O O . ASN B 1 188 ? 5.016 24.875 -3.893 1 98.81 188 ASN B O 1
ATOM 4355 N N . VAL B 1 189 ? 4.684 23.453 -2.168 1 98.94 189 VAL B N 1
ATOM 4356 C CA . VAL B 1 189 ? 6.098 23.125 -2.039 1 98.94 189 VAL B CA 1
ATOM 4357 C C . VAL B 1 189 ? 6.578 22.422 -3.309 1 98.94 189 VAL B C 1
ATOM 4359 O O . VAL B 1 189 ? 7.641 22.75 -3.842 1 98.94 189 VAL B O 1
ATOM 4362 N N . ALA B 1 190 ? 5.781 21.453 -3.762 1 98.94 190 ALA B N 1
ATOM 4363 C CA . ALA B 1 190 ? 6.148 20.719 -4.969 1 98.94 190 ALA B CA 1
ATOM 4364 C C . ALA B 1 190 ? 6.211 21.641 -6.18 1 98.94 190 ALA B C 1
ATOM 4366 O O . ALA B 1 190 ? 7.113 21.531 -7.012 1 98.94 190 ALA B O 1
ATOM 4367 N N . ARG B 1 1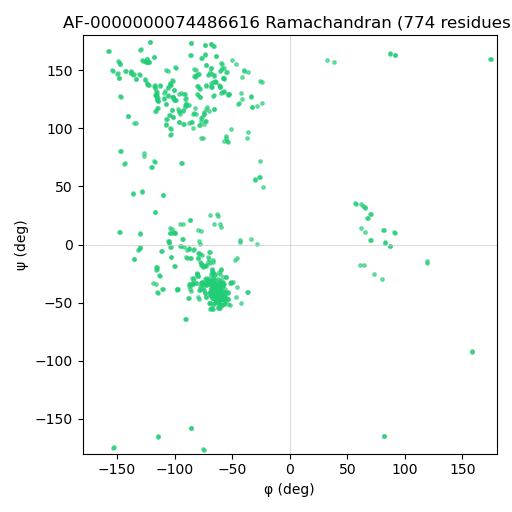91 ? 5.258 22.547 -6.301 1 98.75 191 ARG B N 1
ATOM 4368 C CA . ARG B 1 191 ? 5.266 23.5 -7.402 1 98.75 191 ARG B CA 1
ATOM 4369 C C . ARG B 1 191 ? 6.5 24.406 -7.34 1 98.75 191 ARG B C 1
ATOM 4371 O O . ARG B 1 191 ? 7.09 24.719 -8.375 1 98.75 191 ARG B O 1
ATOM 4378 N N . ALA B 1 192 ? 6.863 24.844 -6.145 1 98.88 192 ALA B N 1
ATOM 4379 C CA . ALA B 1 192 ? 8.07 25.641 -5.98 1 98.88 192 ALA B CA 1
ATOM 4380 C C . ALA B 1 192 ? 9.305 24.875 -6.434 1 98.88 192 ALA B C 1
ATOM 4382 O O . ALA B 1 192 ? 10.18 25.422 -7.113 1 98.88 192 ALA B O 1
ATOM 4383 N N . MET B 1 193 ? 9.344 23.578 -6.086 1 98.81 193 MET B N 1
ATOM 4384 C CA . MET B 1 193 ? 10.445 22.719 -6.477 1 98.81 193 MET B CA 1
ATOM 4385 C C . MET B 1 193 ? 10.547 22.609 -7.996 1 98.81 193 MET B C 1
ATOM 4387 O O . MET B 1 193 ? 11.641 22.625 -8.555 1 98.81 193 MET B O 1
ATOM 4391 N N . GLN B 1 194 ? 9.422 22.453 -8.641 1 98.44 194 GLN B N 1
ATOM 4392 C CA . GLN B 1 194 ? 9.391 22.328 -10.094 1 98.44 194 GLN B CA 1
ATOM 4393 C C . GLN B 1 194 ? 9.805 23.625 -10.766 1 98.44 194 GLN B C 1
ATOM 4395 O O . GLN B 1 194 ? 10.516 23.609 -11.781 1 98.44 194 GLN B O 1
ATOM 4400 N N . LYS B 1 195 ? 9.414 24.719 -10.211 1 98.12 195 LYS B N 1
ATOM 4401 C CA . LYS B 1 195 ? 9.641 26.031 -10.805 1 98.12 195 LYS B CA 1
ATOM 4402 C C . LYS B 1 195 ? 11.078 26.5 -10.594 1 98.12 195 LYS B C 1
ATOM 4404 O O . LYS B 1 195 ? 11.664 27.141 -11.469 1 98.12 195 LYS B O 1
ATOM 4409 N N . ALA B 1 196 ? 11.656 26.234 -9.414 1 98.62 196 ALA B N 1
ATOM 4410 C CA . ALA B 1 196 ? 12.984 26.734 -9.07 1 98.62 196 ALA B CA 1
ATOM 4411 C C . ALA B 1 196 ? 13.766 25.719 -8.25 1 98.62 196 ALA B C 1
ATOM 4413 O O . ALA B 1 196 ? 14.109 25.969 -7.094 1 98.62 196 ALA B O 1
ATOM 4414 N N . PRO B 1 197 ? 14.172 24.625 -8.852 1 98.25 197 PRO B N 1
ATOM 4415 C CA . PRO B 1 197 ? 14.836 23.531 -8.133 1 98.25 197 PRO B CA 1
ATOM 4416 C C . PRO B 1 197 ? 16.125 23.984 -7.43 1 98.25 197 PRO B C 1
ATOM 4418 O O . PRO B 1 197 ? 16.406 23.562 -6.309 1 98.25 197 PRO B O 1
ATOM 4421 N N . GLU B 1 198 ? 16.875 24.906 -8.016 1 98.25 198 GLU B N 1
ATOM 4422 C CA . GLU B 1 198 ? 18.125 25.344 -7.406 1 98.25 198 GLU B CA 1
ATOM 4423 C C . GLU B 1 198 ? 17.859 26.234 -6.195 1 98.25 198 GLU B C 1
ATOM 4425 O O . GLU B 1 198 ? 18.562 26.141 -5.184 1 98.25 198 GLU B O 1
ATOM 4430 N N . THR B 1 199 ? 16.906 27.109 -6.312 1 98.69 199 THR B N 1
ATOM 4431 C CA . THR B 1 199 ? 16.547 27.969 -5.191 1 98.69 199 THR B CA 1
ATOM 4432 C C . THR B 1 199 ? 16.062 27.156 -4.004 1 98.69 199 THR B C 1
ATOM 4434 O O . THR B 1 199 ? 16.375 27.469 -2.854 1 98.69 199 THR B O 1
ATOM 4437 N N . MET B 1 200 ? 15.352 26.078 -4.293 1 98.69 200 MET B N 1
ATOM 4438 C CA . MET B 1 200 ? 14.773 25.25 -3.23 1 98.69 200 MET B CA 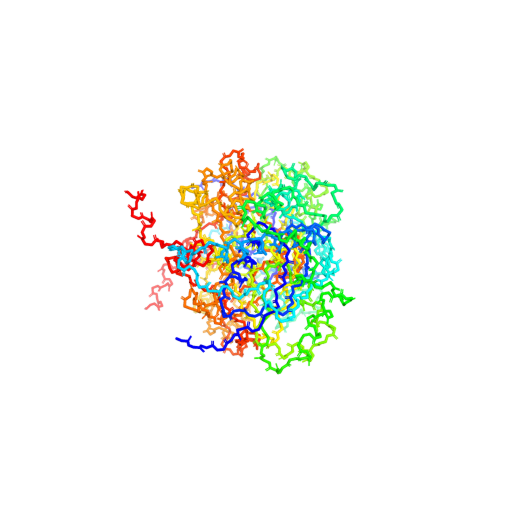1
ATOM 4439 C C . MET B 1 200 ? 15.867 24.547 -2.436 1 98.69 200 MET B C 1
ATOM 4441 O O . MET B 1 200 ? 15.656 24.172 -1.283 1 98.69 200 MET B O 1
ATOM 4445 N N . LYS B 1 201 ? 16.984 24.406 -2.994 1 98.12 201 LYS B N 1
ATOM 4446 C CA . LYS B 1 201 ? 18.109 23.797 -2.285 1 98.12 201 LYS B CA 1
ATOM 4447 C C . LYS B 1 201 ? 18.578 24.688 -1.133 1 98.12 201 LYS B C 1
ATOM 4449 O O . LYS B 1 201 ? 19.328 24.234 -0.269 1 98.12 201 LYS B O 1
ATOM 4454 N N . LYS B 1 202 ? 18.125 25.922 -1.117 1 98.38 202 LYS B N 1
ATOM 4455 C CA . LYS B 1 202 ? 18.531 26.875 -0.076 1 98.38 202 LYS B CA 1
ATOM 4456 C C . LYS B 1 202 ? 17.75 26.641 1.211 1 98.38 202 LYS B C 1
ATOM 4458 O O . LYS B 1 202 ? 18.078 27.188 2.262 1 98.38 202 LYS B O 1
ATOM 4463 N N . VAL B 1 203 ? 16.75 25.766 1.195 1 98.62 203 VAL B N 1
ATOM 4464 C CA . VAL B 1 203 ? 15.898 25.531 2.361 1 98.62 203 VAL B CA 1
ATOM 4465 C C . VAL B 1 203 ? 16.703 24.844 3.459 1 98.62 203 VAL B C 1
ATOM 4467 O O . VAL B 1 203 ? 17.547 23.984 3.174 1 98.62 203 VAL B O 1
ATOM 4470 N N . LYS B 1 204 ? 16.516 25.297 4.648 1 97.75 204 LYS B N 1
ATOM 4471 C CA . LYS B 1 204 ? 17.141 24.609 5.777 1 97.75 204 LYS B CA 1
ATOM 4472 C C . LYS B 1 204 ? 16.547 23.219 5.984 1 97.75 204 LYS B C 1
ATOM 4474 O O . LYS B 1 204 ? 17.266 22.219 6.027 1 97.75 204 LYS B O 1
ATOM 4479 N N . HIS B 1 205 ? 15.164 23.203 6.148 1 97.56 205 HIS B N 1
ATOM 4480 C CA . HIS B 1 205 ? 14.375 21.969 6.246 1 97.56 205 HIS B CA 1
ATOM 4481 C C . HIS B 1 205 ? 12.969 22.172 5.691 1 97.56 205 HIS B C 1
ATOM 4483 O O . HIS B 1 205 ? 12.453 23.297 5.688 1 97.56 205 HIS B O 1
ATOM 4489 N N . ILE B 1 206 ? 12.516 21.109 5.145 1 98.69 206 ILE B N 1
ATOM 4490 C CA . ILE B 1 206 ? 11.07 20.969 4.98 1 98.69 206 ILE B CA 1
ATOM 4491 C C . ILE B 1 206 ? 10.531 19.984 6.02 1 98.69 206 ILE B C 1
ATOM 4493 O O . ILE B 1 206 ? 10.883 18.797 6.004 1 98.69 206 ILE B O 1
ATOM 4497 N N . ILE B 1 207 ? 9.766 20.484 6.953 1 98.62 207 ILE B N 1
ATOM 4498 C CA . ILE B 1 207 ? 9.125 19.625 7.953 1 98.62 207 ILE B CA 1
ATOM 4499 C C . ILE B 1 207 ? 7.652 19.438 7.59 1 98.62 207 ILE B C 1
ATOM 4501 O O . ILE B 1 207 ? 6.879 20.391 7.574 1 98.62 207 ILE B O 1
ATOM 4505 N N . SER B 1 208 ? 7.312 18.203 7.293 1 98.75 208 SER B N 1
ATOM 4506 C CA . SER B 1 208 ? 5.98 17.906 6.77 1 98.75 208 SER B CA 1
ATOM 4507 C C . SER B 1 208 ? 5.184 17.047 7.734 1 98.75 208 SER B C 1
ATOM 4509 O O . SER B 1 208 ? 5.66 16 8.18 1 98.75 208 SER B O 1
ATOM 4511 N N . MET B 1 209 ? 4 17.516 8.102 1 98.69 209 MET B N 1
ATOM 4512 C CA . MET B 1 209 ? 2.994 16.625 8.672 1 98.69 209 MET B CA 1
ATOM 4513 C C . MET B 1 209 ? 2.336 15.789 7.59 1 98.69 209 MET B C 1
ATOM 4515 O O . MET B 1 209 ? 1.664 16.312 6.707 1 98.69 209 MET B O 1
ATOM 4519 N N . GLY B 1 210 ? 2.627 14.5 7.578 1 98.62 210 GLY B N 1
ATOM 4520 C CA . GLY B 1 210 ? 2.07 13.656 6.531 1 98.62 210 GLY B CA 1
ATOM 4521 C C . GLY B 1 210 ? 2.609 12.242 6.559 1 98.62 210 GLY B C 1
ATOM 4522 O O . GLY B 1 210 ? 3.633 11.977 7.191 1 98.62 210 GLY B O 1
ATOM 4523 N N . GLY B 1 211 ? 1.845 11.438 5.941 1 98.5 211 GLY B N 1
ATOM 4524 C CA . GLY B 1 211 ? 2.293 10.062 5.742 1 98.5 211 GLY B CA 1
ATOM 4525 C C . GLY B 1 211 ? 1.858 9.133 6.852 1 98.5 211 GLY B C 1
ATOM 4526 O O . GLY B 1 211 ? 1.457 9.578 7.93 1 98.5 211 GLY B O 1
ATOM 4527 N N . ALA B 1 212 ? 1.903 7.895 6.629 1 98.5 212 ALA B N 1
ATOM 4528 C CA . ALA B 1 212 ? 1.73 6.742 7.516 1 98.5 212 ALA B CA 1
ATOM 4529 C C . ALA B 1 212 ? 2.723 5.637 7.176 1 98.5 212 ALA B C 1
ATOM 4531 O O . ALA B 1 212 ? 2.615 4.996 6.125 1 98.5 212 ALA B O 1
ATOM 4532 N N . ILE B 1 213 ? 3.674 5.453 8.109 1 96.88 213 ILE B N 1
ATOM 4533 C CA . ILE B 1 213 ? 4.77 4.539 7.801 1 96.88 213 ILE B CA 1
ATOM 4534 C C . ILE B 1 213 ? 4.41 3.129 8.258 1 96.88 213 ILE B C 1
ATOM 4536 O O . ILE B 1 213 ? 4.316 2.209 7.441 1 96.88 213 ILE B O 1
ATOM 4540 N N . ASN B 1 214 ? 4.242 2.887 9.477 1 95.62 214 ASN B N 1
ATOM 4541 C CA . ASN B 1 214 ? 3.838 1.62 10.078 1 95.62 214 ASN B CA 1
ATOM 4542 C C . ASN B 1 214 ? 2.496 1.741 10.797 1 95.62 214 ASN B C 1
ATOM 4544 O O . ASN B 1 214 ? 2.271 1.085 11.812 1 95.62 214 ASN B O 1
ATOM 4548 N N . HIS B 1 215 ? 1.662 2.623 10.367 1 96.5 215 HIS B N 1
ATOM 4549 C CA . HIS B 1 215 ? 0.345 2.943 10.906 1 96.5 215 HIS B CA 1
ATOM 4550 C C . HIS B 1 215 ? -0.71 2.967 9.805 1 96.5 215 HIS B C 1
ATOM 4552 O O . HIS B 1 215 ? -0.403 3.275 8.648 1 96.5 215 HIS B O 1
ATOM 4558 N N . PRO B 1 216 ? -1.99 2.527 10.172 1 96.62 216 PRO B N 1
ATOM 4559 C CA . PRO B 1 216 ? -3.037 2.703 9.164 1 96.62 216 PRO B CA 1
ATOM 4560 C C . PRO B 1 216 ? -3.225 4.164 8.758 1 96.62 216 PRO B C 1
ATOM 4562 O O . PRO B 1 216 ? -2.838 5.07 9.5 1 96.62 216 PRO B O 1
ATOM 4565 N N . GLY B 1 217 ? -3.76 4.32 7.531 1 97.06 217 GLY B N 1
ATOM 4566 C CA . GLY B 1 217 ? -4.133 5.668 7.133 1 97.06 217 GLY B CA 1
ATOM 4567 C C . GLY B 1 217 ? -5.312 6.219 7.918 1 97.06 217 GLY B C 1
ATOM 4568 O O . GLY B 1 217 ? -5.895 5.516 8.75 1 97.06 217 GLY B O 1
ATOM 4569 N N . ASN B 1 218 ? -5.605 7.48 7.711 1 95.25 218 ASN B N 1
ATOM 4570 C CA . ASN B 1 218 ? -6.754 8.078 8.383 1 95.25 218 ASN B CA 1
ATOM 4571 C C . ASN B 1 218 ? -7.852 8.453 7.387 1 95.25 218 ASN B C 1
ATOM 4573 O O . ASN B 1 218 ? -9.023 8.531 7.754 1 95.25 218 ASN B O 1
ATOM 4577 N N . ILE B 1 219 ? -7.508 8.727 6.133 1 96.06 219 ILE B N 1
ATOM 4578 C CA . ILE B 1 219 ? -8.508 9.055 5.121 1 96.06 219 ILE B CA 1
ATOM 4579 C C . ILE B 1 219 ? -8.82 7.805 4.293 1 96.06 219 ILE B C 1
ATOM 4581 O O . ILE B 1 219 ? -9.961 7.609 3.863 1 96.06 219 ILE B O 1
ATOM 4585 N N . THR B 1 220 ? -7.828 6.977 3.986 1 96.5 220 THR B N 1
ATOM 4586 C CA . THR B 1 220 ? -7.957 5.629 3.443 1 96.5 220 THR B CA 1
ATOM 4587 C C . THR B 1 220 ? -7.301 4.605 4.367 1 96.5 220 THR B C 1
ATOM 4589 O O . THR B 1 220 ? -6.633 4.977 5.336 1 96.5 220 THR B O 1
ATOM 4592 N N . PRO B 1 221 ? -7.438 3.342 4.074 1 96.81 221 PRO B N 1
ATOM 4593 C CA . PRO B 1 221 ? -6.809 2.338 4.938 1 96.81 221 PRO B CA 1
ATOM 4594 C C . PRO B 1 221 ? -5.293 2.496 5.02 1 96.81 221 PRO B C 1
ATOM 4596 O O . PRO B 1 221 ? -4.68 2.098 6.016 1 96.81 221 PRO B O 1
ATOM 4599 N N . VAL B 1 222 ? -4.684 3.201 3.977 1 97.94 222 VAL B N 1
ATOM 4600 C CA . VAL B 1 222 ? -3.229 3.105 3.939 1 97.94 222 VAL B CA 1
ATOM 4601 C C . VAL B 1 222 ? -2.623 4.5 3.818 1 97.94 222 VAL B C 1
ATOM 4603 O O . VAL B 1 222 ? -1.399 4.66 3.859 1 97.94 222 VAL B O 1
ATOM 4606 N N . SER B 1 223 ? -3.439 5.586 3.709 1 98.44 223 SER B N 1
ATOM 4607 C CA . SER B 1 223 ? -2.873 6.895 3.408 1 98.44 223 SER B CA 1
ATOM 4608 C C . SER B 1 223 ? -3.299 7.934 4.441 1 98.44 223 SER B C 1
ATOM 4610 O O . SER B 1 223 ? -4.438 7.91 4.918 1 98.44 223 SER B O 1
ATOM 4612 N N . GLU B 1 224 ? -2.42 8.805 4.793 1 98.62 224 GLU B N 1
ATOM 4613 C CA . GLU B 1 224 ? -2.674 10.016 5.566 1 98.62 224 GLU B CA 1
ATOM 4614 C C . GLU B 1 224 ? -3.262 11.117 4.688 1 98.62 224 GLU B C 1
ATOM 4616 O O . GLU B 1 224 ? -2.945 11.211 3.498 1 98.62 224 GLU B O 1
ATOM 4621 N N . PHE B 1 225 ? -4.09 11.93 5.176 1 98.56 225 PHE B N 1
ATOM 4622 C CA . PHE B 1 225 ? -4.926 12.859 4.426 1 98.56 225 PHE B CA 1
ATOM 4623 C C . PHE B 1 225 ? -4.074 13.805 3.59 1 98.56 225 PHE B C 1
ATOM 4625 O O . PHE B 1 225 ? -4.328 13.992 2.398 1 98.56 225 PHE B O 1
ATOM 4632 N N . ASN B 1 226 ? -3.043 14.516 4.176 1 98.75 226 ASN B N 1
ATOM 4633 C CA . ASN B 1 226 ? -2.27 15.508 3.43 1 98.75 226 ASN B CA 1
ATOM 4634 C C . ASN B 1 226 ? -1.62 14.891 2.193 1 98.75 226 ASN B C 1
ATOM 4636 O O . ASN B 1 226 ? -1.652 15.477 1.111 1 98.75 226 ASN B O 1
ATOM 4640 N N . TRP B 1 227 ? -1.066 13.758 2.398 1 98.81 227 TRP B N 1
ATOM 4641 C CA . TRP B 1 227 ? -0.349 13.117 1.298 1 98.81 227 TRP B CA 1
ATOM 4642 C C . TRP B 1 227 ? -1.317 12.43 0.343 1 98.81 227 TRP B C 1
ATOM 4644 O O . TRP B 1 227 ? -1.032 12.297 -0.849 1 98.81 227 TRP B O 1
ATOM 4654 N N . PHE B 1 228 ? -2.494 12.008 0.84 1 98.69 228 PHE B N 1
ATOM 4655 C CA . PHE B 1 228 ? -3.57 11.547 -0.031 1 98.69 228 PHE B CA 1
ATOM 4656 C C . PHE B 1 228 ? -4.086 12.688 -0.899 1 98.69 228 PHE B C 1
ATOM 4658 O O . PHE B 1 228 ? -4.332 12.508 -2.094 1 98.69 228 PHE B O 1
ATOM 4665 N N . ALA B 1 229 ? -4.254 13.859 -0.319 1 98.62 229 ALA B N 1
ATOM 4666 C CA . ALA B 1 229 ? -4.875 15.008 -0.98 1 98.62 229 ALA B CA 1
ATOM 4667 C C . ALA B 1 229 ? -4.012 15.508 -2.133 1 98.62 229 ALA B C 1
ATOM 4669 O O . ALA B 1 229 ? -4.508 16.172 -3.049 1 98.62 229 ALA B O 1
ATOM 4670 N N . ASP B 1 230 ? -2.742 15.273 -2.086 1 98.69 230 ASP B N 1
ATOM 4671 C CA . ASP B 1 230 ? -1.868 15.5 -3.234 1 98.69 230 ASP B CA 1
ATOM 4672 C C . ASP B 1 230 ? -0.729 14.484 -3.264 1 98.69 230 ASP B C 1
ATOM 4674 O O . ASP B 1 230 ? 0.406 14.805 -2.906 1 98.69 230 ASP B O 1
ATOM 4678 N N . GLY B 1 231 ? -1.082 13.289 -3.773 1 98.62 231 GLY B N 1
ATOM 4679 C CA . GLY B 1 231 ? -0.138 12.18 -3.785 1 98.62 231 GLY B CA 1
ATOM 4680 C C . GLY B 1 231 ? 1.087 12.453 -4.637 1 98.62 231 GLY B C 1
ATOM 4681 O O . GLY B 1 231 ? 2.201 12.078 -4.27 1 98.62 231 GLY B O 1
ATOM 4682 N N . LEU B 1 232 ? 0.926 13.07 -5.789 1 98.75 232 LEU B N 1
ATOM 4683 C CA . LEU B 1 232 ? 2.045 13.375 -6.672 1 98.75 232 LEU B CA 1
ATOM 4684 C C . LEU B 1 232 ? 3.012 14.352 -6.016 1 98.75 232 LEU B C 1
ATOM 4686 O O . LEU B 1 232 ? 4.23 14.188 -6.109 1 98.75 232 LEU B O 1
ATOM 4690 N N . ALA B 1 233 ? 2.469 15.375 -5.359 1 98.88 233 ALA B N 1
ATOM 4691 C CA . ALA B 1 233 ? 3.326 16.328 -4.664 1 98.88 233 ALA B CA 1
ATOM 4692 C C . ALA B 1 233 ? 4.164 15.641 -3.594 1 98.88 233 ALA B C 1
ATOM 4694 O O . ALA B 1 233 ? 5.371 15.867 -3.492 1 98.88 233 ALA B O 1
ATOM 4695 N N . ALA B 1 234 ? 3.48 14.805 -2.799 1 98.88 234 ALA B N 1
ATOM 4696 C CA . ALA B 1 234 ? 4.199 14.07 -1.761 1 98.88 234 ALA B CA 1
ATOM 4697 C C . ALA B 1 234 ? 5.289 13.188 -2.365 1 98.88 234 ALA B C 1
ATOM 4699 O O . ALA B 1 234 ? 6.406 13.133 -1.848 1 98.88 234 ALA B O 1
ATOM 4700 N N . HIS B 1 235 ? 4.969 12.516 -3.447 1 98.69 235 HIS B N 1
ATOM 4701 C CA . HIS B 1 235 ? 5.93 11.68 -4.16 1 98.69 235 HIS B CA 1
ATOM 4702 C C . HIS B 1 235 ? 7.156 12.477 -4.574 1 98.69 235 HIS B C 1
ATOM 4704 O O . HIS B 1 235 ? 8.289 12.055 -4.332 1 98.69 235 HIS B O 1
ATOM 4710 N N . LEU B 1 236 ? 6.961 13.625 -5.18 1 98.56 236 LEU B N 1
ATOM 4711 C CA . LEU B 1 236 ? 8.047 14.445 -5.703 1 98.56 236 LEU B CA 1
ATOM 4712 C C . LEU B 1 236 ? 8.922 14.977 -4.57 1 98.56 236 LEU B C 1
ATOM 4714 O O . LEU B 1 236 ? 10.148 14.953 -4.668 1 98.56 236 LEU B O 1
ATOM 4718 N N . VAL B 1 237 ? 8.297 15.445 -3.492 1 98.75 237 VAL B N 1
ATOM 4719 C CA . VAL B 1 237 ? 9.047 16.047 -2.385 1 98.75 237 VAL B CA 1
ATOM 4720 C C . VAL B 1 237 ? 9.883 14.969 -1.694 1 98.75 237 VAL B C 1
ATOM 4722 O O . VAL B 1 237 ? 11.07 15.18 -1.427 1 98.75 237 VAL B O 1
ATOM 4725 N N . ILE B 1 238 ? 9.336 13.805 -1.466 1 98.06 238 ILE B N 1
ATOM 4726 C CA . ILE B 1 238 ? 10.039 12.734 -0.773 1 98.06 238 ILE B CA 1
ATOM 4727 C C . ILE B 1 238 ? 11.156 12.188 -1.661 1 98.06 238 ILE B C 1
ATOM 4729 O O . ILE B 1 238 ? 12.219 11.805 -1.166 1 98.06 238 ILE B O 1
ATOM 4733 N N . ALA B 1 239 ? 10.945 12.227 -2.934 1 96.5 239 ALA B N 1
ATOM 4734 C CA . ALA B 1 239 ? 11.93 11.695 -3.875 1 96.5 239 ALA B CA 1
ATOM 4735 C C . ALA B 1 239 ? 13.062 12.695 -4.098 1 96.5 239 ALA B C 1
ATOM 4737 O O . ALA B 1 239 ? 14.094 12.359 -4.676 1 96.5 239 ALA B O 1
ATOM 4738 N N . SER B 1 240 ? 12.883 13.906 -3.646 1 96.56 240 SER B N 1
ATOM 4739 C CA . SER B 1 240 ? 13.875 14.945 -3.887 1 96.56 240 SER B CA 1
ATOM 4740 C C . SER B 1 240 ? 15.117 14.742 -3.029 1 96.56 240 SER B C 1
ATOM 4742 O O . SER B 1 240 ? 15.148 13.852 -2.176 1 96.56 240 SER B O 1
ATOM 4744 N N . SER B 1 241 ? 16.156 15.523 -3.275 1 95 241 SER B N 1
ATOM 4745 C CA . SER B 1 241 ? 17.391 15.492 -2.486 1 95 241 SER B CA 1
ATOM 4746 C C . SER B 1 241 ? 17.359 16.516 -1.361 1 95 241 SER B C 1
ATOM 4748 O O . SER B 1 241 ? 18.359 16.719 -0.669 1 95 241 SER B O 1
ATOM 4750 N N . LEU B 1 242 ? 16.234 17.203 -1.184 1 97.5 242 LEU B N 1
ATOM 4751 C CA . LEU B 1 242 ? 16.109 18.234 -0.162 1 97.5 242 LEU B CA 1
ATOM 4752 C C . LEU B 1 242 ? 16.031 17.609 1.229 1 97.5 242 LEU B C 1
ATOM 4754 O O . LEU B 1 242 ? 15.664 16.453 1.375 1 97.5 242 LEU B O 1
ATOM 4758 N N . PRO B 1 243 ? 16.438 18.391 2.223 1 97.75 243 PRO B N 1
ATOM 4759 C CA . PRO B 1 243 ? 16.297 17.906 3.598 1 97.75 243 PRO B CA 1
ATOM 4760 C C . PRO B 1 243 ? 14.859 17.906 4.094 1 97.75 243 PRO B C 1
ATOM 4762 O O . PRO B 1 243 ? 14.32 18.969 4.418 1 97.75 243 PRO B O 1
ATOM 4765 N N . VAL B 1 244 ? 14.266 16.734 4.195 1 98.25 244 VAL B N 1
ATOM 4766 C CA . VAL B 1 244 ? 12.859 16.609 4.57 1 98.25 244 VAL B CA 1
ATOM 4767 C C . VAL B 1 244 ? 12.742 15.859 5.891 1 98.25 244 VAL B C 1
ATOM 4769 O O . VAL B 1 244 ? 13.375 14.812 6.078 1 98.25 244 VAL B O 1
ATOM 4772 N N . ARG B 1 245 ? 12.023 16.422 6.836 1 98.06 245 ARG B N 1
ATOM 4773 C CA . ARG B 1 245 ? 11.602 15.75 8.055 1 98.06 245 ARG B CA 1
ATOM 4774 C C . ARG B 1 245 ? 10.094 15.484 8.047 1 98.06 245 ARG B C 1
ATOM 4776 O O . ARG B 1 245 ? 9.305 16.375 7.719 1 98.06 245 ARG B O 1
ATOM 4783 N N . VAL B 1 246 ? 9.773 14.266 8.344 1 98.5 246 VAL B N 1
ATOM 4784 C CA . VAL B 1 246 ? 8.375 13.859 8.227 1 98.5 246 VAL B CA 1
ATOM 4785 C C . VAL B 1 246 ? 7.824 13.508 9.609 1 98.5 246 VAL B C 1
ATOM 4787 O O . VAL B 1 246 ? 8.461 12.773 10.375 1 98.5 246 VAL B O 1
ATOM 4790 N N . LEU B 1 247 ? 6.719 14.055 10.008 1 98.62 247 LEU B N 1
ATOM 4791 C CA . LEU B 1 247 ? 5.93 13.641 11.164 1 98.62 247 LEU B CA 1
ATOM 4792 C C . LEU B 1 247 ? 4.691 12.867 10.727 1 98.62 247 LEU B C 1
ATOM 4794 O O . LEU B 1 247 ? 3.646 13.461 10.453 1 98.62 247 LEU B O 1
ATOM 4798 N N . PRO B 1 248 ? 4.793 11.547 10.695 1 98.62 248 PRO B N 1
ATOM 4799 C CA . PRO B 1 248 ? 3.693 10.719 10.203 1 98.62 248 PRO B CA 1
ATOM 4800 C C . PRO B 1 248 ? 2.66 10.406 11.289 1 98.62 248 PRO B C 1
ATOM 4802 O O . PRO B 1 248 ? 2.865 10.742 12.453 1 98.62 248 PRO B O 1
ATOM 4805 N N . LEU B 1 249 ? 1.577 9.781 10.867 1 98.31 249 LEU B N 1
ATOM 4806 C CA . LEU B 1 249 ? 0.53 9.352 11.789 1 98.31 249 LEU B CA 1
ATOM 4807 C C . LEU B 1 249 ? 1.104 8.469 12.891 1 98.31 249 LEU B C 1
ATOM 4809 O O . LEU B 1 249 ? 0.608 8.484 14.023 1 98.31 249 LEU B O 1
ATOM 4813 N N . ASP B 1 250 ? 2.188 7.766 12.633 1 97.88 250 ASP B N 1
ATOM 4814 C CA . ASP B 1 250 ? 2.857 6.879 13.586 1 97.88 250 ASP B CA 1
ATOM 4815 C C . ASP B 1 250 ? 3.135 7.594 14.906 1 97.88 250 ASP B C 1
ATOM 4817 O O . ASP B 1 250 ? 3.039 6.992 15.977 1 97.88 250 ASP B O 1
ATOM 4821 N N . VAL B 1 251 ? 3.395 8.867 14.797 1 97.75 251 VAL B N 1
ATOM 4822 C CA . VAL B 1 251 ? 3.811 9.609 15.992 1 97.75 251 VAL B CA 1
ATOM 4823 C C . VAL B 1 251 ? 2.705 10.57 16.406 1 97.75 251 VAL B C 1
ATOM 4825 O O . VAL B 1 251 ? 2.439 10.734 17.609 1 97.75 251 VAL B O 1
ATOM 4828 N N . THR B 1 252 ? 2.037 11.172 15.453 1 96.94 252 THR B N 1
ATOM 4829 C CA . THR B 1 252 ? 1.085 12.227 15.805 1 96.94 252 THR B CA 1
ATOM 4830 C C . THR B 1 252 ? -0.172 11.625 16.438 1 96.94 252 THR B C 1
ATOM 4832 O O . THR B 1 252 ? -0.82 12.266 17.266 1 96.94 252 THR B O 1
ATOM 4835 N N . MET B 1 253 ? -0.515 10.406 16.047 1 94.06 253 MET B N 1
ATOM 4836 C CA . MET B 1 253 ? -1.714 9.758 16.578 1 94.06 253 MET B CA 1
ATOM 4837 C C . MET B 1 253 ? -1.483 9.242 17.984 1 94.06 253 MET B C 1
ATOM 4839 O O . MET B 1 253 ? -2.436 8.898 18.688 1 94.06 253 MET B O 1
ATOM 4843 N N . VAL B 1 254 ? -0.254 9.297 18.391 1 89.12 254 VAL B N 1
ATOM 4844 C CA . VAL B 1 254 ? 0.073 8.727 19.688 1 89.12 254 VAL B CA 1
ATOM 4845 C C . VAL B 1 254 ? 0.526 9.828 20.641 1 89.12 254 VAL B C 1
ATOM 4847 O O . VAL B 1 254 ? 0.011 9.953 21.75 1 89.12 254 VAL B O 1
ATOM 4850 N N . SER B 1 255 ? 1.285 10.703 20.156 1 86.94 255 SER B N 1
ATOM 4851 C CA . SER B 1 255 ? 2.023 11.586 21.047 1 86.94 255 SER B CA 1
ATOM 4852 C C . SER B 1 255 ? 1.377 12.969 21.109 1 86.94 255 SER B C 1
ATOM 4854 O O . SER B 1 255 ? 1.793 13.82 21.906 1 86.94 255 SER B O 1
ATOM 4856 N N . ALA B 1 256 ? 0.325 13.172 20.344 1 91.38 256 ALA B N 1
ATOM 4857 C CA . ALA B 1 256 ? -0.269 14.5 20.297 1 91.38 256 ALA B CA 1
ATOM 4858 C C . ALA B 1 256 ? -1.77 14.445 20.562 1 91.38 256 ALA B C 1
ATOM 4860 O O . ALA B 1 256 ? -2.557 15.094 19.875 1 91.38 256 ALA B O 1
ATOM 4861 N N . VAL B 1 257 ? -2.152 13.742 21.516 1 91.19 257 VAL B N 1
ATOM 4862 C CA . VAL B 1 257 ? -3.564 13.57 21.844 1 91.19 257 VAL B CA 1
ATOM 4863 C C . VAL B 1 257 ? -3.932 14.453 23.031 1 91.19 257 VAL B C 1
ATOM 4865 O O . VAL B 1 257 ? -3.271 14.406 24.062 1 91.19 257 VAL B O 1
ATOM 4868 N N . VAL B 1 258 ? -4.941 15.25 22.875 1 93.25 258 VAL B N 1
ATOM 4869 C CA . VAL B 1 258 ? -5.465 16.125 23.906 1 93.25 258 VAL B CA 1
ATOM 4870 C C . VAL B 1 258 ? -6.883 15.695 24.281 1 93.25 258 VAL B C 1
ATOM 4872 O O . VAL B 1 258 ? -7.762 15.617 23.422 1 93.25 258 VAL B O 1
ATOM 4875 N N . GLU B 1 259 ? -7.078 15.438 25.531 1 92.5 259 GLU B N 1
ATOM 4876 C CA . GLU B 1 259 ? -8.406 15.078 26.016 1 92.5 259 GLU B CA 1
ATOM 4877 C C . GLU B 1 259 ? -9.273 16.312 26.203 1 92.5 259 GLU B C 1
ATOM 4879 O O . GLU B 1 259 ? -8.836 17.312 26.781 1 92.5 259 GLU B O 1
ATOM 4884 N N . SER B 1 260 ? -10.492 16.188 25.766 1 92.31 260 SER B N 1
ATOM 4885 C CA . SER B 1 260 ? -11.383 17.344 25.797 1 92.31 260 SER B CA 1
ATOM 4886 C C . SER B 1 260 ? -11.711 17.766 27.219 1 92.31 260 SER B C 1
ATOM 4888 O O . SER B 1 260 ? -11.953 18.938 27.484 1 92.31 260 SER B O 1
ATOM 4890 N N . ARG B 1 261 ? -11.711 16.906 28.156 1 91.69 261 ARG B N 1
ATOM 4891 C CA . ARG B 1 261 ? -12.055 17.234 29.531 1 91.69 261 ARG B CA 1
ATOM 4892 C C . ARG B 1 261 ? -11.125 18.297 30.094 1 91.69 261 ARG B C 1
ATOM 4894 O O . ARG B 1 261 ? -11.57 19.203 30.812 1 91.69 261 ARG B O 1
ATOM 4901 N N . TYR B 1 262 ? -9.867 18.234 29.781 1 91.81 262 TYR B N 1
ATOM 4902 C CA . TYR B 1 262 ? -8.914 19.219 30.281 1 91.81 262 TYR B CA 1
ATOM 4903 C C . TYR B 1 262 ? -9.133 20.578 29.641 1 91.81 262 TYR B C 1
ATOM 4905 O O . TYR B 1 262 ? -8.945 21.609 30.266 1 91.81 262 TYR B O 1
ATOM 4913 N N . LEU B 1 263 ? -9.531 20.578 28.391 1 92.94 263 LEU B N 1
ATOM 4914 C CA . LEU B 1 263 ? -9.805 21.812 27.688 1 92.94 263 LEU B CA 1
ATOM 4915 C C . LEU B 1 263 ? -11.031 22.516 28.266 1 92.94 263 LEU B C 1
ATOM 4917 O O . LEU B 1 263 ? -11.008 23.719 28.516 1 92.94 263 LEU B O 1
ATOM 4921 N N . TYR B 1 264 ? -12.031 21.781 28.516 1 91.25 264 TYR B N 1
ATOM 4922 C CA . TYR B 1 264 ? -13.266 22.375 29 1 91.25 264 TYR B CA 1
ATOM 4923 C C . TYR B 1 264 ? -13.172 22.734 30.469 1 91.25 264 TYR B C 1
ATOM 4925 O O . TYR B 1 264 ? -13.742 23.734 30.922 1 91.25 264 TYR B O 1
ATOM 4933 N N . GLU B 1 265 ? -12.453 21.984 31.203 1 92.19 265 GLU B N 1
ATOM 4934 C CA . GLU B 1 265 ? -12.336 22.219 32.625 1 92.19 265 GLU B CA 1
ATOM 4935 C C . GLU B 1 265 ? -11.383 23.391 32.906 1 92.19 265 GLU B C 1
ATOM 4937 O O . GLU B 1 265 ? -11.602 24.172 33.844 1 92.19 265 GLU B O 1
ATOM 4942 N N . HIS B 1 266 ? -10.336 23.484 32.125 1 92.31 266 HIS B N 1
ATOM 4943 C CA . HIS B 1 266 ? -9.273 24.406 32.5 1 92.31 266 HIS B CA 1
ATOM 4944 C C . HIS B 1 266 ? -9.102 25.516 31.484 1 92.31 266 HIS B C 1
ATOM 4946 O O . HIS B 1 266 ? -8.734 26.641 31.828 1 92.31 266 HIS B O 1
ATOM 4952 N N . VAL B 1 267 ? -9.305 25.281 30.25 1 93.75 267 VAL B N 1
ATOM 4953 C CA . VAL B 1 267 ? -9.039 26.25 29.203 1 93.75 267 VAL B CA 1
ATOM 4954 C C . VAL B 1 267 ? -10.266 27.125 28.984 1 93.75 267 VAL B C 1
ATOM 4956 O O . VAL B 1 267 ? -10.148 28.359 28.891 1 93.75 267 VAL B O 1
ATOM 4959 N N . ALA B 1 268 ? -11.391 26.531 28.906 1 92.38 268 ALA B N 1
ATOM 4960 C CA . ALA B 1 268 ? -12.633 27.266 28.703 1 92.38 268 ALA B CA 1
ATOM 4961 C C . ALA B 1 268 ? -12.844 28.312 29.797 1 92.38 268 ALA B C 1
ATOM 4963 O O . ALA B 1 268 ? -13.336 29.406 29.547 1 92.38 268 ALA B O 1
ATOM 4964 N N . ALA B 1 269 ? -12.422 28 30.938 1 90.94 269 ALA B N 1
ATOM 4965 C CA . ALA B 1 269 ? -12.664 28.844 32.094 1 90.94 269 ALA B CA 1
ATOM 4966 C C . ALA B 1 269 ? -11.82 30.109 32.062 1 90.94 269 ALA B C 1
ATOM 4968 O O . ALA B 1 269 ? -12.133 31.109 32.719 1 90.94 269 ALA B O 1
ATOM 4969 N N . LEU B 1 270 ? -10.781 30.109 31.25 1 89.06 270 LEU B N 1
ATOM 4970 C CA . LEU B 1 270 ? -9.922 31.281 31.141 1 89.06 270 LEU B CA 1
ATOM 4971 C C . LEU B 1 270 ? -10.664 32.438 30.5 1 89.06 270 LEU B C 1
ATOM 4973 O O . LEU B 1 270 ? -10.359 33.594 30.766 1 89.06 270 LEU B O 1
ATOM 4977 N N . SER B 1 271 ? -11.547 32.156 29.594 1 88.81 271 SER B N 1
ATOM 4978 C CA . SER B 1 271 ? -12.406 33.125 28.922 1 88.81 271 SER B CA 1
ATOM 4979 C C . SER B 1 271 ? -11.586 34.219 28.234 1 88.81 271 SER B C 1
ATOM 4981 O O . SER B 1 271 ? -11.891 35.406 28.344 1 88.81 271 SER B O 1
ATOM 4983 N N . THR B 1 272 ? -10.438 33.844 27.703 1 86.69 272 THR B N 1
ATOM 4984 C CA . THR B 1 272 ? -9.633 34.719 26.859 1 86.69 272 THR B CA 1
ATOM 4985 C C . THR B 1 272 ? -10.078 34.625 25.406 1 86.69 272 THR B C 1
ATOM 4987 O O . THR B 1 272 ? -10.805 33.719 25.031 1 86.69 272 THR B O 1
ATOM 4990 N N . PRO B 1 273 ? -9.688 35.594 24.562 1 87.25 273 PRO B N 1
ATOM 4991 C CA . PRO B 1 273 ? -10.016 35.469 23.141 1 87.25 273 PRO B CA 1
ATOM 4992 C C . PRO B 1 273 ? -9.555 34.156 22.547 1 87.25 273 PRO B C 1
ATOM 4994 O O . PRO B 1 273 ? -10.289 33.531 21.781 1 87.25 273 PRO B O 1
ATOM 4997 N N . LEU B 1 274 ? -8.383 33.75 22.906 1 91.44 274 LEU B N 1
ATOM 4998 C CA . LEU B 1 274 ? -7.812 32.5 22.391 1 91.44 274 LEU B CA 1
ATOM 4999 C C . LEU B 1 274 ? -8.578 31.297 22.891 1 91.44 274 LEU B C 1
ATOM 5001 O O . LEU B 1 274 ? -8.953 30.422 22.109 1 91.44 274 LEU B O 1
ATOM 5005 N N . SER B 1 275 ? -8.789 31.172 24.234 1 93.06 275 SER B N 1
ATOM 5006 C CA . SER B 1 275 ? -9.461 30.016 24.812 1 93.06 275 SER B CA 1
ATOM 5007 C C . SER B 1 275 ? -10.891 29.875 24.281 1 93.06 275 SER B C 1
ATOM 5009 O O . SER B 1 275 ? -11.359 28.766 24.031 1 93.06 275 SER B O 1
ATOM 5011 N N . ASN B 1 276 ? -11.586 31.047 24.141 1 90.94 276 ASN B N 1
ATOM 5012 C CA . ASN B 1 276 ? -12.938 31.031 23.594 1 90.94 276 ASN B CA 1
ATOM 5013 C C . ASN B 1 276 ? -12.969 30.516 22.156 1 90.94 276 ASN B C 1
ATOM 5015 O O . ASN B 1 276 ? -13.836 29.734 21.797 1 90.94 276 ASN B O 1
ATOM 5019 N N . PHE B 1 277 ? -12.047 31 21.391 1 92.81 277 PHE B N 1
ATOM 5020 C CA . PHE B 1 277 ? -11.961 30.594 19.984 1 92.81 277 PHE B CA 1
ATOM 5021 C C . PHE B 1 277 ? -11.656 29.094 19.891 1 92.81 277 PHE B C 1
ATOM 5023 O O . PHE B 1 277 ? -12.367 28.375 19.188 1 92.81 277 PHE B O 1
ATOM 5030 N N . VAL B 1 278 ? -10.656 28.578 20.625 1 95.56 278 VAL B N 1
ATOM 5031 C CA . VAL B 1 278 ? -10.203 27.188 20.547 1 95.56 278 VAL B CA 1
ATOM 5032 C C . VAL B 1 278 ? -11.312 26.25 21 1 95.56 278 VAL B C 1
ATOM 5034 O O . VAL B 1 278 ? -11.594 25.25 20.344 1 95.56 278 VAL B O 1
ATOM 5037 N N . THR B 1 279 ? -12 26.531 22.078 1 94.56 279 THR B N 1
ATOM 5038 C CA . THR B 1 279 ? -13.031 25.641 22.625 1 94.56 279 THR B CA 1
ATOM 5039 C C . THR B 1 279 ? -14.234 25.578 21.688 1 94.56 279 THR B C 1
ATOM 5041 O O . THR B 1 279 ? -14.977 24.594 21.688 1 94.56 279 THR B O 1
ATOM 5044 N N . GLN B 1 280 ? -14.398 26.625 20.906 1 93.5 280 GLN B N 1
ATOM 5045 C CA . GLN B 1 280 ? -15.508 26.625 19.969 1 93.5 280 GLN B CA 1
ATOM 5046 C C . GLN B 1 280 ? -15.188 25.797 18.719 1 93.5 280 GLN B C 1
ATOM 5048 O O . GLN B 1 280 ? -16.016 24.984 18.281 1 93.5 280 GLN B O 1
ATOM 5053 N N . ILE B 1 281 ? -14.039 25.938 18.141 1 95.88 281 ILE B N 1
ATOM 5054 C CA . ILE B 1 281 ? -13.75 25.344 16.844 1 95.88 281 ILE B CA 1
ATOM 5055 C C . ILE B 1 281 ? -13.531 23.844 17 1 95.88 281 ILE B C 1
ATOM 5057 O O . ILE B 1 281 ? -13.648 23.078 16.047 1 95.88 281 ILE B O 1
ATOM 5061 N N . ILE B 1 282 ? -13.242 23.344 18.188 1 96.5 282 ILE B N 1
ATOM 5062 C CA . ILE B 1 282 ? -12.93 21.938 18.375 1 96.5 282 ILE B CA 1
ATOM 5063 C C . ILE B 1 282 ? -14.219 21.141 18.562 1 96.5 282 ILE B C 1
ATOM 5065 O O . ILE B 1 282 ? -14.211 19.906 18.516 1 96.5 282 ILE B O 1
ATOM 5069 N N . GLN B 1 283 ? -15.32 21.812 18.766 1 94.75 283 GLN B N 1
ATOM 5070 C CA . GLN B 1 283 ? -16.562 21.156 19.156 1 94.75 283 GLN B CA 1
ATOM 5071 C C . GLN B 1 283 ? -17.016 20.172 18.062 1 94.75 283 GLN B C 1
ATOM 5073 O O . GLN B 1 283 ? -17.453 19.062 18.375 1 94.75 283 GLN B O 1
ATOM 5078 N N . HIS B 1 284 ? -16.938 20.625 16.828 1 93.56 284 HIS B N 1
ATOM 5079 C CA . HIS B 1 284 ? -17.375 19.781 15.727 1 93.56 284 HIS B CA 1
ATOM 5080 C C . HIS B 1 284 ? -16.609 18.469 15.695 1 93.56 284 HIS B C 1
ATOM 5082 O O . HIS B 1 284 ? -17.219 17.406 15.523 1 93.56 284 HIS B O 1
ATOM 5088 N N . ILE B 1 285 ? -15.328 18.531 15.859 1 95.38 285 ILE B N 1
ATOM 5089 C CA . ILE B 1 285 ? -14.484 17.344 15.828 1 95.38 285 ILE B CA 1
ATOM 5090 C C . ILE B 1 285 ? -14.82 16.438 17.016 1 95.38 285 ILE B C 1
ATOM 5092 O O . ILE B 1 285 ? -14.898 15.219 16.875 1 95.38 285 ILE B O 1
ATOM 5096 N N . LEU B 1 286 ? -15.023 17.016 18.188 1 95.19 286 LEU B N 1
ATOM 5097 C CA . LEU B 1 286 ? -15.336 16.25 19.391 1 95.19 286 LEU B CA 1
ATOM 5098 C C . LEU B 1 286 ? -16.656 15.5 19.219 1 95.19 286 LEU B C 1
ATOM 5100 O O . LEU B 1 286 ? -16.781 14.344 19.641 1 95.19 286 LEU B O 1
ATOM 5104 N N . GLN B 1 287 ? -17.609 16.156 18.641 1 94 287 GLN B N 1
ATOM 5105 C CA . GLN B 1 287 ? -18.891 15.508 18.375 1 94 287 GLN B CA 1
ATOM 5106 C C . GLN B 1 287 ? -18.719 14.352 17.406 1 94 287 GLN B C 1
ATOM 5108 O O . GLN B 1 287 ? -19.328 13.289 17.578 1 94 287 GLN B O 1
ATOM 5113 N N . LEU B 1 288 ? -17.969 14.594 16.406 1 92.06 288 LEU B N 1
ATOM 5114 C CA . LEU B 1 288 ? -17.734 13.562 15.398 1 92.06 288 LEU B CA 1
ATOM 5115 C C . LEU B 1 288 ? -17.047 12.352 16.016 1 92.06 288 LEU B C 1
ATOM 5117 O O . LEU B 1 288 ? -17.453 11.211 15.789 1 92.06 288 LEU B O 1
ATOM 5121 N N . THR B 1 289 ? -15.945 12.531 16.75 1 91.88 289 THR B N 1
ATOM 5122 C CA . THR B 1 289 ? -15.172 11.438 17.312 1 91.88 289 THR B CA 1
ATOM 5123 C C . THR B 1 289 ? -15.992 10.68 18.359 1 91.88 289 THR B C 1
ATOM 5125 O O . THR B 1 289 ? -15.875 9.461 18.484 1 91.88 289 THR B O 1
ATOM 5128 N N . GLU B 1 290 ? -16.766 11.414 19.062 1 92.06 290 GLU B N 1
ATOM 5129 C CA . GLU B 1 290 ? -17.656 10.773 20.016 1 92.06 290 GLU B CA 1
ATOM 5130 C C . GLU B 1 290 ? -18.656 9.859 19.328 1 92.06 290 GLU B C 1
ATOM 5132 O O . GLU B 1 290 ? -18.875 8.719 19.734 1 92.06 290 GLU B O 1
ATOM 5137 N N . ARG B 1 291 ? -19.234 10.344 18.328 1 90.88 291 ARG B N 1
ATOM 5138 C CA . ARG B 1 291 ? -20.234 9.594 17.578 1 90.88 291 ARG B CA 1
ATOM 5139 C C . ARG B 1 291 ? -19.609 8.398 16.875 1 90.88 291 ARG B C 1
ATOM 5141 O O . ARG B 1 291 ? -20.203 7.32 16.812 1 90.88 291 ARG B O 1
ATOM 5148 N N . SER B 1 292 ? -18.453 8.578 16.391 1 88.38 292 SER B N 1
ATOM 5149 C CA . SER B 1 292 ? -17.844 7.566 15.531 1 88.38 292 SER B CA 1
ATOM 5150 C C . SER B 1 292 ? -17.094 6.531 16.359 1 88.38 292 SER B C 1
ATOM 5152 O O . SER B 1 292 ? -17.062 5.348 16.016 1 88.38 292 SER B O 1
ATOM 5154 N N . TRP B 1 293 ? -16.484 6.957 17.484 1 88.62 293 TRP B N 1
ATOM 5155 C CA . TRP B 1 293 ? -15.586 6.051 18.188 1 88.62 293 TRP B CA 1
ATOM 5156 C C . TRP B 1 293 ? -15.836 6.078 19.688 1 88.62 293 TRP B C 1
ATOM 5158 O O . TRP B 1 293 ? -15.219 5.316 20.438 1 88.62 293 TRP B O 1
ATOM 5168 N N . GLY B 1 294 ? -16.562 6.98 20.172 1 88.69 294 GLY B N 1
ATOM 5169 C CA . GLY B 1 294 ? -16.969 6.988 21.578 1 88.69 294 GLY B CA 1
ATOM 5170 C C . GLY B 1 294 ? -16.016 7.754 22.469 1 88.69 294 GLY B C 1
ATOM 5171 O O . GLY B 1 294 ? -16.094 7.656 23.688 1 88.69 294 GLY B O 1
ATOM 5172 N N . TYR B 1 295 ? -15.094 8.453 21.828 1 87.44 295 TYR B N 1
ATOM 5173 C CA . TYR B 1 295 ? -14.172 9.203 22.672 1 87.44 295 TYR B CA 1
ATOM 5174 C C . TYR B 1 295 ? -14.188 10.68 22.312 1 87.44 295 TYR B C 1
ATOM 5176 O O . TYR B 1 295 ? -14.625 11.062 21.219 1 87.44 295 TYR B O 1
ATOM 5184 N N . ARG B 1 296 ? -13.719 11.477 23.281 1 90.12 296 ARG B N 1
ATOM 5185 C CA . ARG B 1 296 ? -13.648 12.922 23.094 1 90.12 296 ARG B CA 1
ATOM 5186 C C . ARG B 1 296 ? -12.211 13.422 23.219 1 90.12 296 ARG B C 1
ATOM 5188 O O . ARG B 1 296 ? -11.891 14.164 24.156 1 90.12 296 ARG B O 1
ATOM 5195 N N . TRP B 1 297 ? -11.445 13.047 22.328 1 90.38 297 TRP B N 1
ATOM 5196 C CA . TRP B 1 297 ? -10.086 13.57 22.281 1 90.38 297 TRP B CA 1
ATOM 5197 C C . TRP B 1 297 ? -9.758 14.141 20.906 1 90.38 297 TRP B C 1
ATOM 5199 O O . TRP B 1 297 ? -10.492 13.906 19.938 1 90.38 297 TRP B O 1
ATOM 5209 N N . LEU B 1 298 ? -8.82 14.984 20.859 1 93.62 298 LEU B N 1
ATOM 5210 C CA . LEU B 1 298 ? -8.305 15.617 19.656 1 93.62 298 LEU B CA 1
ATOM 5211 C C . LEU B 1 298 ? -6.855 15.203 19.406 1 93.62 298 LEU B C 1
ATOM 5213 O O . LEU B 1 298 ? -6.055 15.133 20.328 1 93.62 298 LEU B O 1
ATOM 5217 N N . THR B 1 299 ? -6.578 14.812 18.203 1 94.69 299 THR B N 1
ATOM 5218 C CA . THR B 1 299 ? -5.188 14.602 17.812 1 94.69 299 THR B CA 1
ATOM 5219 C C . THR B 1 299 ? -4.59 15.867 17.219 1 94.69 299 THR B C 1
ATOM 5221 O O . THR B 1 299 ? -5.082 16.391 16.219 1 94.69 299 THR B O 1
ATOM 5224 N N . MET B 1 300 ? -3.572 16.312 17.844 1 96.88 300 MET B N 1
ATOM 5225 C CA . MET B 1 300 ? -2.928 17.578 17.5 1 96.88 300 MET B CA 1
ATOM 5226 C C . MET B 1 300 ? -1.759 17.359 16.547 1 96.88 300 MET B C 1
ATOM 5228 O O . MET B 1 300 ? -0.607 17.625 16.891 1 96.88 300 MET B O 1
ATOM 5232 N N . HIS B 1 301 ? -2.068 16.984 15.281 1 97.94 301 HIS B N 1
ATOM 5233 C CA . HIS B 1 301 ? -1.061 16.672 14.273 1 97.94 301 HIS B CA 1
ATOM 5234 C C . HIS B 1 301 ? -0.174 17.891 14 1 97.94 301 HIS B C 1
ATOM 5236 O O . HIS B 1 301 ? 1.045 17.828 14.18 1 97.94 301 HIS B O 1
ATOM 5242 N N . ASP B 1 302 ? -0.802 18.953 13.68 1 98.5 302 ASP B N 1
ATOM 5243 C CA . ASP B 1 302 ? -0.088 20.141 13.203 1 98.5 302 ASP B CA 1
ATOM 5244 C C . ASP B 1 302 ? 0.606 20.859 14.359 1 98.5 302 ASP B C 1
ATOM 5246 O O . ASP B 1 302 ? 1.747 21.312 14.219 1 98.5 302 ASP B O 1
ATOM 5250 N N . PRO B 1 303 ? -0.005 20.953 15.57 1 98.25 303 PRO B N 1
ATOM 5251 C CA . PRO B 1 303 ? 0.706 21.547 16.703 1 98.25 303 PRO B CA 1
ATOM 5252 C C . PRO B 1 303 ? 1.975 20.797 17.078 1 98.25 303 PRO B C 1
ATOM 5254 O O . PRO B 1 303 ? 2.98 21.406 17.453 1 98.25 303 PRO B O 1
ATOM 5257 N N . LEU B 1 304 ? 1.914 19.469 17 1 98.19 304 LEU B N 1
ATOM 5258 C CA . LEU B 1 304 ? 3.135 18.703 17.266 1 98.19 304 LEU B CA 1
ATOM 5259 C C . LEU B 1 304 ? 4.211 19.047 16.234 1 98.19 304 LEU B C 1
ATOM 5261 O O . LEU B 1 304 ? 5.395 19.109 16.578 1 98.19 304 LEU B O 1
ATOM 5265 N N . THR B 1 305 ? 3.805 19.25 15 1 97.88 305 THR B N 1
ATOM 5266 C CA . THR B 1 305 ? 4.727 19.594 13.93 1 97.88 305 THR B CA 1
ATOM 5267 C C . THR B 1 305 ? 5.391 20.938 14.195 1 97.88 305 THR B C 1
ATOM 5269 O O . THR B 1 305 ? 6.598 21.094 14 1 97.88 305 THR B O 1
ATOM 5272 N N . ILE B 1 306 ? 4.637 21.922 14.703 1 96.69 306 ILE B N 1
ATOM 5273 C CA . ILE B 1 306 ? 5.195 23.203 15.117 1 96.69 306 ILE B CA 1
ATOM 5274 C C . ILE B 1 306 ? 6.082 23.016 16.344 1 96.69 306 ILE B C 1
ATOM 5276 O O . ILE B 1 306 ? 7.188 23.547 16.406 1 96.69 306 ILE B O 1
ATOM 5280 N N . GLY B 1 307 ? 5.598 22.234 17.266 1 95.31 307 GLY B N 1
ATOM 5281 C CA . GLY B 1 307 ? 6.266 22.031 18.531 1 95.31 307 GLY B CA 1
ATOM 5282 C C . GLY B 1 307 ? 7.652 21.438 18.406 1 95.31 307 GLY B C 1
ATOM 5283 O O . GLY B 1 307 ? 8.547 21.75 19.188 1 95.31 307 GLY B O 1
ATOM 5284 N N . CYS B 1 308 ? 7.828 20.609 17.438 1 94.31 308 CYS B N 1
ATOM 5285 C CA . CYS B 1 308 ? 9.117 19.953 17.281 1 94.31 308 CYS B CA 1
ATOM 5286 C C . CYS B 1 308 ? 10.203 20.953 16.906 1 94.31 308 CYS B C 1
ATOM 5288 O O . CYS B 1 308 ? 11.391 20.703 17.141 1 94.31 308 CYS B O 1
ATOM 5290 N N . LEU B 1 309 ? 9.812 22.094 16.312 1 92.62 309 LEU B N 1
ATOM 5291 C CA . LEU B 1 309 ? 10.766 23.156 16.031 1 92.62 309 LEU B CA 1
ATOM 5292 C C . LEU B 1 309 ? 11.133 23.922 17.297 1 92.62 309 LEU B C 1
ATOM 5294 O O . LEU B 1 309 ? 12.273 24.359 17.453 1 92.62 309 LEU B O 1
ATOM 5298 N N . VAL B 1 310 ? 10.156 24.031 18.172 1 91.81 310 VAL B N 1
ATOM 5299 C CA . VAL B 1 310 ? 10.336 24.75 19.438 1 91.81 310 VAL B CA 1
ATOM 5300 C C . VAL B 1 310 ? 11.203 23.938 20.391 1 91.81 310 VAL B C 1
ATOM 5302 O O . VAL B 1 310 ? 12.102 24.469 21.031 1 91.81 310 VAL B O 1
ATOM 5305 N N . ASP B 1 311 ? 10.922 22.734 20.469 1 93.75 311 ASP B N 1
ATOM 5306 C CA . ASP B 1 311 ? 11.648 21.766 21.297 1 93.75 311 ASP B CA 1
ATOM 5307 C C . ASP B 1 311 ? 11.914 20.484 20.531 1 93.75 311 ASP B C 1
ATOM 5309 O O . ASP B 1 311 ? 11.047 19.609 20.453 1 93.75 311 ASP B O 1
ATOM 5313 N N . ASN B 1 312 ? 13.102 20.297 20.109 1 91.38 312 ASN B N 1
ATOM 5314 C CA . ASN B 1 312 ? 13.469 19.188 19.234 1 91.38 312 ASN B CA 1
ATOM 5315 C C . ASN B 1 312 ? 13.414 17.859 19.984 1 91.38 312 ASN B C 1
ATOM 5317 O O . ASN B 1 312 ? 13.438 16.797 19.359 1 91.38 312 ASN B O 1
ATOM 5321 N N . SER B 1 313 ? 13.305 17.953 21.281 1 95.38 313 SER B N 1
ATOM 5322 C CA . SER B 1 313 ? 13.289 16.719 22.062 1 95.38 313 SER B CA 1
ATOM 5323 C C . SER B 1 313 ? 11.891 16.109 22.094 1 95.38 313 SER B C 1
ATOM 5325 O O . SER B 1 313 ? 11.711 14.992 22.578 1 95.38 313 SER B O 1
ATOM 5327 N N . LEU B 1 314 ? 10.945 16.781 21.516 1 96.5 314 LEU B N 1
ATOM 5328 C CA . LEU B 1 314 ? 9.578 16.266 21.516 1 96.5 314 LEU B CA 1
ATOM 5329 C C . LEU B 1 314 ? 9.469 15 20.688 1 96.5 314 LEU B C 1
ATOM 5331 O O . LEU B 1 314 ? 8.586 14.164 20.922 1 96.5 314 LEU B O 1
ATOM 5335 N N . VAL B 1 315 ? 10.336 14.898 19.625 1 97.38 315 VAL B N 1
ATOM 5336 C CA . VAL B 1 315 ? 10.242 13.758 18.719 1 97.38 315 VAL B CA 1
ATOM 5337 C C . VAL B 1 315 ? 11.641 13.258 18.375 1 97.38 315 VAL B C 1
ATOM 5339 O O . VAL B 1 315 ? 12.617 14.016 18.438 1 97.38 315 VAL B O 1
ATOM 5342 N N . GLU B 1 316 ? 11.773 12.008 18.172 1 97.69 316 GLU B N 1
ATOM 5343 C CA . GLU B 1 316 ? 13 11.391 17.672 1 97.69 316 GLU B CA 1
ATOM 5344 C C . GLU B 1 316 ? 12.914 11.125 16.172 1 97.69 316 GLU B C 1
ATOM 5346 O O . GLU B 1 316 ? 11.992 10.445 15.719 1 97.69 316 GLU B O 1
ATOM 5351 N N . PHE B 1 317 ? 13.898 11.672 15.414 1 96.56 317 PHE B N 1
ATOM 5352 C CA . PHE B 1 317 ? 13.938 11.469 13.969 1 96.56 317 PHE B CA 1
ATOM 5353 C C . PHE B 1 317 ? 14.977 10.414 13.594 1 96.56 317 PHE B C 1
ATOM 5355 O O . PHE B 1 317 ? 16.047 10.352 14.195 1 96.56 317 PHE B O 1
ATOM 5362 N N . GLU B 1 318 ? 14.656 9.609 12.641 1 96.06 318 GLU B N 1
ATOM 5363 C CA . GLU B 1 318 ? 15.586 8.648 12.047 1 96.06 318 GLU B CA 1
ATOM 5364 C C . GLU B 1 318 ? 15.523 8.672 10.523 1 96.06 318 GLU B C 1
ATOM 5366 O O . GLU B 1 318 ? 14.453 8.867 9.945 1 96.06 318 GLU B O 1
ATOM 5371 N N . PRO B 1 319 ? 16.734 8.5 9.914 1 95.38 319 PRO B N 1
ATOM 5372 C CA . PRO B 1 319 ? 16.688 8.391 8.453 1 95.38 319 PRO B CA 1
ATOM 5373 C C . PRO B 1 319 ? 15.883 7.188 7.973 1 95.38 319 PRO B C 1
ATOM 5375 O O . PRO B 1 319 ? 15.922 6.121 8.594 1 95.38 319 PRO B O 1
ATOM 5378 N N . LEU B 1 320 ? 15.109 7.363 7.004 1 94.5 320 LEU B N 1
ATOM 5379 C CA . LEU B 1 320 ? 14.328 6.285 6.41 1 94.5 320 LEU B CA 1
ATOM 5380 C C . LEU B 1 320 ? 14.148 6.508 4.91 1 94.5 320 LEU B C 1
ATOM 5382 O O . LEU B 1 320 ? 13.758 7.59 4.48 1 94.5 320 LEU B O 1
ATOM 5386 N N . HIS B 1 321 ? 14.492 5.496 4.16 1 93.25 321 HIS B N 1
ATOM 5387 C CA . HIS B 1 321 ? 14.219 5.539 2.729 1 93.25 321 HIS B CA 1
ATOM 5388 C C . HIS B 1 321 ? 12.852 4.93 2.414 1 93.25 321 HIS B C 1
ATOM 5390 O O . HIS B 1 321 ? 12.57 3.801 2.82 1 93.25 321 HIS B O 1
ATOM 5396 N N . PHE B 1 322 ? 12.039 5.652 1.76 1 95.25 322 PHE B N 1
ATOM 5397 C CA . PHE B 1 322 ? 10.742 5.164 1.292 1 95.25 322 PHE B CA 1
ATOM 5398 C C . PHE B 1 322 ? 10.25 5.988 0.109 1 95.25 322 PHE B C 1
ATOM 5400 O O . PHE B 1 322 ? 10.844 7.012 -0.234 1 95.25 322 PHE B O 1
ATOM 5407 N N . GLU B 1 323 ? 9.266 5.5 -0.563 1 96.81 323 GLU B N 1
ATOM 5408 C CA . GLU B 1 323 ? 8.594 6.195 -1.66 1 96.81 323 GLU B CA 1
ATOM 5409 C C . GLU B 1 323 ? 7.125 6.449 -1.338 1 96.81 323 GLU B C 1
ATOM 5411 O O . GLU B 1 323 ? 6.586 5.879 -0.387 1 96.81 323 GLU B O 1
ATOM 5416 N N . VAL B 1 324 ? 6.523 7.371 -2.045 1 98.56 324 VAL B N 1
ATOM 5417 C CA . VAL B 1 324 ? 5.102 7.66 -1.882 1 98.56 324 VAL B CA 1
ATOM 5418 C C . VAL B 1 324 ? 4.355 7.336 -3.174 1 98.56 324 VAL B C 1
ATOM 5420 O O . VAL B 1 324 ? 4.781 7.73 -4.262 1 98.56 324 VAL B O 1
ATOM 5423 N N . GLU B 1 325 ? 3.248 6.547 -3.082 1 98.69 325 GLU B N 1
ATOM 5424 C CA . GLU B 1 325 ? 2.418 6.25 -4.246 1 98.69 325 GLU B CA 1
ATOM 5425 C C . GLU B 1 325 ? 1.736 7.512 -4.773 1 98.69 325 GLU B C 1
ATOM 5427 O O . GLU B 1 325 ? 0.901 8.102 -4.086 1 98.69 325 GLU B O 1
ATOM 5432 N N . PRO B 1 326 ? 2.053 7.93 -6.008 1 98.19 326 PRO B N 1
ATOM 5433 C CA . PRO B 1 326 ? 1.553 9.219 -6.492 1 98.19 326 PRO B CA 1
ATOM 5434 C C . PRO B 1 326 ? 0.109 9.141 -6.98 1 98.19 326 PRO B C 1
ATOM 5436 O O . PRO B 1 326 ? -0.582 10.164 -7.035 1 98.19 326 PRO B O 1
ATOM 5439 N N . SER B 1 327 ? -0.38 7.914 -7.426 1 94.75 327 SER B N 1
ATOM 5440 C CA . SER B 1 327 ? -1.61 7.953 -8.211 1 94.75 327 SER B CA 1
ATOM 5441 C C . SER B 1 327 ? -2.451 6.703 -7.984 1 94.75 327 SER B C 1
ATOM 5443 O O . SER B 1 327 ? -3.402 6.445 -8.727 1 94.75 327 SER B O 1
ATOM 5445 N N . GLY B 1 328 ? -2.314 5.832 -7.137 1 96 328 GLY B N 1
ATOM 5446 C CA . GLY B 1 328 ? -3.098 4.625 -6.918 1 96 328 GLY B CA 1
ATOM 5447 C C . GLY B 1 328 ? -4.566 4.906 -6.664 1 96 328 GLY B C 1
ATOM 5448 O O . GLY B 1 328 ? -4.914 5.922 -6.055 1 96 328 GLY B O 1
ATOM 5449 N N . LYS B 1 329 ? -5.438 4.016 -7.188 1 96.38 329 LYS B N 1
ATOM 5450 C CA . LYS B 1 329 ? -6.871 4.156 -6.949 1 96.38 329 LYS B CA 1
ATOM 5451 C C . LYS B 1 329 ? -7.195 4.039 -5.461 1 96.38 329 LYS B C 1
ATOM 5453 O O . LYS B 1 329 ? -7.996 4.809 -4.93 1 96.38 329 LYS B O 1
ATOM 5458 N N . LEU B 1 330 ? -6.559 3.084 -4.816 1 97.69 330 LEU B N 1
ATOM 5459 C CA . LEU B 1 330 ? -6.844 2.805 -3.412 1 97.69 330 LEU B CA 1
ATOM 5460 C C . LEU B 1 330 ? -5.66 3.188 -2.529 1 97.69 330 LEU B C 1
ATOM 5462 O O . LEU B 1 330 ? -5.773 3.188 -1.301 1 97.69 330 LEU B O 1
ATOM 5466 N N . THR B 1 331 ? -4.473 3.611 -3.191 1 98.44 331 THR B N 1
ATOM 5467 C CA . THR B 1 331 ? -3.24 3.674 -2.412 1 98.44 331 THR B CA 1
ATOM 5468 C C . THR B 1 331 ? -2.553 5.023 -2.596 1 98.44 331 THR B C 1
ATOM 5470 O O . THR B 1 331 ? -1.414 5.211 -2.164 1 98.44 331 THR B O 1
ATOM 5473 N N . ARG B 1 332 ? -3.258 6 -3.254 1 98.25 332 ARG B N 1
ATOM 5474 C CA . ARG B 1 332 ? -2.664 7.324 -3.418 1 98.25 332 ARG B CA 1
ATOM 5475 C C . ARG B 1 332 ? -2.201 7.887 -2.078 1 98.25 332 ARG B C 1
ATOM 5477 O O . ARG B 1 332 ? -2.943 7.852 -1.094 1 98.25 332 ARG B O 1
ATOM 5484 N N . GLY B 1 333 ? -0.909 8.352 -2.07 1 98.56 333 GLY B N 1
ATOM 5485 C CA . GLY B 1 333 ? -0.386 8.969 -0.862 1 98.56 333 GLY B CA 1
ATOM 5486 C C . GLY B 1 333 ? 0.214 7.969 0.107 1 98.56 333 GLY B C 1
ATOM 5487 O O . GLY B 1 333 ? 0.776 8.352 1.135 1 98.56 333 GLY B O 1
ATOM 5488 N N . MET B 1 334 ? 0.185 6.652 -0.23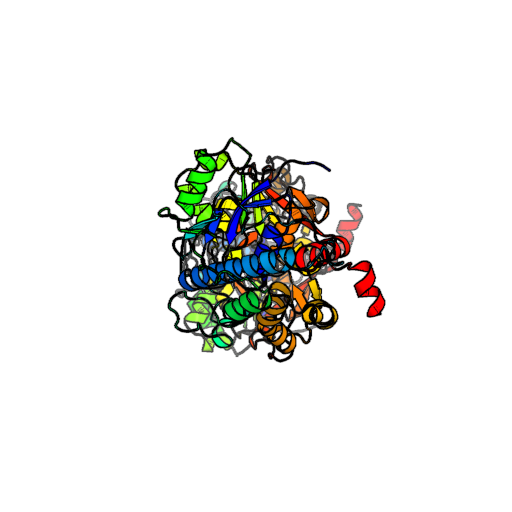3 1 98.62 334 MET B N 1
ATOM 5489 C CA . MET B 1 334 ? 0.702 5.609 0.649 1 98.62 334 MET B CA 1
ATOM 5490 C C . MET B 1 334 ? 2.227 5.633 0.684 1 98.62 334 MET B C 1
ATOM 5492 O O . MET B 1 334 ? 2.871 5.816 -0.349 1 98.62 334 MET B O 1
ATOM 5496 N N . CYS B 1 335 ? 2.771 5.496 1.867 1 98.38 335 CYS B N 1
ATOM 5497 C CA . CYS B 1 335 ? 4.211 5.332 2.027 1 98.38 335 CYS B CA 1
ATOM 5498 C C . CYS B 1 335 ? 4.633 3.895 1.751 1 98.38 335 CYS B C 1
ATOM 5500 O O . CYS B 1 335 ? 4.043 2.955 2.287 1 98.38 335 CYS B O 1
ATOM 5502 N N . ILE B 1 336 ? 5.629 3.73 0.886 1 97.5 336 ILE B N 1
ATOM 5503 C CA . ILE B 1 336 ? 6.094 2.408 0.48 1 97.5 336 ILE B CA 1
ATOM 5504 C C . ILE B 1 336 ? 7.535 2.203 0.938 1 97.5 336 ILE B C 1
ATOM 5506 O O . ILE B 1 336 ? 8.445 2.91 0.489 1 97.5 336 ILE B O 1
ATOM 5510 N N . ILE B 1 337 ? 7.742 1.299 1.811 1 94.88 337 ILE B N 1
ATOM 5511 C CA . ILE B 1 337 ? 9.062 0.884 2.26 1 94.88 337 ILE B CA 1
ATOM 5512 C C . ILE B 1 337 ? 9.406 -0.484 1.672 1 94.88 337 ILE B C 1
ATOM 5514 O O . ILE B 1 337 ? 8.602 -1.414 1.739 1 94.88 337 ILE B O 1
ATOM 5518 N N . ASP B 1 338 ? 10.523 -0.617 1.062 1 93.94 338 ASP B N 1
ATOM 5519 C CA . ASP B 1 338 ? 10.961 -1.917 0.565 1 93.94 338 ASP B CA 1
ATOM 5520 C C . ASP B 1 338 ? 11.523 -2.777 1.697 1 93.94 338 ASP B C 1
ATOM 5522 O O . ASP B 1 338 ? 12.633 -2.535 2.178 1 93.94 338 ASP B O 1
ATOM 5526 N N . ARG B 1 339 ? 10.727 -3.689 2.117 1 93.56 339 ARG B N 1
ATOM 5527 C CA . ARG B 1 339 ? 11.102 -4.531 3.25 1 93.56 339 ARG B CA 1
ATOM 5528 C C . ARG B 1 339 ? 11.617 -5.887 2.777 1 93.56 339 ARG B C 1
ATOM 5530 O O . ARG B 1 339 ? 11.742 -6.82 3.574 1 93.56 339 ARG B O 1
ATOM 5537 N N . ARG B 1 340 ? 11.875 -6.125 1.468 1 92.94 340 ARG B N 1
ATOM 5538 C CA . ARG B 1 340 ? 12.445 -7.352 0.91 1 92.94 340 ARG B CA 1
ATOM 5539 C C . ARG B 1 340 ? 13.898 -7.52 1.328 1 92.94 340 ARG B C 1
ATOM 5541 O O . ARG B 1 340 ? 14.594 -6.531 1.592 1 92.94 340 ARG B O 1
ATOM 5548 N N . PRO B 1 341 ? 14.305 -8.805 1.384 1 86.19 341 PRO B N 1
ATOM 5549 C CA . PRO B 1 341 ? 15.719 -9 1.714 1 86.19 341 PRO B CA 1
ATOM 5550 C C . PRO B 1 341 ? 16.656 -8.359 0.69 1 86.19 341 PRO B C 1
ATOM 5552 O O . PRO B 1 341 ? 16.406 -8.438 -0.515 1 86.19 341 PRO B O 1
ATOM 5555 N N . PRO B 1 342 ? 17.672 -7.684 1.223 1 84.56 342 PRO B N 1
ATOM 5556 C CA . PRO B 1 342 ? 18.625 -7.066 0.295 1 84.56 342 PRO B CA 1
ATOM 5557 C C . PRO B 1 342 ? 19.406 -8.094 -0.515 1 84.56 342 PRO B C 1
ATOM 5559 O O . PRO B 1 342 ? 19.688 -9.195 -0.024 1 84.56 342 PRO B O 1
ATOM 5562 N N . LYS B 1 343 ? 19.703 -7.754 -1.73 1 85.31 343 LYS B N 1
ATOM 5563 C CA . LYS B 1 343 ? 20.562 -8.594 -2.572 1 85.31 343 LYS B CA 1
ATOM 5564 C C . LYS B 1 343 ? 22.031 -8.414 -2.215 1 85.31 343 LYS B C 1
ATOM 5566 O O . LYS B 1 343 ? 22.453 -7.312 -1.854 1 85.31 343 LYS B O 1
ATOM 5571 N N . LEU B 1 344 ? 22.781 -9.477 -2.1 1 78.69 344 LEU B N 1
ATOM 5572 C CA . LEU B 1 344 ? 24.188 -9.453 -1.715 1 78.69 344 LEU B CA 1
ATOM 5573 C C . LEU B 1 344 ? 24.984 -8.516 -2.611 1 78.69 344 LEU B C 1
ATOM 5575 O O . LEU B 1 344 ? 25.812 -7.754 -2.129 1 78.69 344 LEU B O 1
ATOM 5579 N N . ASN B 1 345 ? 24.906 -8.609 -3.885 1 68 345 ASN B N 1
ATOM 5580 C CA . ASN B 1 345 ? 25.828 -7.902 -4.766 1 68 345 ASN B CA 1
ATOM 5581 C C . ASN B 1 345 ? 25.172 -6.676 -5.398 1 68 345 ASN B C 1
ATOM 5583 O O . ASN B 1 345 ? 25.594 -6.215 -6.457 1 68 345 ASN B O 1
ATOM 5587 N N . GLU B 1 346 ? 24.156 -6.422 -4.941 1 64.06 346 GLU B N 1
ATOM 5588 C CA . GLU B 1 346 ? 23.578 -5.18 -5.445 1 64.06 346 GLU B CA 1
ATOM 5589 C C . GLU B 1 346 ? 23.641 -4.07 -4.402 1 64.06 346 GLU B C 1
ATOM 5591 O O . GLU B 1 346 ? 23.219 -4.258 -3.258 1 64.06 346 GLU B O 1
ATOM 5596 N N . PRO B 1 347 ? 24.562 -3.176 -4.781 1 55.59 347 PRO B N 1
ATOM 5597 C CA . PRO B 1 347 ? 24.516 -2.035 -3.863 1 55.59 347 PRO B CA 1
ATOM 5598 C C . PRO B 1 347 ? 23.094 -1.586 -3.551 1 55.59 347 PRO B C 1
ATOM 5600 O O . PRO B 1 347 ? 22.203 -1.713 -4.395 1 55.59 347 PRO B O 1
ATOM 5603 N N . ALA B 1 348 ? 22.844 -1.617 -2.352 1 55 348 ALA B N 1
ATOM 5604 C CA . ALA B 1 348 ? 21.531 -1.061 -2.002 1 55 348 ALA B CA 1
ATOM 5605 C C . ALA B 1 348 ? 21.156 0.077 -2.945 1 55 348 ALA B C 1
ATOM 5607 O O . ALA B 1 348 ? 22 0.875 -3.342 1 55 348 ALA B O 1
ATOM 5608 N N . PRO B 1 349 ? 20.047 -0.078 -3.693 1 50.41 349 PRO B N 1
ATOM 5609 C CA . PRO B 1 349 ? 19.688 1.062 -4.539 1 50.41 349 PRO B CA 1
ATOM 5610 C C . PRO B 1 349 ? 20.047 2.404 -3.908 1 50.41 349 PRO B C 1
ATOM 5612 O O . PRO B 1 349 ? 20 2.547 -2.684 1 50.41 349 PRO B O 1
ATOM 5615 N N . ALA B 1 350 ? 20.766 3.238 -4.652 1 45.75 350 ALA B N 1
ATOM 5616 C CA . ALA B 1 350 ? 21.172 4.578 -4.246 1 45.75 350 ALA B CA 1
ATOM 5617 C C . ALA B 1 350 ? 20.078 5.262 -3.426 1 45.75 350 ALA B C 1
ATOM 5619 O O . ALA B 1 350 ? 20.375 5.98 -2.467 1 45.75 350 ALA B O 1
ATOM 5620 N N . ALA B 1 351 ? 18.844 5.082 -3.861 1 47.38 351 ALA B N 1
ATOM 5621 C CA . ALA B 1 351 ? 17.719 5.73 -3.193 1 47.38 351 ALA B CA 1
ATOM 5622 C C . ALA B 1 351 ? 17.625 5.297 -1.732 1 47.38 351 ALA B C 1
ATOM 5624 O O . ALA B 1 351 ? 17.219 6.082 -0.872 1 47.38 351 ALA B O 1
ATOM 5625 N N . THR B 1 352 ? 18.047 3.941 -1.47 1 52.31 352 THR B N 1
ATOM 5626 C CA . THR B 1 352 ? 18 3.449 -0.097 1 52.31 352 THR B CA 1
ATOM 5627 C C . THR B 1 352 ? 19.062 4.141 0.755 1 52.31 352 THR B C 1
ATOM 5629 O O . THR B 1 352 ? 19.078 4.008 1.98 1 52.31 352 THR B O 1
ATOM 5632 N N . LYS B 1 353 ? 19.875 4.938 0.026 1 56 353 LYS B N 1
ATOM 5633 C CA . LYS B 1 353 ? 20.969 5.578 0.758 1 56 353 LYS B CA 1
ATOM 5634 C C . LYS B 1 353 ? 20.672 7.055 0.996 1 56 353 LYS B C 1
ATOM 5636 O O . LYS B 1 353 ? 21.469 7.758 1.631 1 56 353 LYS B O 1
ATOM 5641 N N . ARG B 1 354 ? 19.469 7.402 0.496 1 64.19 354 ARG B N 1
ATOM 5642 C CA . ARG B 1 354 ? 19.266 8.828 0.719 1 64.19 354 ARG B CA 1
ATOM 5643 C C . ARG B 1 354 ? 18.953 9.117 2.186 1 64.19 354 ARG B C 1
ATOM 5645 O O . ARG B 1 354 ? 18.078 8.484 2.775 1 64.19 354 ARG B O 1
ATOM 5652 N N . LYS B 1 355 ? 19.859 9.805 2.811 1 73.94 355 LYS B N 1
ATOM 5653 C CA . LYS B 1 355 ? 19.734 10.164 4.223 1 73.94 355 LYS B CA 1
ATOM 5654 C C . LYS B 1 355 ? 19.094 11.531 4.395 1 73.94 355 LYS B C 1
ATOM 5656 O O . LYS B 1 355 ? 19.062 12.07 5.5 1 73.94 355 LYS B O 1
ATOM 5661 N N . ASN B 1 356 ? 18.453 11.922 3.264 1 87.69 356 ASN B N 1
ATOM 5662 C CA . ASN B 1 356 ? 17.969 13.289 3.328 1 87.69 356 ASN B CA 1
ATOM 5663 C C . ASN B 1 356 ? 16.547 13.352 3.887 1 87.69 356 ASN B C 1
ATOM 5665 O O . ASN B 1 356 ? 16.047 14.43 4.227 1 87.69 356 ASN B O 1
ATOM 5669 N N . VAL B 1 357 ? 15.93 12.156 3.99 1 96.12 357 VAL B N 1
ATOM 5670 C CA . VAL B 1 357 ? 14.602 12.109 4.594 1 96.12 357 VAL B CA 1
ATOM 5671 C C . VAL B 1 357 ? 14.688 11.484 5.984 1 96.12 357 VAL B C 1
ATOM 5673 O O . VAL B 1 357 ? 15.188 10.375 6.141 1 96.12 357 VAL B O 1
ATOM 5676 N N . GLU B 1 358 ? 14.266 12.242 6.961 1 97.25 358 GLU B N 1
ATOM 5677 C CA . GLU B 1 358 ? 14.172 11.766 8.336 1 97.25 358 GLU B CA 1
ATOM 5678 C C . GLU B 1 358 ? 12.719 11.68 8.789 1 97.25 358 GLU B C 1
ATOM 5680 O O . GLU B 1 358 ? 11.914 12.562 8.477 1 97.25 358 GLU B O 1
ATOM 5685 N N . VAL B 1 359 ? 12.391 10.602 9.461 1 97.56 359 VAL B N 1
ATOM 5686 C CA . VAL B 1 359 ? 11.016 10.375 9.898 1 97.56 359 VAL B CA 1
ATOM 5687 C C . VAL B 1 359 ? 10.961 10.328 11.422 1 97.56 359 VAL B C 1
ATOM 5689 O O . VAL B 1 359 ? 11.844 9.75 12.07 1 97.56 359 VAL B O 1
ATOM 5692 N N . ALA B 1 360 ? 9.961 11.031 12 1 98.12 360 ALA B N 1
ATOM 5693 C CA . ALA B 1 360 ? 9.719 10.906 13.43 1 98.12 360 ALA B CA 1
ATOM 5694 C C . ALA B 1 360 ? 9.258 9.5 13.789 1 98.12 360 ALA B C 1
ATOM 5696 O O . ALA B 1 360 ? 8.273 9 13.234 1 98.12 360 ALA B O 1
ATOM 5697 N N . VAL B 1 361 ? 9.898 8.883 14.75 1 96.88 361 VAL B N 1
ATOM 5698 C CA . VAL B 1 361 ? 9.602 7.484 15.047 1 96.88 361 VAL B CA 1
ATOM 5699 C C . VAL B 1 361 ? 9.016 7.367 16.453 1 96.88 361 VAL B C 1
ATOM 5701 O O . VAL B 1 361 ? 8.352 6.387 16.781 1 96.88 361 VAL B O 1
ATOM 5704 N N . ARG B 1 362 ? 9.289 8.344 17.25 1 96.56 362 ARG B N 1
ATOM 5705 C CA . ARG B 1 362 ? 8.789 8.367 18.609 1 96.56 362 ARG B CA 1
ATOM 5706 C C . ARG B 1 362 ? 8.539 9.797 19.078 1 96.56 362 ARG B C 1
ATOM 5708 O O . ARG B 1 362 ? 9.266 10.711 18.719 1 96.56 362 ARG B O 1
ATOM 5715 N N . GLY B 1 363 ? 7.484 9.984 19.859 1 96.94 363 GLY B N 1
ATOM 5716 C CA . GLY B 1 363 ? 7.184 11.273 20.484 1 96.94 363 GLY B CA 1
ATOM 5717 C C . GLY B 1 363 ? 7.051 11.188 21.984 1 96.94 363 GLY B C 1
ATOM 5718 O O . GLY B 1 363 ? 6.871 10.102 22.547 1 96.94 363 GLY B O 1
ATOM 5719 N N . ASP B 1 364 ? 7.234 12.242 22.656 1 97.06 364 ASP B N 1
ATOM 5720 C CA . ASP B 1 364 ? 7.051 12.375 24.109 1 97.06 364 ASP B CA 1
ATOM 5721 C C . ASP B 1 364 ? 5.75 13.102 24.438 1 97.06 364 ASP B C 1
ATOM 5723 O O . ASP B 1 364 ? 5.719 14.336 24.484 1 97.06 364 ASP B O 1
ATOM 5727 N N . THR B 1 365 ? 4.777 12.305 24.766 1 96.5 365 THR B N 1
ATOM 5728 C CA . THR B 1 365 ? 3.438 12.836 25 1 96.5 365 THR B CA 1
ATOM 5729 C C . THR B 1 365 ? 3.439 13.828 26.156 1 96.5 365 THR B C 1
ATOM 5731 O O . THR B 1 365 ? 2.832 14.898 26.078 1 96.5 365 THR B O 1
ATOM 5734 N N . HIS B 1 366 ? 4.07 13.484 27.25 1 96.56 366 HIS B N 1
ATOM 5735 C CA . HIS B 1 366 ? 4.094 14.352 28.422 1 96.56 366 HIS B CA 1
ATOM 5736 C C . HIS B 1 366 ? 4.754 15.688 28.125 1 96.56 366 HIS B C 1
ATOM 5738 O O . HIS B 1 366 ? 4.23 16.75 28.484 1 96.56 366 HIS B O 1
ATOM 5744 N N . LYS B 1 367 ? 5.871 15.656 27.484 1 96.62 367 LYS B N 1
ATOM 5745 C CA . LYS B 1 367 ? 6.574 16.891 27.125 1 96.62 367 LYS B CA 1
ATOM 5746 C C . LYS B 1 367 ? 5.73 17.734 26.172 1 96.62 367 LYS B C 1
ATOM 5748 O O . LYS B 1 367 ? 5.727 18.969 26.281 1 96.62 367 LYS B O 1
ATOM 5753 N N . PHE B 1 368 ? 5.039 17.031 25.297 1 97.38 368 PHE B N 1
ATOM 5754 C CA . PHE B 1 368 ? 4.199 17.766 24.344 1 97.38 368 PHE B CA 1
ATOM 5755 C C . PHE B 1 368 ? 3.074 18.484 25.078 1 97.38 368 PHE B C 1
ATOM 5757 O O . PHE B 1 368 ? 2.842 19.672 24.844 1 97.38 368 PHE B O 1
ATOM 5764 N N . LEU B 1 369 ? 2.373 17.781 25.906 1 97 369 LEU B N 1
ATOM 5765 C CA . LEU B 1 369 ? 1.241 18.375 26.609 1 97 369 LEU B CA 1
ATOM 5766 C C . LEU B 1 369 ? 1.695 19.531 27.5 1 97 369 LEU B C 1
ATOM 5768 O O . LEU B 1 369 ? 1.001 20.547 27.609 1 97 369 LEU B O 1
ATOM 5772 N N . LYS B 1 370 ? 2.846 19.422 28.094 1 96.12 370 LYS B N 1
ATOM 5773 C CA . LYS B 1 370 ? 3.4 20.516 28.891 1 96.12 370 LYS B CA 1
ATOM 5774 C C . LYS B 1 370 ? 3.617 21.766 28.047 1 96.12 370 LYS B C 1
ATOM 5776 O O . LYS B 1 370 ? 3.201 22.859 28.422 1 96.12 370 LYS B O 1
ATOM 5781 N N . LEU B 1 371 ? 4.258 21.562 26.969 1 95.19 371 LEU B N 1
ATOM 5782 C CA . LEU B 1 371 ? 4.559 22.672 26.078 1 95.19 371 LEU B CA 1
ATOM 5783 C C . LEU B 1 371 ? 3.279 23.266 25.5 1 95.19 371 LEU B C 1
ATOM 5785 O O . LEU B 1 371 ? 3.139 24.484 25.406 1 95.19 371 LEU B O 1
ATOM 5789 N N . PHE B 1 372 ? 2.354 22.438 25.141 1 95.69 372 PHE B N 1
ATOM 5790 C CA . PHE B 1 372 ? 1.089 22.812 24.516 1 95.69 372 PHE B CA 1
ATOM 5791 C C . PHE B 1 372 ? 0.268 23.688 25.453 1 95.69 372 PHE B C 1
ATOM 5793 O O . PHE B 1 372 ? -0.11 24.812 25.078 1 95.69 372 PHE B O 1
ATOM 5800 N N . TYR B 1 373 ? 0.042 23.25 26.625 1 95.62 373 TYR B N 1
ATOM 5801 C CA . TYR B 1 373 ? -0.807 23.969 27.562 1 95.62 373 TYR B CA 1
ATOM 5802 C C . TYR B 1 373 ? -0.115 25.234 28.062 1 95.62 373 TYR B C 1
ATOM 5804 O O . TYR B 1 373 ? -0.767 26.25 28.297 1 95.62 373 TYR B O 1
ATOM 5812 N N . TYR B 1 374 ? 1.145 25.141 28.188 1 94.44 374 TYR B N 1
ATOM 5813 C CA . TYR B 1 374 ? 1.881 26.312 28.641 1 94.44 374 TYR B CA 1
ATOM 5814 C C . TYR B 1 374 ? 1.899 27.406 27.578 1 94.44 374 TYR B C 1
ATOM 5816 O O . TYR B 1 374 ? 1.58 28.562 27.875 1 94.44 374 TYR B O 1
ATOM 5824 N N . THR B 1 375 ? 2.254 27.047 26.406 1 93.5 375 THR B N 1
ATOM 5825 C CA . THR B 1 375 ? 2.439 28.016 25.328 1 93.5 375 THR B CA 1
ATOM 5826 C C . THR B 1 375 ? 1.109 28.656 24.953 1 93.5 375 THR B C 1
ATOM 5828 O O . THR B 1 375 ? 1.026 29.875 24.797 1 93.5 375 THR B O 1
ATOM 5831 N N . LEU B 1 376 ? 0.045 27.922 24.859 1 94.25 376 LEU B N 1
ATOM 5832 C CA . LEU B 1 376 ? -1.225 28.422 24.359 1 94.25 376 LEU B CA 1
ATOM 5833 C C . LEU B 1 376 ? -2.025 29.094 25.469 1 94.25 376 LEU B C 1
ATOM 5835 O O . LEU B 1 376 ? -2.699 30.094 25.234 1 94.25 376 LEU B O 1
ATOM 5839 N N . PHE B 1 377 ? -1.877 28.547 26.703 1 93 377 PHE B N 1
ATOM 5840 C CA . PHE B 1 377 ? -2.867 28.953 27.703 1 93 377 PHE B CA 1
ATOM 5841 C C . PHE B 1 377 ? -2.191 29.375 29 1 93 377 PHE B C 1
ATOM 5843 O O . PHE B 1 377 ? -2.861 29.797 29.938 1 93 377 PHE B O 1
ATOM 5850 N N . GLY B 1 378 ? -0.904 29.25 29.094 1 91.56 378 GLY B N 1
ATOM 5851 C CA . GLY B 1 378 ? -0.189 29.594 30.312 1 91.56 378 GLY B CA 1
ATOM 5852 C C . GLY B 1 378 ? -0.468 28.641 31.453 1 91.56 378 GLY B C 1
ATOM 5853 O O . GLY B 1 378 ? -0.375 29.031 32.625 1 91.56 378 GLY B O 1
ATOM 5854 N N . LEU B 1 379 ? -0.824 27.422 31.094 1 93.38 379 LEU B N 1
ATOM 5855 C CA . LEU B 1 379 ? -1.192 26.453 32.125 1 93.38 379 LEU B CA 1
ATOM 5856 C C . LEU B 1 379 ? -0.092 25.422 32.312 1 93.38 379 LEU B C 1
ATOM 5858 O O . LEU B 1 379 ? 0.604 25.062 31.344 1 93.38 379 LEU B O 1
ATOM 5862 N N . ASP B 1 380 ? 0.027 24.922 33.531 1 94.19 380 ASP B N 1
ATOM 5863 C CA . ASP B 1 380 ? 0.986 23.875 33.844 1 94.19 380 ASP B CA 1
ATOM 5864 C C . ASP B 1 380 ? 0.332 22.5 33.812 1 94.19 380 ASP B C 1
ATOM 5866 O O . ASP B 1 380 ? -0.444 22.141 34.688 1 94.19 380 ASP B O 1
ATOM 5870 N N . TRP B 1 381 ? 0.727 21.703 32.906 1 94.69 381 TRP B N 1
ATOM 5871 C CA . TRP B 1 381 ? 0.123 20.406 32.656 1 94.69 381 TRP B CA 1
ATOM 5872 C C . TRP B 1 381 ? 0.255 19.5 33.875 1 94.69 381 TRP B C 1
ATOM 5874 O O . TRP B 1 381 ? -0.662 18.75 34.219 1 94.69 381 TRP B O 1
ATOM 5884 N N . ASP B 1 382 ? 1.412 19.547 34.531 1 93.75 382 ASP B N 1
ATOM 5885 C CA . ASP B 1 382 ? 1.655 18.703 35.719 1 93.75 382 ASP B CA 1
ATOM 5886 C C . ASP B 1 382 ? 0.681 19.016 36.844 1 93.75 382 ASP B C 1
ATOM 5888 O O . ASP B 1 382 ? 0.354 18.141 37.656 1 93.75 382 ASP B O 1
ATOM 5892 N N . THR B 1 383 ? 0.16 20.156 36.844 1 90.5 383 THR B N 1
ATOM 5893 C CA . THR B 1 383 ? -0.833 20.562 37.844 1 90.5 383 THR B CA 1
ATOM 5894 C C . THR B 1 383 ? -2.236 20.172 37.375 1 90.5 383 THR B C 1
ATOM 5896 O O . THR B 1 383 ? -3.072 19.781 38.188 1 90.5 383 THR B O 1
ATOM 5899 N N . LEU B 1 384 ? -2.49 20.25 36.125 1 88.5 384 LEU B N 1
ATOM 5900 C CA . LEU B 1 384 ? -3.807 19.953 35.562 1 88.5 384 LEU B CA 1
ATOM 5901 C C . LEU B 1 384 ? -4.145 18.469 35.719 1 88.5 384 LEU B C 1
ATOM 5903 O O . LEU B 1 384 ? -5.285 18.125 36.031 1 88.5 384 LEU B O 1
ATOM 5907 N N . LYS B 1 385 ? -3.205 17.625 35.438 1 81.06 385 LYS B N 1
ATOM 5908 C CA . LYS B 1 385 ? -3.436 16.188 35.375 1 81.06 385 LYS B CA 1
ATOM 5909 C C . LYS B 1 385 ? -3.699 15.625 36.781 1 81.06 385 LYS B C 1
ATOM 5911 O O . LYS B 1 385 ? -4.379 14.602 36.938 1 81.06 385 LYS B O 1
ATOM 5916 N N . LYS B 1 386 ? -3.158 16.188 37.75 1 71.62 386 LYS B N 1
ATOM 5917 C CA . LYS B 1 386 ? -3.344 15.727 39.125 1 71.62 386 LYS B CA 1
ATOM 5918 C C . LYS B 1 386 ? -4.75 16.047 39.625 1 71.62 386 LYS B C 1
ATOM 5920 O O . LYS B 1 386 ? -5.297 15.312 40.469 1 71.62 386 LYS B O 1
ATOM 5925 N N . THR B 1 387 ? -5.246 17.031 39.156 1 55.09 387 THR B N 1
ATOM 5926 C CA . THR B 1 387 ? -6.551 17.453 39.656 1 55.09 387 THR B CA 1
ATOM 5927 C C . THR B 1 387 ? -7.656 16.578 39.094 1 55.09 387 THR B C 1
ATOM 5929 O O . THR B 1 387 ? -8.773 16.547 39.625 1 55.09 387 THR B O 1
ATOM 5932 N N . THR B 1 388 ? -7.297 15.867 38 1 51.12 388 THR B N 1
ATOM 5933 C CA . THR B 1 388 ? -8.359 15.086 37.375 1 51.12 388 THR B CA 1
ATOM 5934 C C . THR B 1 388 ? -8.227 13.609 37.719 1 51.12 388 THR B C 1
ATOM 5936 O O . THR B 1 388 ? -9.07 12.797 37.312 1 51.12 388 THR B O 1
ATOM 5939 N N . SER B 1 389 ? -7.125 13.141 38.312 1 43.88 389 SER B N 1
ATOM 5940 C CA . SER B 1 389 ? -7.094 11.758 38.781 1 43.88 389 SER B CA 1
ATOM 5941 C C . SER B 1 389 ? -7.824 11.609 40.094 1 43.88 389 SER B C 1
ATOM 5943 O O . SER B 1 389 ? -7.738 12.492 40.969 1 43.88 389 SER B O 1
#